Protein 1ZKC (pdb70)

B-factor: mean 27.16, std 9.32, range [16.19, 88.95]

Foldseek 3Di:
DDDFQFDAWWWKWFQKPLGIWIKIWGCNQPVVVLVQQVVCQVVFVQAWWFQFAADAQFKTKIFAPVSPVPHFATPVRFQAAARADPPDFQAAFFFKWFDADFGRGGGGMIMTTGHRDRVCHPVTHTTIGTDDDPVSVVVVNPQDADPVRNGGPDTMGGNHMDTPGDRRVVRVVVVVVVVVVCVVPPD/DQAFDAWWWKWFQKPLGIWIKIWGCNQVVQVLVQQVVCQVVCVQAFWFQFAADAQFKTKTFARVSPVPHFATPVRFFAAARADPPDAQAFFFFKWFDADFGRGGGGMIITTRTRDRVCHPGIHTTIGTPDCPVSVVVVNPQDADPVRNGRPDTMGGNHMDTPGDRRVVSVVVVVVVVVVCVVPPD

Solvent-accessible surface area: 18365 Å² total; per-residue (Å²): 167,116,57,44,90,12,150,30,40,0,30,0,43,0,47,11,55,70,29,55,0,8,0,25,0,30,0,91,66,0,43,64,0,0,13,0,1,1,36,3,2,104,124,124,51,1,55,48,9,33,1,10,86,5,48,153,84,58,2,0,14,0,0,2,62,83,17,90,23,132,16,11,78,6,84,95,29,158,49,10,108,24,3,61,80,144,106,30,44,2,95,32,83,0,18,0,0,2,15,47,108,29,123,88,21,0,88,0,18,0,6,0,0,4,125,37,30,78,158,9,41,160,89,37,0,10,0,0,112,5,52,18,21,94,112,14,0,59,42,0,14,86,12,121,28,54,112,188,72,48,89,20,129,100,89,0,77,0,67,38,19,28,19,3,10,12,7,2,38,94,14,43,57,101,93,61,110,79,161,123,69,114,106,137,118,68,148,106,47,93,12,131,29,39,0,19,3,29,0,50,11,54,82,29,52,0,11,1,30,0,29,0,91,62,0,38,92,0,0,5,0,1,0,26,3,4,92,127,124,54,1,53,49,9,35,2,7,83,6,48,153,80,72,6,0,24,0,0,1,66,84,12,90,21,130,17,8,79,6,89,102,47,153,49,20,145,26,13,50,76,141,107,29,38,2,101,23,90,1,19,0,0,1,11,45,109,28,122,66,21,0,85,0,19,0,5,0,0,4,125,45,31,76,158,10,38,148,87,36,0,10,0,0,107,4,13,0,5,75,107,16,0,57,40,0,15,81,20,115,26,34,118,177,59,37,89,20,125,122,89,0,77,0,66,38,25,43,30,14,34,21,7,0,116,105,10,40,61,97,92,63,113,80,167,159,74,108,118,173,108,63,148

GO terms:
  GO:0061630 ubiquitin protein ligase activity (F, IDA)
  GO:0005634 nucleus (C, IDA)
  GO:0034450 ubiquitin-ubiquitin ligase activity (F, IDA)
  GO:0000209 protein polyubiquitination (P, IDA)
  GO:0005737 cytoplasm (C, IDA)
  GO:0005886 plasma membrane (C, IDA)
  GO:0072659 protein localization to plasma membrane (P, IMP)
  GO:0005515 protein binding (F, IPI)
  GO:0005654 nucleoplasm (C, TAS)
  GO:0005796 Golgi lumen (C, TAS)
  GO:0005654 nucleoplasm (C, IDA)
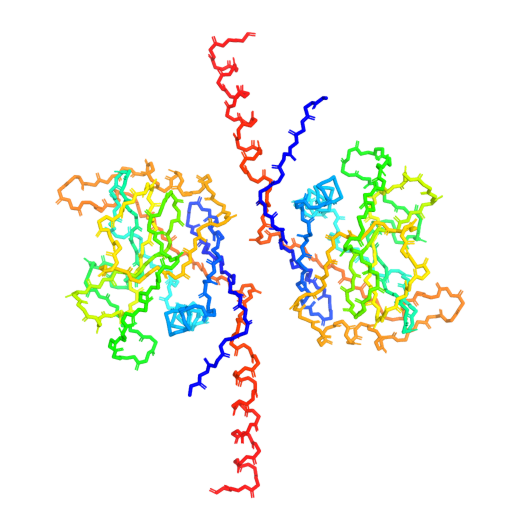  GO:0005634 nucleus (C, TAS)

Structure (mmCIF, N/CA/C/O backbone):
data_1ZKC
#
_entry.id   1ZKC
#
_cell.length_a   65.028
_cell.length_b   65.028
_cell.length_c   201.790
_cell.angle_alpha   90.00
_cell.angle_beta   90.00
_cell.angle_gamma   120.00
#
_symmetry.space_group_name_H-M   'P 31 2 1'
#
loop_
_entity.id
_entity.type
_entity.pdbx_description
1 polymer 'Peptidyl-prolyl cis-trans isomerase like 2'
2 non-polymer BETA-MERCAPTOETHANOL
3 water water
#
loop_
_atom_site.group_PDB
_atom_site.id
_atom_site.type_symbol
_atom_site.label_atom_id
_atom_site.label_alt_id
_atom_site.label_comp_id
_atom_site.label_asym_id
_atom_site.label_entity_id
_atom_site.label_seq_id
_atom_site.pdbx_PDB_ins_code
_atom_site.Cartn_x
_atom_site.Cartn_y
_atom_site.Cartn_z
_atom_site.occupancy
_atom_site.B_iso_or_equiv
_atom_site.auth_seq_id
_atom_site.auth_comp_id
_atom_site.auth_asym_id
_atom_site.auth_atom_id
_atom_site.pdbx_PDB_model_num
ATOM 1 N N . SER A 1 11 ? 34.594 9.264 -12.033 1.00 42.01 271 SER A N 1
ATOM 2 C CA . SER A 1 11 ? 36.035 8.871 -11.941 1.00 41.23 271 SER A CA 1
ATOM 3 C C . SER A 1 11 ? 36.305 7.928 -10.768 1.00 40.59 271 SER A C 1
ATOM 4 O O . SER A 1 11 ? 35.435 7.709 -9.913 1.00 39.67 271 SER A O 1
ATOM 7 N N . SER A 1 12 ? 37.522 7.386 -10.734 1.00 39.72 272 SER A N 1
ATOM 8 C CA . SER A 1 12 ? 37.933 6.474 -9.675 1.00 39.16 272 SER A CA 1
ATOM 9 C C . SER A 1 12 ? 37.861 7.219 -8.346 1.00 38.32 272 SER A C 1
ATOM 10 O O . SER A 1 12 ? 38.208 8.397 -8.264 1.00 38.88 272 SER A O 1
ATOM 13 N N . GLY A 1 13 ? 37.432 6.515 -7.309 1.00 36.85 273 GLY A N 1
ATOM 14 C CA . GLY A 1 13 ? 37.279 7.105 -5.985 1.00 33.33 273 GLY A CA 1
ATOM 15 C C . GLY A 1 13 ? 37.528 6.029 -4.962 1.00 34.88 273 GLY A C 1
ATOM 16 O O . GLY A 1 13 ? 37.532 4.813 -5.296 1.00 32.55 273 GLY A O 1
ATOM 17 N N . LEU A 1 14 ? 37.728 6.483 -3.719 1.00 34.62 274 LEU A N 1
ATOM 18 C CA . LEU A 1 14 ? 38.029 5.613 -2.608 1.00 33.75 274 LEU A CA 1
ATOM 19 C C . LEU A 1 14 ? 36.948 5.828 -1.565 1.00 33.07 274 LEU A C 1
ATOM 20 O O . LEU A 1 14 ? 36.892 6.866 -0.897 1.00 36.53 274 LEU A O 1
ATOM 25 N N . VAL A 1 15 ? 36.059 4.848 -1.483 1.00 26.24 275 VAL A N 1
ATOM 26 C CA . VAL A 1 15 ? 34.881 4.914 -0.622 1.00 24.07 275 VAL A CA 1
ATOM 27 C C . VAL A 1 15 ? 35.285 4.503 0.800 1.00 23.00 275 VAL A C 1
ATOM 28 O O . VAL A 1 15 ? 35.828 3.392 0.994 1.00 21.69 275 VAL A O 1
ATOM 32 N N . PRO A 1 16 ? 35.025 5.374 1.801 1.00 21.77 276 PRO A N 1
ATOM 33 C CA . PRO A 1 16 ? 35.373 4.981 3.167 1.00 22.38 276 PRO A CA 1
ATOM 34 C C . PRO A 1 16 ? 34.323 4.018 3.695 1.00 22.29 276 PRO A C 1
ATOM 35 O O . PRO A 1 16 ? 33.194 3.985 3.191 1.00 23.10 276 PRO A O 1
ATOM 39 N N . ARG A 1 17 ? 34.685 3.270 4.726 1.00 22.68 277 ARG A N 1
ATOM 40 C CA . ARG A 1 17 ? 33.743 2.372 5.364 1.00 23.03 277 ARG A CA 1
ATOM 41 C C . ARG A 1 17 ? 33.766 2.747 6.847 1.00 23.09 277 ARG A C 1
ATOM 42 O O . ARG A 1 17 ? 34.659 2.315 7.566 1.00 25.58 277 ARG A O 1
ATOM 50 N N . GLY A 1 18 ? 32.824 3.590 7.271 1.00 21.91 278 GLY A N 1
ATOM 51 C CA . GLY A 1 18 ? 32.709 3.976 8.683 1.00 23.00 278 GLY A CA 1
ATOM 52 C C . GLY A 1 18 ? 33.473 5.244 9.039 1.00 22.83 278 GLY A C 1
ATOM 53 O O . GLY A 1 18 ? 34.173 5.831 8.207 1.00 22.63 278 GLY A O 1
ATOM 54 N N . SER A 1 19 ? 33.344 5.655 10.299 1.00 22.56 279 SER A N 1
ATOM 55 C CA . SER A 1 19 ? 34.044 6.839 10.781 1.00 22.24 279 SER A CA 1
ATOM 56 C C . SER A 1 19 ? 35.534 6.570 10.965 1.00 22.50 279 SER A C 1
ATOM 57 O O . SER A 1 19 ? 35.953 5.415 11.188 1.00 23.27 279 SER A O 1
ATOM 60 N N . GLY A 1 20 ? 36.335 7.627 10.844 1.00 22.48 280 GLY A N 1
ATOM 61 C CA . GLY A 1 20 ? 37.767 7.530 11.106 1.00 20.74 280 GLY A CA 1
ATOM 62 C C . GLY A 1 20 ? 38.042 8.121 12.467 1.00 22.19 280 GLY A C 1
ATOM 63 O O . GLY A 1 20 ? 37.217 8.877 13.013 1.00 21.48 280 GLY A O 1
ATOM 64 N N . TYR A 1 21 ? 39.207 7.793 13.016 1.00 20.55 281 TYR A N 1
ATOM 65 C CA . TYR A 1 21 ? 39.612 8.309 14.322 1.00 21.04 281 TYR A CA 1
ATOM 66 C C . TYR A 1 21 ? 41.082 8.671 14.266 1.00 20.94 281 TYR A C 1
ATOM 67 O O . TYR A 1 21 ? 41.902 7.889 13.772 1.00 20.61 281 TYR A O 1
ATOM 76 N N . VAL A 1 22 ? 41.392 9.877 14.736 1.00 20.03 282 VAL A N 1
ATOM 77 C CA . VAL A 1 22 ? 42.748 10.422 14.694 1.00 19.09 282 VAL A CA 1
ATOM 78 C C . VAL A 1 22 ? 43.069 11.026 16.052 1.00 20.26 282 VAL A C 1
ATOM 79 O O . VAL A 1 22 ? 42.246 11.761 16.611 1.00 20.92 282 VAL A O 1
ATOM 83 N N . ARG A 1 23 ? 44.259 10.712 16.562 1.00 19.03 283 ARG A N 1
ATOM 84 C CA . ARG A 1 23 ? 44.781 11.367 17.763 1.00 19.55 283 ARG A CA 1
ATOM 85 C C . ARG A 1 23 ? 45.787 12.431 17.348 1.00 20.29 283 ARG A C 1
ATOM 86 O O . ARG A 1 23 ? 46.754 12.156 16.636 1.00 20.60 283 ARG A O 1
ATOM 94 N N . LEU A 1 24 ? 45.560 13.650 17.805 1.00 19.04 284 LEU A N 1
ATOM 95 C CA . LEU A 1 24 ? 46.573 14.680 17.656 1.00 19.01 284 LEU A CA 1
ATOM 96 C C . LEU A 1 24 ? 47.383 14.700 18.933 1.00 21.36 284 LEU A C 1
ATOM 97 O O . LEU A 1 24 ? 46.838 14.965 20.025 1.00 21.80 284 LEU A O 1
ATOM 102 N N . HIS A 1 25 ? 48.670 14.415 18.795 1.00 20.38 285 HIS A N 1
ATOM 103 C CA . HIS A 1 25 ? 49.593 14.460 19.934 1.00 21.44 285 HIS A CA 1
ATOM 104 C C . HIS A 1 25 ? 50.139 15.880 19.983 1.00 22.15 285 HIS A C 1
ATOM 105 O O . HIS A 1 25 ? 51.046 16.235 19.234 1.00 24.31 285 HIS A O 1
ATOM 112 N N . THR A 1 26 ? 49.560 16.699 20.853 1.00 22.27 286 THR A N 1
ATOM 113 C CA . THR A 1 26 ? 49.985 18.102 20.938 1.00 23.09 286 THR A CA 1
ATOM 114 C C . THR A 1 26 ? 50.923 18.305 22.133 1.00 24.14 286 THR A C 1
ATOM 115 O O . THR A 1 26 ? 50.971 17.479 23.051 1.00 24.83 286 THR A O 1
ATOM 119 N N . ASN A 1 27 ? 51.629 19.434 22.149 1.00 24.58 287 ASN A N 1
ATOM 120 C CA . ASN A 1 27 ? 52.431 19.761 23.327 1.00 24.67 287 ASN A CA 1
ATOM 121 C C . ASN A 1 27 ? 51.605 20.150 24.574 1.00 25.43 287 ASN A C 1
ATOM 122 O O . ASN A 1 27 ? 52.174 20.452 25.644 1.00 28.93 287 ASN A O 1
ATOM 127 N N . LYS A 1 28 ? 50.278 20.162 24.437 1.00 24.11 288 LYS A N 1
ATOM 128 C CA . LYS A 1 28 ? 49.366 20.385 25.564 1.00 25.74 288 LYS A CA 1
ATOM 129 C C . LYS A 1 28 ? 48.619 19.112 25.952 1.00 24.41 288 LYS A C 1
ATOM 130 O O . LYS A 1 28 ? 47.785 19.121 26.868 1.00 25.39 288 LYS A O 1
ATOM 136 N N . GLY A 1 29 ? 48.945 18.007 25.277 1.00 24.32 289 GLY A N 1
ATOM 137 C CA . GLY A 1 29 ? 48.295 16.720 25.525 1.00 23.71 289 GLY A CA 1
ATOM 138 C C . GLY A 1 29 ? 47.646 16.151 24.273 1.00 23.61 289 GLY A C 1
ATOM 139 O O . GLY A 1 29 ? 47.782 16.708 23.172 1.00 23.01 289 GLY A O 1
ATOM 140 N N . ASP A 1 30 ? 46.939 15.036 24.439 1.00 23.32 290 ASP A N 1
ATOM 141 C CA . ASP A 1 30 ? 46.349 14.351 23.280 1.00 24.01 290 ASP A CA 1
ATOM 142 C C . ASP A 1 30 ? 44.872 14.728 23.063 1.00 24.84 290 ASP A C 1
ATOM 143 O O . ASP A 1 30 ? 44.063 14.651 23.993 1.00 25.84 290 ASP A O 1
ATOM 148 N N . LEU A 1 31 ? 44.527 15.107 21.834 1.00 22.14 291 LEU A N 1
ATOM 149 C CA . LEU A 1 31 ? 43.128 15.319 21.415 1.00 22.91 291 LEU A CA 1
ATOM 150 C C . LEU A 1 31 ? 42.711 14.171 20.497 1.00 22.41 291 LEU A C 1
ATOM 151 O O . LEU A 1 31 ? 43.403 13.897 19.515 1.00 23.77 291 LEU A O 1
ATOM 156 N N . ASN A 1 32 ? 41.595 13.514 20.801 1.00 21.79 292 ASN A N 1
ATOM 157 C CA . ASN A 1 32 ? 41.024 12.499 19.899 1.00 19.70 292 ASN A CA 1
ATOM 158 C C . ASN A 1 32 ? 39.887 13.094 19.095 1.00 20.75 292 ASN A C 1
ATOM 159 O O . ASN A 1 32 ? 38.997 13.759 19.659 1.00 19.79 292 ASN A O 1
ATOM 164 N N . LEU A 1 33 ? 39.935 12.829 17.790 1.00 19.32 293 LEU A N 1
ATOM 165 C CA . LEU A 1 33 ? 38.952 13.289 16.829 1.00 19.68 293 LEU A CA 1
ATOM 166 C C . LEU A 1 33 ? 38.234 12.116 16.203 1.00 20.47 293 LEU A C 1
ATOM 167 O O . LEU A 1 33 ? 38.884 11.160 15.742 1.00 20.60 293 LEU A O 1
ATOM 172 N N . GLU A 1 34 ? 36.906 12.232 16.132 1.00 19.56 294 GLU A N 1
ATOM 173 C CA . GLU A 1 34 ? 36.054 11.326 15.361 1.00 22.02 294 GLU A CA 1
ATOM 174 C C . GLU A 1 34 ? 35.783 12.042 14.055 1.00 20.21 294 GLU A C 1
ATOM 175 O O . GLU A 1 34 ? 35.354 13.193 14.072 1.00 20.02 294 GLU A O 1
ATOM 181 N N . LEU A 1 35 ? 35.990 11.361 12.934 1.00 20.35 295 LEU A N 1
ATOM 182 C CA . LEU A 1 35 ? 35.756 11.967 11.614 1.00 19.61 295 LEU A CA 1
ATOM 183 C C . LEU A 1 35 ? 34.549 11.320 10.946 1.00 20.21 295 LEU A C 1
ATOM 184 O O . LEU A 1 35 ? 34.412 10.088 10.967 1.00 23.85 295 LEU A O 1
ATOM 189 N N . HIS A 1 36 ? 33.693 12.150 10.345 1.00 18.95 296 HIS A N 1
ATOM 190 C CA . HIS A 1 36 ? 32.426 11.693 9.783 1.00 20.22 296 HIS A CA 1
ATOM 191 C C . HIS A 1 36 ? 32.604 11.236 8.346 1.00 20.30 296 HIS A C 1
ATOM 192 O O . HIS A 1 36 ? 31.998 11.798 7.419 1.00 21.86 296 HIS A O 1
ATOM 199 N N . CYS A 1 37 ? 33.443 10.217 8.166 1.00 20.15 297 CYS A N 1
ATOM 200 C CA . CYS A 1 37 ? 33.949 9.893 6.831 1.00 21.50 297 CYS A CA 1
ATOM 201 C C . CYS A 1 37 ? 32.871 9.487 5.846 1.00 21.82 297 CYS A C 1
ATOM 202 O O . CYS A 1 37 ? 32.946 9.878 4.679 1.00 22.99 297 CYS A O 1
ATOM 205 N N . ASP A 1 38 ? 31.868 8.724 6.306 1.00 21.55 298 ASP A N 1
ATOM 206 C CA . ASP A 1 38 ? 30.768 8.349 5.423 1.00 21.90 298 ASP A CA 1
ATOM 207 C C . ASP A 1 38 ? 30.077 9.593 4.858 1.00 22.25 298 ASP A C 1
ATOM 208 O O . ASP A 1 38 ? 29.734 9.606 3.668 1.00 23.65 298 ASP A O 1
ATOM 213 N N . LEU A 1 39 ? 29.915 10.638 5.686 1.00 22.11 299 LEU A N 1
ATOM 214 C CA . LEU A 1 39 ? 29.215 11.861 5.274 1.00 21.44 299 LEU A CA 1
ATOM 215 C C . LEU A 1 39 ? 30.085 12.843 4.482 1.00 21.30 299 LEU A C 1
ATOM 216 O O . LEU A 1 39 ? 29.597 13.513 3.578 1.00 21.70 299 LEU A O 1
ATOM 221 N N . THR A 1 40 ? 31.362 12.931 4.829 1.00 20.88 300 THR A N 1
ATOM 222 C CA . THR A 1 40 ? 32.270 13.888 4.200 1.00 20.14 300 THR A CA 1
ATOM 223 C C . THR A 1 40 ? 33.515 13.149 3.691 1.00 19.81 300 THR A C 1
ATOM 224 O O . THR A 1 40 ? 34.632 13.323 4.218 1.00 20.11 300 THR A O 1
ATOM 228 N N . PRO A 1 41 ? 33.324 12.289 2.676 1.00 19.64 301 PRO A N 1
ATOM 229 C CA . PRO A 1 41 ? 34.419 11.388 2.285 1.00 20.27 301 PRO A CA 1
ATOM 230 C C . PRO A 1 41 ? 35.663 12.076 1.718 1.00 19.39 301 PRO A C 1
ATOM 231 O O . PRO A 1 41 ? 36.778 11.658 2.023 1.00 21.33 301 PRO A O 1
ATOM 235 N N . LYS A 1 42 ? 35.501 13.135 0.939 1.00 19.76 302 LYS A N 1
ATOM 236 C CA . LYS A 1 42 ? 36.683 13.780 0.343 1.00 19.38 302 LYS A CA 1
ATOM 237 C C . LYS A 1 42 ? 37.468 14.484 1.441 1.00 18.88 302 LYS A C 1
ATOM 238 O O . LYS A 1 42 ? 38.713 14.414 1.501 1.00 20.34 302 LYS A O 1
ATOM 244 N N . THR A 1 43 ? 36.738 15.142 2.344 1.00 19.38 303 THR A N 1
ATOM 245 C CA . THR A 1 43 ? 37.380 15.927 3.397 1.00 18.76 303 THR A CA 1
ATOM 246 C C . THR A 1 43 ? 38.084 15.006 4.411 1.00 19.55 303 THR A C 1
ATOM 247 O O . THR A 1 43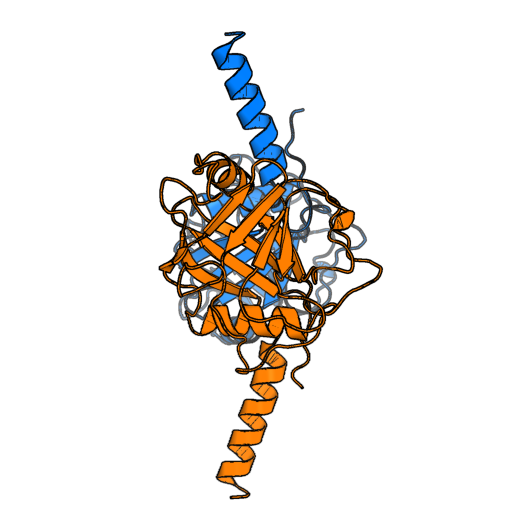 ? 39.217 15.279 4.846 1.00 18.88 303 THR A O 1
ATOM 251 N N . CYS A 1 44 ? 37.424 13.909 4.761 1.00 21.40 304 CYS A N 1
ATOM 252 C CA . CYS A 1 44 ? 38.037 12.918 5.627 1.00 21.82 304 CYS A CA 1
ATOM 253 C C . CYS A 1 44 ? 39.261 12.314 4.913 1.00 20.43 304 CYS A C 1
ATOM 254 O O . CYS A 1 44 ? 40.316 12.178 5.510 1.00 21.54 304 CYS A O 1
ATOM 257 N N . GLU A 1 45 ? 39.139 11.991 3.628 1.00 19.85 305 GLU A N 1
ATOM 258 C CA . GLU A 1 45 ? 40.289 11.379 2.926 1.00 19.21 305 GLU A CA 1
ATOM 259 C C . GLU A 1 45 ? 41.507 12.305 2.939 1.00 18.79 305 GLU A C 1
ATOM 260 O O . GLU A 1 45 ? 42.634 11.877 3.207 1.00 19.84 305 GLU A O 1
ATOM 266 N N . ASN A 1 46 ? 41.272 13.578 2.645 1.00 18.30 306 ASN A N 1
ATOM 267 C CA . ASN A 1 46 ? 42.342 14.570 2.677 1.00 19.20 306 ASN A CA 1
ATOM 268 C C . ASN A 1 46 ? 43.032 14.567 4.035 1.00 18.96 306 ASN A C 1
ATOM 269 O O . ASN A 1 46 ? 44.249 14.463 4.115 1.00 19.51 306 ASN A O 1
ATOM 274 N N . PHE A 1 47 ? 42.256 14.697 5.114 1.00 18.08 307 PHE A N 1
ATOM 275 C CA . PHE A 1 47 ? 42.855 14.858 6.437 1.00 19.16 307 PHE A CA 1
ATOM 276 C C . PHE A 1 47 ? 43.629 13.588 6.858 1.00 19.62 307 PHE A C 1
ATOM 277 O O . PHE A 1 47 ? 44.754 13.660 7.363 1.00 20.04 307 PHE A O 1
ATOM 285 N N . ILE A 1 48 ? 43.020 12.433 6.622 1.00 20.47 308 ILE A N 1
ATOM 286 C CA . ILE A 1 48 ? 43.628 11.138 6.954 1.00 20.88 308 ILE A CA 1
ATOM 287 C C . ILE A 1 48 ? 44.931 10.929 6.194 1.00 19.98 308 ILE A C 1
ATOM 288 O O . ILE A 1 48 ? 45.939 10.565 6.806 1.00 19.99 308 ILE A O 1
ATOM 293 N N . ARG A 1 49 ? 44.928 11.160 4.875 1.00 19.64 309 ARG A N 1
ATOM 294 C CA . ARG A 1 49 ? 46.159 10.907 4.077 1.00 20.61 309 ARG A CA 1
ATOM 295 C C . ARG A 1 49 ? 47.258 11.901 4.451 1.00 21.51 309 ARG A C 1
ATOM 296 O O . ARG A 1 49 ? 48.428 11.529 4.499 1.00 22.08 309 ARG A O 1
ATOM 304 N N . LEU A 1 50 ? 46.887 13.150 4.741 1.00 19.52 310 LEU A N 1
ATOM 305 C CA . LEU A 1 50 ? 47.894 14.123 5.194 1.00 20.15 310 LEU A CA 1
ATOM 306 C C . LEU A 1 50 ? 48.494 13.673 6.532 1.00 20.72 310 LEU A C 1
ATOM 307 O O . LEU A 1 50 ? 49.715 13.733 6.722 1.00 21.36 310 LEU A O 1
ATOM 312 N N . CYS A 1 51 ? 47.646 13.240 7.463 1.00 20.24 311 CYS A N 1
ATOM 313 C CA . CYS A 1 51 ? 48.142 12.740 8.754 1.00 21.52 311 CYS A CA 1
ATOM 314 C C . CYS A 1 51 ? 49.090 11.571 8.535 1.00 22.73 311 CYS A C 1
ATOM 315 O O . CYS A 1 51 ? 50.181 11.560 9.086 1.00 24.54 311 CYS A O 1
ATOM 318 N N . LYS A 1 52 ? 48.678 10.609 7.711 1.00 23.48 312 LYS A N 1
ATOM 319 C CA . LYS A 1 52 ? 49.484 9.401 7.480 1.00 24.75 312 LYS A CA 1
ATOM 320 C C . LYS A 1 52 ? 50.876 9.695 6.929 1.00 26.16 312 LYS A C 1
ATOM 321 O O . LYS A 1 52 ? 51.820 8.928 7.166 1.00 27.97 312 LYS A O 1
ATOM 327 N N . LYS A 1 53 ? 51.014 10.799 6.200 1.00 25.97 313 LYS A N 1
ATOM 328 C CA . LYS A 1 53 ? 52.312 11.150 5.627 1.00 25.90 313 LYS A CA 1
ATOM 329 C C . LYS A 1 53 ? 53.048 12.237 6.447 1.00 24.69 313 LYS A C 1
ATOM 330 O O . LYS A 1 53 ? 53.995 12.874 5.951 1.00 24.01 313 LYS A O 1
ATOM 336 N N . HIS A 1 54 ? 52.625 12.417 7.706 1.00 23.73 314 HIS A N 1
ATOM 337 C CA . HIS A 1 54 ? 53.343 13.284 8.666 1.00 23.40 314 HIS A CA 1
ATOM 338 C C . HIS A 1 54 ? 53.274 14.787 8.318 1.00 21.88 314 HIS A C 1
ATOM 339 O O . HIS A 1 54 ? 54.091 15.610 8.797 1.00 22.83 314 HIS A O 1
ATOM 346 N N . TYR A 1 55 ? 52.273 15.138 7.510 1.00 20.87 315 TYR A N 1
ATOM 347 C CA . TYR A 1 55 ? 52.139 16.490 6.967 1.00 21.22 315 TYR A CA 1
ATOM 348 C C . TYR A 1 55 ? 51.990 17.530 8.077 1.00 21.36 315 TYR A C 1
ATOM 349 O O . TYR A 1 55 ? 52.443 18.669 7.946 1.00 22.58 315 TYR A O 1
ATOM 358 N N . TYR A 1 56 ? 51.337 17.129 9.164 1.00 19.89 316 TYR A N 1
ATOM 359 C CA . TYR A 1 56 ? 51.075 18.040 10.271 1.00 20.48 316 TYR A CA 1
ATOM 360 C C . TYR A 1 56 ? 52.108 18.003 11.399 1.00 21.05 316 TYR A C 1
ATOM 361 O O . TYR A 1 56 ? 51.991 18.757 12.379 1.00 21.48 316 TYR A O 1
ATOM 370 N N . ASP A 1 57 ? 53.115 17.138 11.280 1.00 21.95 317 ASP A N 1
ATOM 371 C CA . ASP A 1 57 ? 54.128 17.024 12.335 1.00 22.08 317 ASP A CA 1
ATOM 372 C C . ASP A 1 57 ? 54.852 18.350 12.490 1.00 23.03 317 ASP A C 1
ATOM 373 O O . ASP A 1 57 ? 55.368 18.894 11.515 1.00 24.10 317 ASP A O 1
ATOM 378 N N . GLY A 1 58 ? 54.880 18.867 13.715 1.00 23.21 318 GLY A N 1
ATOM 379 C CA . GLY A 1 58 ? 55.581 20.103 14.012 1.00 23.90 318 GLY A CA 1
ATOM 380 C C . GLY A 1 58 ? 54.807 21.370 13.706 1.00 24.51 318 GLY A C 1
ATOM 381 O O . GLY A 1 58 ? 55.326 22.472 13.928 1.00 27.54 318 GLY A O 1
ATOM 382 N N . THR A 1 59 ? 53.581 21.237 13.196 1.00 23.04 319 THR A N 1
ATOM 383 C CA . THR A 1 59 ? 52.801 22.424 12.809 1.00 23.38 319 THR A CA 1
ATOM 384 C C . THR A 1 59 ? 52.165 23.025 14.058 1.00 24.13 319 THR A C 1
ATOM 385 O O . THR A 1 59 ? 51.990 22.332 15.079 1.00 25.71 319 THR A O 1
ATOM 389 N N . ILE A 1 60 ? 51.849 24.312 13.994 1.00 23.31 320 ILE A N 1
ATOM 390 C CA . ILE A 1 60 ? 51.292 25.013 15.155 1.00 23.44 320 ILE A CA 1
ATOM 391 C C . ILE A 1 60 ? 49.818 25.359 14.939 1.00 23.50 320 ILE A C 1
ATOM 392 O O . ILE A 1 60 ? 49.305 25.269 13.821 1.00 23.24 320 ILE A O 1
ATOM 397 N N . PHE A 1 61 ? 49.145 25.764 16.014 1.00 21.95 321 PHE A N 1
ATOM 398 C CA . PHE A 1 61 ? 47.834 26.385 15.872 1.00 22.10 321 PHE A CA 1
ATOM 399 C C . PHE A 1 61 ? 48.117 27.878 15.845 1.00 22.08 321 PHE A C 1
ATOM 400 O O . PHE A 1 61 ? 48.483 28.471 16.860 1.00 24.31 321 PHE A O 1
ATOM 408 N N . HIS A 1 62 ? 47.979 28.476 14.666 1.00 20.30 322 HIS A N 1
ATOM 409 C CA . HIS A 1 62 ? 48.470 29.828 14.437 1.00 20.65 322 HIS A CA 1
ATOM 410 C C . HIS A 1 62 ? 47.417 30.880 14.758 1.00 22.09 322 HIS A C 1
ATOM 411 O O . HIS A 1 62 ? 47.720 32.064 14.724 1.00 21.98 322 HIS A O 1
ATOM 418 N N . ARG A 1 63 ? 46.175 30.460 15.009 1.00 22.28 323 ARG A N 1
ATOM 419 C CA . ARG A 1 63 ? 45.070 31.407 15.200 1.00 22.61 323 ARG A CA 1
ATOM 420 C C . ARG A 1 63 ? 44.207 30.857 16.353 1.00 23.05 323 ARG A C 1
ATOM 421 O O . ARG A 1 63 ? 43.730 29.724 16.278 1.00 23.89 323 ARG A O 1
ATOM 429 N N . SER A 1 64 ? 44.055 31.624 17.438 1.00 21.71 324 SER A N 1
ATOM 430 C CA . SER A 1 64 ? 43.245 31.162 18.576 1.00 22.22 324 SER A CA 1
ATOM 431 C C . SER A 1 64 ? 42.446 32.351 19.089 1.00 21.95 324 SER A C 1
ATOM 432 O O . SER A 1 64 ? 43.032 33.372 19.428 1.00 23.94 324 SER A O 1
ATOM 435 N N . ILE A 1 65 ? 41.120 32.217 19.113 1.00 21.57 325 ILE A N 1
ATOM 436 C CA . ILE A 1 65 ? 40.216 33.291 19.527 1.00 22.20 325 ILE A CA 1
ATOM 437 C C . ILE A 1 65 ? 39.295 32.693 20.565 1.00 22.65 325 ILE A C 1
ATOM 438 O O . ILE A 1 65 ? 38.465 31.796 20.273 1.00 21.93 325 ILE A O 1
ATOM 443 N N . ARG A 1 66 ? 39.467 33.162 21.797 1.00 23.82 326 ARG A N 1
ATOM 444 C CA . ARG A 1 66 ? 38.740 32.616 22.926 1.00 25.29 326 ARG A CA 1
ATOM 445 C C . ARG A 1 66 ? 37.248 32.642 22.652 1.00 23.82 326 ARG A C 1
ATOM 446 O O . ARG A 1 66 ? 36.695 33.623 22.122 1.00 23.85 326 ARG A O 1
ATOM 454 N N . ASN A 1 67 ? 36.607 31.541 23.006 1.00 24.59 327 ASN A N 1
ATOM 455 C CA . ASN A 1 67 ? 35.187 31.352 22.820 1.00 25.48 327 ASN A CA 1
ATOM 456 C C . ASN A 1 67 ? 34.732 31.314 21.373 1.00 23.97 327 ASN A C 1
ATOM 457 O O . ASN A 1 67 ? 33.543 31.452 21.096 1.00 25.55 327 ASN A O 1
ATOM 462 N N . PHE A 1 68 ? 35.679 31.092 20.461 1.00 21.40 328 PHE A N 1
ATOM 463 C CA . PHE A 1 68 ? 35.346 31.057 19.041 1.00 21.65 328 PHE A CA 1
ATOM 464 C C . PHE A 1 68 ? 35.968 29.805 18.403 1.00 20.74 328 PHE A C 1
ATOM 465 O O . PHE A 1 68 ? 35.318 28.757 18.343 1.00 20.24 328 PHE A O 1
ATOM 473 N N . VAL A 1 69 ? 37.212 29.905 17.933 1.00 20.38 329 VAL A N 1
ATOM 474 C CA . VAL A 1 69 ? 37.886 28.751 17.301 1.00 19.10 329 VAL A CA 1
ATOM 475 C C . VAL A 1 69 ? 39.376 28.775 17.564 1.00 19.75 329 VAL A C 1
ATOM 476 O O . VAL A 1 69 ? 39.938 29.815 17.911 1.00 21.13 329 VAL A O 1
ATOM 480 N N . ILE A 1 70 ? 40.004 27.618 17.365 1.00 19.17 330 ILE A N 1
ATOM 481 C CA . ILE A 1 70 ? 41.455 27.507 17.304 1.00 19.74 330 ILE A CA 1
ATOM 482 C C . ILE A 1 70 ? 41.788 26.771 16.009 1.00 19.07 330 ILE A C 1
ATOM 483 O O . ILE A 1 70 ? 41.167 25.740 15.687 1.00 19.47 330 ILE A O 1
ATOM 488 N N . GLN A 1 71 ? 42.726 27.330 15.249 1.00 18.75 331 GLN A N 1
ATOM 489 C CA . GLN A 1 71 ? 42.957 26.898 13.867 1.00 18.85 331 GLN A CA 1
ATOM 490 C C . GLN A 1 71 ? 44.424 26.549 13.643 1.00 19.78 331 GLN A C 1
ATOM 491 O O . GLN A 1 71 ? 45.301 27.216 14.190 1.00 19.08 331 GLN A O 1
ATOM 497 N N . GLY A 1 72 ? 44.672 25.485 12.882 1.00 20.02 332 GLY A N 1
ATOM 498 C CA . GLY A 1 72 ? 46.040 25.065 12.553 1.00 19.09 332 GLY A CA 1
ATOM 499 C C . GLY A 1 72 ? 46.086 24.454 11.167 1.00 19.59 332 GLY A C 1
ATOM 500 O O . GLY A 1 72 ? 45.250 24.765 10.319 1.00 18.14 332 GLY A O 1
ATOM 501 N N . GLY A 1 73 ? 47.061 23.571 10.950 1.00 19.32 333 GLY A N 1
ATOM 502 C CA . GLY A 1 73 ? 47.141 22.816 9.704 1.00 19.46 333 GLY A CA 1
ATOM 503 C C . GLY A 1 73 ? 47.933 23.511 8.605 1.00 20.44 333 GLY A C 1
ATOM 504 O O . GLY A 1 73 ? 47.904 23.075 7.457 1.00 20.21 333 GLY A O 1
ATOM 505 N N . ASP A 1 74 ? 48.672 24.566 8.961 1.00 18.90 334 ASP A N 1
ATOM 506 C CA . ASP A 1 74 ? 49.465 25.297 7.966 1.00 19.70 334 ASP A CA 1
ATOM 507 C C . ASP A 1 74 ? 50.956 25.020 8.166 1.00 21.92 334 ASP A C 1
ATOM 508 O O . ASP A 1 74 ? 51.556 25.567 9.086 1.00 22.81 334 ASP A O 1
ATOM 513 N N . PRO A 1 75 ? 51.558 24.180 7.301 1.00 23.23 335 PRO A N 1
ATOM 514 C CA . PRO A 1 75 ? 52.965 23.823 7.542 1.00 24.50 335 PRO A CA 1
ATOM 515 C C . PRO A 1 75 ? 53.937 25.013 7.420 1.00 25.57 335 PRO A C 1
ATOM 516 O O . PRO A 1 75 ? 55.079 24.939 7.916 1.00 28.08 335 PRO A O 1
ATOM 520 N N . THR A 1 76 ? 53.481 26.098 6.795 1.00 23.58 336 THR A N 1
ATOM 521 C CA . THR A 1 76 ? 54.283 27.331 6.700 1.00 24.55 336 THR A CA 1
ATOM 522 C C . THR A 1 76 ? 54.224 28.183 7.976 1.00 25.50 336 THR A C 1
ATOM 523 O O . THR A 1 76 ? 55.063 29.065 8.174 1.00 27.20 336 THR A O 1
ATOM 527 N N . GLY A 1 77 ? 53.206 27.951 8.802 1.00 24.30 337 GLY A N 1
ATOM 528 C CA . GLY A 1 77 ? 52.975 28.745 10.023 1.00 24.76 337 GLY A CA 1
ATOM 529 C C . GLY A 1 77 ? 52.525 30.176 9.756 1.00 25.50 337 GLY A C 1
ATOM 530 O O . GLY A 1 77 ? 52.368 30.963 10.702 1.00 29.28 337 GLY A O 1
ATOM 531 N N . THR A 1 78 ? 52.299 30.524 8.483 1.00 23.85 338 THR A N 1
ATOM 532 C CA . THR A 1 78 ? 51.983 31.930 8.133 1.00 23.48 338 THR A CA 1
ATOM 533 C C . THR A 1 78 ? 50.518 32.296 8.314 1.00 23.22 338 THR A C 1
ATOM 534 O O . THR A 1 78 ? 50.192 33.477 8.450 1.00 25.17 338 THR A O 1
ATOM 538 N N . GLY A 1 79 ? 49.639 31.297 8.247 1.00 20.49 339 GLY A N 1
ATOM 539 C CA . GLY A 1 79 ? 48.189 31.541 8.278 1.00 20.00 339 GLY A CA 1
ATOM 540 C C . GLY A 1 79 ? 47.552 31.382 6.904 1.00 20.83 339 GLY A C 1
ATOM 541 O O . GLY A 1 79 ? 46.316 31.294 6.781 1.00 21.12 339 GLY A O 1
ATOM 542 N N . THR A 1 80 ? 48.378 31.359 5.855 1.00 19.72 340 THR A N 1
ATOM 543 C CA . THR A 1 80 ? 47.814 31.257 4.491 1.00 21.22 340 THR A CA 1
ATOM 544 C C . THR A 1 80 ? 48.387 30.119 3.643 1.00 21.37 340 THR A C 1
ATOM 545 O O . THR A 1 80 ? 48.128 30.039 2.428 1.00 22.08 340 THR A O 1
ATOM 549 N N . GLY A 1 81 ? 49.159 29.242 4.270 1.00 21.67 341 GLY A N 1
ATOM 550 C CA . GLY A 1 81 ? 49.803 28.170 3.525 1.00 20.80 341 GLY A CA 1
ATOM 551 C C . GLY A 1 81 ? 49.124 26.830 3.681 1.00 21.01 341 GLY A C 1
ATOM 552 O O . GLY A 1 81 ? 48.064 26.709 4.335 1.00 20.30 341 GLY A O 1
ATOM 553 N N . GLY A 1 82 ? 49.732 25.828 3.053 1.00 21.84 342 GLY A N 1
ATOM 554 C CA . GLY A 1 82 ? 49.204 24.467 3.053 1.00 23.15 342 GLY A CA 1
ATOM 555 C C . GLY A 1 82 ? 48.686 24.041 1.699 1.00 24.90 342 GLY A C 1
ATOM 556 O O . GLY A 1 82 ? 48.380 24.864 0.838 1.00 26.10 342 GLY A O 1
ATOM 557 N N . GLU A 1 83 ? 48.542 22.738 1.534 1.00 24.84 343 GLU A N 1
ATOM 558 C CA . GLU A 1 83 ? 48.091 22.155 0.275 1.00 25.91 343 GLU A CA 1
ATOM 559 C C . GLU A 1 83 ? 47.241 20.949 0.611 1.00 24.04 343 GLU A C 1
ATOM 560 O O . GLU A 1 83 ? 47.508 20.273 1.604 1.00 22.08 343 GLU A O 1
ATOM 566 N N . SER A 1 84 ? 46.233 20.664 -0.208 1.00 22.21 344 SER A N 1
ATOM 567 C CA . SER A 1 84 ? 45.495 19.407 -0.026 1.00 21.05 344 SER A CA 1
ATOM 568 C C . SER A 1 84 ? 46.397 18.216 -0.371 1.00 21.29 344 SER A C 1
ATOM 569 O O . SER A 1 84 ? 47.491 18.370 -0.934 1.00 21.95 344 SER A O 1
ATOM 572 N N . TYR A 1 85 ? 45.920 17.025 -0.024 1.00 19.97 345 TYR A N 1
ATOM 573 C CA . TYR A 1 85 ? 46.616 15.801 -0.359 1.00 21.16 345 TYR A CA 1
ATOM 574 C C . TYR A 1 85 ? 46.888 15.714 -1.878 1.00 22.90 345 TYR A C 1
ATOM 575 O O . TYR A 1 85 ? 47.973 15.271 -2.296 1.00 25.52 345 TYR A O 1
ATOM 584 N N . TRP A 1 86 ? 45.926 16.161 -2.686 1.00 21.44 346 TRP A N 1
ATOM 585 C CA . TRP A 1 86 ? 46.019 16.037 -4.144 1.00 24.01 346 TRP A CA 1
ATOM 586 C C . TRP A 1 86 ? 46.744 17.199 -4.803 1.00 26.91 346 TRP A C 1
ATOM 587 O O . TRP A 1 86 ? 46.993 17.153 -6.009 1.00 31.52 346 TRP A O 1
ATOM 598 N N . GLY A 1 87 ? 47.090 18.227 -4.031 1.00 26.32 347 GLY A N 1
ATOM 599 C CA . GLY A 1 87 ? 47.696 19.440 -4.574 1.00 28.70 347 GLY A CA 1
ATOM 600 C C . GLY A 1 87 ? 46.650 20.552 -4.591 1.00 31.13 347 GLY A C 1
ATOM 601 O O . GLY A 1 87 ? 46.657 21.467 -3.751 1.00 36.16 347 GLY A O 1
ATOM 602 N N . LYS A 1 88 ? 45.693 20.392 -5.480 1.00 28.94 348 LYS A N 1
ATOM 603 C CA . LYS A 1 88 ? 44.691 21.401 -5.798 1.00 30.01 348 LYS A 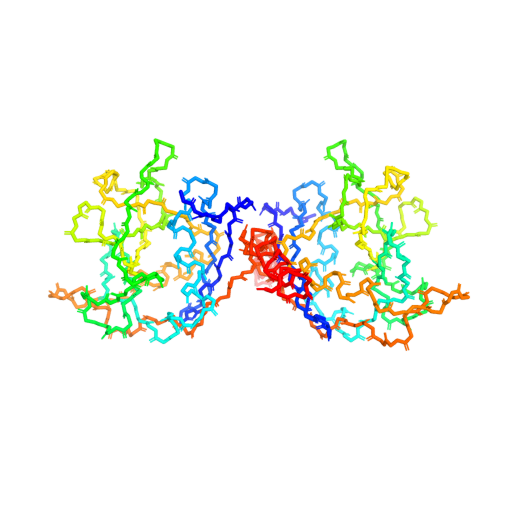CA 1
ATOM 604 C C . LYS A 1 88 ? 43.658 21.558 -4.688 1.00 27.54 348 LYS A C 1
ATOM 605 O O . LYS A 1 88 ? 43.370 20.579 -3.989 1.00 27.46 348 LYS A O 1
ATOM 611 N N . PRO A 1 89 ? 43.060 22.761 -4.571 1.00 23.58 349 PRO A N 1
ATOM 612 C CA . PRO A 1 89 ? 41.985 22.980 -3.582 1.00 21.99 349 PRO A CA 1
ATOM 613 C C . PRO A 1 89 ? 40.757 22.171 -3.963 1.00 21.93 349 PRO A C 1
ATOM 614 O O . PRO A 1 89 ? 40.485 22.009 -5.160 1.00 22.43 349 PRO A O 1
ATOM 618 N N . PHE A 1 90 ? 40.038 21.648 -2.969 1.00 21.19 350 PHE A N 1
ATOM 619 C CA . PHE A 1 90 ? 38.941 20.724 -3.245 1.00 20.46 350 PHE A CA 1
ATOM 620 C C . PHE A 1 90 ? 37.604 21.175 -2.667 1.00 20.09 350 PHE A C 1
ATOM 621 O O . PHE A 1 90 ? 37.530 22.143 -1.882 1.00 19.42 350 PHE A O 1
ATOM 629 N N . LYS A 1 91 ? 36.557 20.453 -3.059 1.00 20.26 351 LYS A N 1
ATOM 630 C CA . LYS A 1 91 ? 35.176 20.895 -2.842 1.00 20.78 351 LYS A CA 1
ATOM 631 C C . LYS A 1 91 ? 34.771 20.932 -1.368 1.00 20.87 351 LYS A C 1
ATOM 632 O O . LYS A 1 91 ? 35.258 20.125 -0.559 1.00 21.42 351 LYS A O 1
ATOM 638 N N . ASP A 1 92 ? 33.828 21.816 -1.054 1.00 21.39 352 ASP A N 1
ATOM 639 C CA . ASP A 1 92 ? 33.074 21.723 0.198 1.00 20.01 352 ASP A CA 1
ATOM 640 C C . ASP A 1 92 ? 32.173 20.499 0.236 1.00 20.30 352 ASP A C 1
ATOM 641 O O . ASP A 1 92 ? 31.719 20.008 -0.806 1.00 22.24 352 ASP A O 1
ATOM 646 N N . GLU A 1 93 ? 31.924 20.019 1.448 1.00 19.91 353 GLU A N 1
ATOM 647 C CA . GLU A 1 93 ? 30.970 18.945 1.653 1.00 20.18 353 GLU A CA 1
ATOM 648 C C . GLU A 1 93 ? 30.027 19.292 2.800 1.00 20.62 353 GLU A C 1
ATOM 649 O O . GLU A 1 93 ? 30.068 18.674 3.866 1.00 21.63 353 GLU A O 1
ATOM 655 N N . PHE A 1 94 ? 29.161 20.276 2.559 1.00 21.68 354 PHE A N 1
ATOM 656 C CA . PHE A 1 94 ? 28.123 20.632 3.532 1.00 22.22 354 PHE A CA 1
ATOM 657 C C . PHE A 1 94 ? 27.052 19.547 3.614 1.00 22.71 354 PHE A C 1
ATOM 658 O O . PHE A 1 94 ? 26.727 18.912 2.616 1.00 23.12 354 PHE A O 1
ATOM 666 N N . ARG A 1 95 ? 26.517 19.330 4.808 1.00 23.62 355 ARG A N 1
ATOM 667 C CA . ARG A 1 95 ? 25.516 18.282 5.012 1.00 24.42 355 ARG A CA 1
ATOM 668 C C . ARG A 1 95 ? 24.504 18.822 5.997 1.00 25.01 355 ARG A C 1
ATOM 669 O O . ARG A 1 95 ? 24.896 19.453 6.981 1.00 24.25 355 ARG A O 1
ATOM 677 N N . PRO A 1 96 ? 23.205 18.566 5.739 1.00 27.72 356 PRO A N 1
ATOM 678 C CA . PRO A 1 96 ? 22.158 19.163 6.576 1.00 28.16 356 PRO A CA 1
ATOM 679 C C . PRO A 1 96 ? 22.197 18.760 8.048 1.00 27.78 356 PRO A C 1
ATOM 680 O O . PRO A 1 96 ? 21.792 19.562 8.910 1.00 28.37 356 PRO A O 1
ATOM 684 N N . ASN A 1 97 ? 22.692 17.556 8.331 1.00 25.82 357 ASN A N 1
ATOM 685 C CA . ASN A 1 97 ? 22.786 17.060 9.715 1.00 27.09 357 ASN A CA 1
ATOM 686 C C . ASN A 1 97 ? 24.115 17.348 10.416 1.00 25.89 357 ASN A C 1
ATOM 687 O O . ASN A 1 97 ? 24.346 16.875 11.545 1.00 27.11 357 ASN A O 1
ATOM 692 N N . LEU A 1 98 ? 24.985 18.113 9.760 1.00 23.08 358 LEU A N 1
ATOM 693 C CA . LEU A 1 98 ? 26.215 18.586 10.422 1.00 22.64 358 LEU A CA 1
ATOM 694 C C . LEU A 1 98 ? 26.213 20.105 10.540 1.00 23.08 358 LEU A C 1
ATOM 695 O O . LEU A 1 98 ? 26.235 20.817 9.531 1.00 23.50 358 LEU A O 1
ATOM 700 N N . SER A 1 99 ? 26.197 20.592 11.778 1.00 20.99 359 SER A N 1
ATOM 701 C CA . SER A 1 99 ? 26.223 22.028 12.037 1.00 21.99 359 SER A CA 1
ATOM 702 C C . SER A 1 99 ? 27.210 22.351 13.161 1.00 20.68 359 SER A C 1
ATOM 703 O O . SER A 1 99 ? 27.655 21.456 13.900 1.00 21.07 359 SER A O 1
ATOM 706 N N . HIS A 1 100 ? 27.548 23.630 13.293 1.00 20.23 360 HIS A N 1
ATOM 707 C CA . HIS A 1 100 ? 28.516 24.059 14.289 1.00 19.98 360 HIS A CA 1
ATOM 708 C C . HIS A 1 100 ? 27.731 24.314 15.580 1.00 22.11 360 HIS A C 1
ATOM 709 O O . HIS A 1 100 ? 27.420 25.478 15.945 1.00 22.48 360 HIS A O 1
ATOM 716 N N . THR A 1 101 ? 27.385 23.211 16.237 1.00 21.73 361 THR A N 1
ATOM 717 C CA . THR A 1 101 ? 26.536 23.235 17.420 1.00 24.16 361 THR A CA 1
ATOM 718 C C . THR A 1 101 ? 27.297 22.481 18.489 1.00 24.83 361 THR A C 1
ATOM 719 O O . THR A 1 101 ? 27.674 21.318 18.297 1.00 25.88 361 THR A O 1
ATOM 723 N N . GLY A 1 102 ? 27.557 23.147 19.604 1.00 25.76 362 GLY A N 1
ATOM 724 C CA . GLY A 1 102 ? 28.319 22.528 20.679 1.00 25.92 362 GLY A CA 1
ATOM 725 C C . GLY A 1 102 ? 29.819 22.748 20.538 1.00 25.80 362 GLY A C 1
ATOM 726 O O . GLY A 1 102 ? 30.300 23.226 19.514 1.00 25.42 362 GLY A O 1
ATOM 727 N N . ARG A 1 103 ? 30.567 22.368 21.564 1.00 23.88 363 ARG A N 1
ATOM 728 C CA . ARG A 1 103 ? 32.003 22.615 21.595 1.00 23.10 363 ARG A CA 1
ATOM 729 C C . ARG A 1 103 ? 32.774 21.487 20.910 1.00 23.39 363 ARG A C 1
ATOM 730 O O . ARG A 1 103 ? 32.405 20.308 21.049 1.00 24.88 363 ARG A O 1
ATOM 738 N N . GLY A 1 104 ? 33.852 21.842 20.209 1.00 21.11 364 GLY A N 1
ATOM 739 C CA . GLY A 1 104 ? 34.782 20.839 19.660 1.00 21.49 364 GLY A CA 1
ATOM 740 C C . GLY A 1 104 ? 34.481 20.358 18.243 1.00 21.04 364 GLY A C 1
ATOM 741 O O . GLY A 1 104 ? 34.929 19.275 17.839 1.00 20.65 364 GLY A O 1
ATOM 742 N N . ILE A 1 105 ? 33.725 21.143 17.472 1.00 19.78 365 ILE A N 1
ATOM 743 C CA . ILE A 1 105 ? 33.396 20.740 16.090 1.00 19.34 365 ILE A CA 1
ATOM 744 C C . ILE A 1 105 ? 34.634 20.967 15.233 1.00 20.01 365 ILE A C 1
ATOM 745 O O . ILE A 1 105 ? 35.293 22.004 15.366 1.00 20.83 365 ILE A O 1
ATOM 750 N N . LEU A 1 106 ? 34.922 20.003 14.350 1.00 18.44 366 LEU A N 1
ATOM 751 C CA . LEU A 1 106 ? 36.127 20.013 13.504 1.00 19.03 366 LEU A CA 1
ATOM 752 C C . LEU A 1 106 ? 35.755 20.365 12.056 1.00 19.00 366 LEU A C 1
ATOM 753 O O . LEU A 1 106 ? 34.958 19.661 11.451 1.00 18.44 366 LEU A O 1
ATOM 758 N N . SER A 1 107 ? 36.309 21.467 11.531 1.00 19.01 367 SER A N 1
ATOM 759 C CA . SER A 1 107 ? 35.910 22.002 10.214 1.00 18.86 367 SER A CA 1
ATOM 760 C C . SER A 1 107 ? 37.106 22.508 9.444 1.00 18.70 367 SER A C 1
ATOM 761 O O . SER A 1 107 ? 38.204 22.685 10.014 1.00 17.56 367 SER A O 1
ATOM 764 N N . MET A 1 108 ? 36.901 22.745 8.142 1.00 18.60 368 MET A N 1
ATOM 765 C CA . MET A 1 108 ? 37.985 23.231 7.280 1.00 17.99 368 MET A CA 1
ATOM 766 C C . MET A 1 108 ? 37.988 24.752 7.162 1.00 17.97 368 MET A C 1
ATOM 767 O O . MET A 1 108 ? 36.932 25.371 6.997 1.00 19.06 368 MET A O 1
ATOM 772 N N . ALA A 1 109 ? 39.181 25.339 7.240 1.00 18.08 369 ALA A N 1
ATOM 773 C CA . ALA A 1 109 ? 39.381 26.740 6.831 1.00 19.01 369 ALA A CA 1
ATOM 774 C C . ALA A 1 109 ? 39.389 26.757 5.311 1.00 18.35 369 ALA A C 1
ATOM 775 O O . ALA A 1 109 ? 39.598 25.712 4.669 1.00 19.94 369 ALA A O 1
ATOM 777 N N . ASN A 1 110 ? 39.146 27.936 4.733 1.00 17.96 370 ASN A N 1
ATOM 778 C CA . ASN A 1 110 ? 39.166 28.081 3.294 1.00 19.61 370 ASN A CA 1
ATOM 779 C C . ASN A 1 110 ? 39.256 29.538 2.877 1.00 19.78 370 ASN A C 1
ATOM 780 O O . ASN A 1 110 ? 39.342 30.434 3.733 1.00 19.20 370 ASN A O 1
ATOM 785 N N . SER A 1 111 ? 39.287 29.765 1.561 1.00 20.15 371 SER A N 1
ATOM 786 C CA . SER A 1 111 ? 39.411 31.129 1.023 1.00 21.68 371 SER A CA 1
ATOM 787 C C . SER A 1 111 ? 38.217 31.483 0.141 1.00 21.30 371 SER A C 1
ATOM 788 O O . SER A 1 111 ? 38.302 32.402 -0.680 1.00 22.32 371 SER A O 1
ATOM 791 N N . GLY A 1 112 ? 37.110 30.773 0.342 1.00 21.67 372 GLY A N 1
ATOM 792 C CA . GLY A 1 112 ? 35.910 30.929 -0.482 1.00 20.56 372 GLY A CA 1
ATOM 793 C C . GLY A 1 112 ? 35.378 29.567 -0.870 1.00 20.25 372 GLY A C 1
ATOM 794 O O . GLY A 1 112 ? 35.930 28.552 -0.452 1.00 21.13 372 GLY A O 1
ATOM 795 N N . PRO A 1 113 ? 34.302 29.529 -1.672 1.00 21.35 373 PRO A N 1
ATOM 796 C CA . PRO A 1 113 ? 33.711 28.247 -2.063 1.00 21.37 373 PRO A CA 1
ATOM 797 C C . PRO A 1 113 ? 34.713 27.278 -2.696 1.00 20.20 373 PRO A C 1
ATOM 798 O O . PRO A 1 113 ? 35.555 27.683 -3.542 1.00 20.31 373 PRO A O 1
ATOM 802 N N . ASN A 1 114 ? 34.619 26.014 -2.280 1.00 19.14 374 ASN A N 1
ATOM 803 C CA . ASN A 1 114 ? 35.380 24.914 -2.893 1.00 18.66 374 ASN A CA 1
ATOM 804 C C . ASN A 1 114 ? 36.875 25.211 -3.006 1.00 19.58 374 ASN A C 1
ATOM 805 O O . ASN A 1 114 ? 37.461 25.095 -4.081 1.00 19.30 374 ASN A O 1
ATOM 810 N N . SER A 1 115 ? 37.490 25.575 -1.883 1.00 18.89 375 SER A N 1
ATOM 811 C CA . SER A 1 115 ? 38.904 25.979 -1.879 1.00 17.26 375 SER A CA 1
ATOM 812 C C . SER A 1 115 ? 39.650 25.362 -0.698 1.00 18.48 375 SER A C 1
ATOM 813 O O . SER A 1 115 ? 40.629 25.924 -0.205 1.00 19.46 375 SER A O 1
ATOM 816 N N . ASN A 1 116 ? 39.220 24.178 -0.283 1.00 18.48 376 ASN A N 1
ATOM 817 C CA . ASN A 1 116 ? 39.842 23.519 0.861 1.00 17.92 376 ASN A CA 1
ATOM 818 C C . ASN A 1 116 ? 41.240 23.014 0.538 1.00 19.40 376 ASN A C 1
ATOM 819 O O . ASN A 1 116 ? 41.478 22.487 -0.549 1.00 20.70 376 ASN A O 1
ATOM 824 N N . ARG A 1 117 ? 42.166 23.213 1.475 1.00 18.31 377 ARG A N 1
ATOM 825 C CA . ARG A 1 117 ? 43.536 22.714 1.310 1.00 18.84 377 ARG A CA 1
ATOM 826 C C . ARG A 1 117 ? 43.908 21.879 2.517 1.00 20.21 377 ARG A C 1
ATOM 827 O O . ARG A 1 117 ? 43.468 20.735 2.586 1.00 20.74 377 ARG A O 1
ATOM 835 N N . SER A 1 118 ? 44.663 22.443 3.474 1.00 18.76 378 SER A N 1
ATOM 836 C CA . SER A 1 118 ? 45.066 21.658 4.659 1.00 19.02 378 SER A CA 1
ATOM 837 C C . SER A 1 118 ? 44.663 22.245 5.997 1.00 18.55 378 SER A C 1
ATOM 838 O O . SER A 1 118 ? 44.696 21.531 7.003 1.00 20.31 378 SER A O 1
ATOM 841 N N . GLN A 1 119 ? 44.360 23.543 6.042 1.00 18.27 379 GLN A N 1
ATOM 842 C CA . GLN A 1 119 ? 44.063 24.171 7.336 1.00 18.50 379 GLN A CA 1
ATOM 843 C C . GLN A 1 119 ? 42.674 23.812 7.851 1.00 18.85 379 GLN A C 1
ATOM 844 O O . GLN A 1 119 ? 41.702 23.704 7.074 1.00 19.60 379 GLN A O 1
ATOM 850 N N . PHE A 1 120 ? 42.598 23.633 9.167 1.00 18.69 380 PHE A N 1
ATOM 851 C CA . PHE A 1 120 ? 41.369 23.206 9.831 1.00 17.06 380 PHE A CA 1
ATOM 852 C C . PHE A 1 120 ? 41.273 23.931 11.180 1.00 18.87 380 PHE A C 1
ATOM 853 O O . PHE A 1 120 ? 42.265 24.482 11.699 1.00 18.30 380 PHE A O 1
ATOM 861 N N . PHE A 1 121 ? 40.076 23.944 11.730 1.00 18.87 381 PHE A N 1
ATOM 862 C CA . PHE A 1 121 ? 39.878 24.516 13.060 1.00 18.36 381 PHE A CA 1
ATOM 863 C C . PHE A 1 121 ? 38.972 23.685 13.915 1.00 19.38 381 PHE A C 1
ATOM 864 O O . PHE A 1 121 ? 38.254 22.813 13.414 1.00 18.03 381 PHE A O 1
ATOM 872 N N . ILE A 1 122 ? 39.036 23.956 15.218 1.00 19.51 382 ILE A N 1
ATOM 873 C CA . ILE A 1 122 ? 38.149 23.306 16.172 1.00 19.84 382 ILE A CA 1
ATOM 874 C C . ILE A 1 122 ? 37.385 24.405 16.899 1.00 19.58 382 ILE A C 1
ATOM 875 O O . ILE A 1 122 ? 37.984 25.405 17.349 1.00 19.49 382 ILE A O 1
ATOM 880 N N . THR A 1 123 ? 36.067 24.250 17.002 1.00 18.77 383 THR A N 1
ATOM 881 C CA . THR A 1 123 ? 35.268 25.296 17.658 1.00 19.22 383 THR A CA 1
ATOM 882 C C . THR A 1 123 ? 35.303 25.171 19.172 1.00 20.78 383 THR A C 1
ATOM 883 O O . THR A 1 123 ? 35.458 24.059 19.713 1.00 19.60 383 THR A O 1
ATOM 887 N N . PHE A 1 124 ? 35.162 26.315 19.849 1.00 20.41 384 PHE A N 1
ATOM 888 C CA . PHE A 1 124 ? 35.079 26.351 21.321 1.00 20.98 384 PHE A CA 1
ATOM 889 C C . PHE A 1 124 ? 33.626 26.396 21.815 1.00 22.42 384 PHE A C 1
ATOM 890 O O . PHE A 1 124 ? 33.335 26.116 22.997 1.00 24.14 384 PHE A O 1
ATOM 898 N N . ARG A 1 125 ? 32.717 26.735 20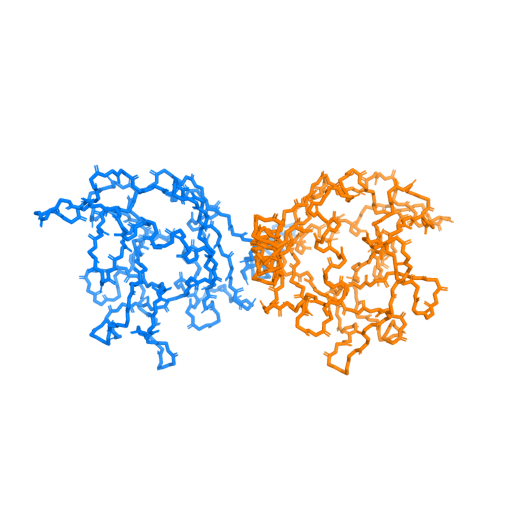.906 1.00 23.11 385 ARG A N 1
ATOM 899 C CA . ARG A 1 125 ? 31.290 26.824 21.199 1.00 24.77 385 ARG A CA 1
ATOM 900 C C . ARG A 1 125 ? 30.491 26.809 19.896 1.00 23.18 385 ARG A C 1
ATOM 901 O O . ARG A 1 125 ? 31.070 26.852 18.796 1.00 23.00 385 ARG A O 1
ATOM 909 N N . SER A 1 126 ? 29.170 26.724 20.020 1.00 21.42 386 SER A N 1
ATOM 910 C CA . SER A 1 126 ? 28.281 26.797 18.864 1.00 21.75 386 SER A CA 1
ATOM 911 C C . SER A 1 126 ? 28.541 28.082 18.068 1.00 21.16 386 SER A C 1
ATOM 912 O O . SER A 1 126 ? 28.808 29.140 18.661 1.00 21.64 386 SER A O 1
ATOM 915 N N . CYS A 1 127 ? 28.436 27.991 16.743 1.00 22.79 387 CYS A N 1
ATOM 916 C CA . CYS A 1 127 ? 28.528 29.166 15.876 1.00 21.11 387 CYS A CA 1
ATOM 917 C C . CYS A 1 127 ? 27.799 28.921 14.559 1.00 21.74 387 CYS A C 1
ATOM 918 O O . CYS A 1 127 ? 28.407 28.519 13.555 1.00 21.70 387 CYS A O 1
ATOM 921 N N . ALA A 1 128 ? 26.488 29.168 14.575 1.00 21.47 388 ALA A N 1
ATOM 922 C CA . ALA A 1 128 ? 25.653 28.900 13.400 1.00 21.65 388 ALA A CA 1
ATOM 923 C C . ALA A 1 128 ? 26.133 29.630 12.148 1.00 21.87 388 ALA A C 1
ATOM 924 O O . ALA A 1 128 ? 25.911 29.141 11.028 1.00 22.89 388 ALA A O 1
ATOM 926 N N . TYR A 1 129 ? 26.768 30.800 12.334 1.00 21.35 389 TYR A N 1
ATOM 927 C CA . TYR A 1 129 ? 27.255 31.599 11.196 1.00 21.24 389 TYR A CA 1
ATOM 928 C C . TYR A 1 129 ? 28.219 30.770 10.336 1.00 19.91 389 TYR A C 1
ATOM 929 O O . TYR A 1 129 ? 28.331 31.008 9.153 1.00 21.13 389 TYR A O 1
ATOM 938 N N . LEU A 1 130 ? 28.910 29.801 10.939 1.00 20.72 390 LEU A N 1
ATOM 939 C CA . LEU A 1 130 ? 29.894 29.010 10.190 1.00 19.17 390 LEU A CA 1
ATOM 940 C C . LEU A 1 130 ? 29.239 27.958 9.284 1.00 20.92 390 LEU A C 1
ATOM 941 O O . LEU A 1 130 ? 29.872 27.460 8.348 1.00 22.14 390 LEU A O 1
ATOM 946 N N . ASP A 1 131 ? 27.983 27.611 9.576 1.00 20.73 391 ASP A N 1
ATOM 947 C CA . ASP A 1 131 ? 27.263 26.584 8.799 1.00 21.41 391 ASP A CA 1
ATOM 948 C C . ASP A 1 131 ? 27.186 26.942 7.319 1.00 20.52 391 ASP A C 1
ATOM 949 O O . ASP A 1 131 ? 26.843 28.068 6.967 1.00 21.98 391 ASP A O 1
ATOM 954 N N . LYS A 1 132 ? 27.484 25.976 6.450 1.00 21.52 392 LYS A N 1
ATOM 955 C CA . LYS A 1 132 ? 27.470 26.191 4.993 1.00 23.69 392 LYS A CA 1
ATOM 956 C C . LYS A 1 132 ? 28.518 27.220 4.523 1.00 22.77 392 LYS A C 1
ATOM 957 O O . LYS A 1 132 ? 28.458 27.722 3.395 1.00 23.55 392 LYS A O 1
ATOM 963 N N . LYS A 1 133 ? 29.478 27.518 5.394 1.00 19.95 393 LYS A N 1
ATOM 964 C CA . LYS A 1 133 ? 30.653 28.296 5.012 1.00 20.77 393 LYS A CA 1
ATOM 965 C C . LYS A 1 133 ? 31.935 27.481 5.152 1.00 20.82 393 LYS A C 1
ATOM 966 O O . LYS A 1 133 ? 32.896 27.709 4.405 1.00 21.96 393 LYS A O 1
ATOM 972 N N . HIS A 1 134 ? 31.951 26.557 6.117 1.00 18.48 394 HIS A N 1
ATOM 973 C CA . HIS A 1 134 ? 33.108 25.694 6.366 1.00 18.56 394 HIS A CA 1
ATOM 974 C C . HIS A 1 134 ? 32.666 24.252 6.464 1.00 18.35 394 HIS A C 1
ATOM 975 O O . HIS A 1 134 ? 31.694 23.956 7.169 1.00 19.88 394 HIS A O 1
ATOM 982 N N . THR A 1 135 ? 33.363 23.338 5.772 1.00 17.78 395 THR A N 1
ATOM 983 C CA . THR A 1 135 ? 32.960 21.933 5.819 1.00 18.75 395 THR A CA 1
ATOM 984 C C . THR A 1 135 ? 33.223 21.382 7.210 1.00 18.78 395 THR A C 1
ATOM 985 O O . THR A 1 135 ? 34.351 21.454 7.707 1.00 20.15 395 THR A O 1
ATOM 989 N N . ILE A 1 136 ? 32.184 20.850 7.849 1.00 17.72 396 ILE A N 1
ATOM 990 C CA . ILE A 1 136 ? 32.383 20.102 9.099 1.00 17.93 396 ILE A CA 1
ATOM 991 C C . ILE A 1 136 ? 32.700 18.646 8.778 1.00 18.93 396 ILE A C 1
ATOM 992 O O . ILE A 1 136 ? 31.951 17.993 8.051 1.00 20.43 396 ILE A O 1
ATOM 997 N N . PHE A 1 137 ? 33.791 18.132 9.333 1.00 18.69 397 PHE A N 1
ATOM 998 C CA . PHE A 1 137 ? 34.184 16.759 9.020 1.00 18.58 397 PHE A CA 1
ATOM 999 C C . PHE A 1 137 ? 34.504 15.897 10.234 1.00 18.46 397 PHE A C 1
ATOM 1000 O O . PHE A 1 137 ? 34.880 14.754 10.084 1.00 20.54 397 PHE A O 1
ATOM 1008 N N . GLY A 1 138 ? 34.331 16.435 11.440 1.00 19.07 398 GLY A N 1
ATOM 1009 C CA . GLY A 1 138 ? 34.458 15.600 12.636 1.00 19.38 398 GLY A CA 1
ATOM 1010 C C . GLY A 1 138 ? 34.162 16.377 13.901 1.00 19.50 398 GLY A C 1
ATOM 1011 O O . GLY A 1 138 ? 33.574 17.470 13.862 1.00 20.20 398 GLY A O 1
ATOM 1012 N N . ARG A 1 139 ? 34.598 15.818 15.026 1.00 18.34 399 ARG A N 1
ATOM 1013 C CA . ARG A 1 139 ? 34.433 16.493 16.314 1.00 21.56 399 ARG A CA 1
ATOM 1014 C C . ARG A 1 139 ? 35.420 15.892 17.283 1.00 20.27 399 ARG A C 1
ATOM 1015 O O . ARG A 1 139 ? 35.858 14.728 17.115 1.00 20.78 399 ARG A O 1
ATOM 1023 N N . VAL A 1 140 ? 35.793 16.686 18.277 1.00 20.00 400 VAL A N 1
ATOM 1024 C CA . VAL A 1 140 ? 36.587 16.182 19.402 1.00 20.84 400 VAL A CA 1
ATOM 1025 C C . VAL A 1 140 ? 35.739 15.208 20.224 1.00 22.24 400 VAL A C 1
ATOM 1026 O O . VAL A 1 140 ? 34.599 15.530 20.597 1.00 23.11 400 VAL A O 1
ATOM 1030 N N . VAL A 1 141 ? 36.308 14.039 20.544 1.00 22.30 401 VAL A N 1
ATOM 1031 C CA . VAL A 1 141 ? 35.610 13.036 21.367 1.00 23.01 401 VAL A CA 1
ATOM 1032 C C . VAL A 1 141 ? 36.415 12.637 22.600 1.00 23.10 401 VAL A C 1
ATOM 1033 O O . VAL A 1 141 ? 35.910 11.932 23.496 1.00 24.53 401 VAL A O 1
ATOM 1037 N N . GLY A 1 142 ? 37.662 13.101 22.651 1.00 22.31 402 GLY A N 1
ATOM 1038 C CA . GLY A 1 142 ? 38.529 12.861 23.806 1.00 22.97 402 GLY A CA 1
ATOM 1039 C C . GLY A 1 142 ? 39.574 13.943 23.938 1.00 23.44 402 GLY A C 1
ATOM 1040 O O . GLY A 1 142 ? 39.981 14.545 22.943 1.00 22.91 402 GLY A O 1
ATOM 1041 N N . GLY A 1 143 ? 40.016 14.181 25.166 1.00 23.71 403 GLY A N 1
ATOM 1042 C CA . GLY A 1 143 ? 40.952 15.270 25.429 1.00 24.70 403 GLY A CA 1
ATOM 1043 C C . GLY A 1 143 ? 40.267 16.618 25.582 1.00 24.66 403 GLY A C 1
ATOM 1044 O O . GLY A 1 143 ? 40.855 17.656 25.263 1.00 26.42 403 GLY A O 1
ATOM 1045 N N . PHE A 1 144 ? 39.041 16.636 26.101 1.00 23.71 404 PHE A N 1
ATOM 1046 C CA . PHE A 1 144 ? 38.376 17.920 26.344 1.00 24.65 404 PHE A CA 1
ATOM 1047 C C . PHE A 1 144 ? 39.160 18.829 27.297 1.00 24.76 404 PHE A C 1
ATOM 1048 O O . PHE A 1 144 ? 39.157 20.048 27.128 1.00 24.06 404 PHE A O 1
ATOM 1056 N N . ASP A 1 145 ? 39.849 18.238 28.272 1.00 25.39 405 ASP A N 1
ATOM 1057 C CA . ASP A 1 145 ? 40.711 19.009 29.162 1.00 26.63 405 ASP A CA 1
ATOM 1058 C C . ASP A 1 145 ? 41.849 19.676 28.382 1.00 26.53 405 ASP A C 1
ATOM 1059 O O . ASP A 1 145 ? 42.223 20.837 28.652 1.00 27.15 405 ASP A O 1
ATOM 1064 N N . VAL A 1 146 ? 42.384 18.952 27.400 1.00 25.70 406 VAL A N 1
ATOM 1065 C CA . VAL A 1 146 ? 43.436 19.476 26.535 1.00 24.59 406 VAL A CA 1
ATOM 1066 C C . VAL A 1 146 ? 42.892 20.641 25.698 1.00 24.39 406 VAL A C 1
ATOM 1067 O O . VAL A 1 146 ? 43.554 21.674 25.590 1.00 24.73 406 VAL A O 1
ATOM 1071 N N . LEU A 1 147 ? 41.690 20.490 25.134 1.00 22.40 407 LEU A N 1
ATOM 1072 C CA . LEU A 1 147 ? 41.092 21.571 24.343 1.00 22.90 407 LEU A CA 1
ATOM 1073 C C . LEU A 1 147 ? 40.939 22.825 25.206 1.00 23.03 407 LEU A C 1
ATOM 1074 O O . LEU A 1 147 ? 41.208 23.937 24.759 1.00 23.84 407 LEU A O 1
ATOM 1079 N N . THR A 1 148 ? 40.509 22.631 26.450 1.00 24.26 408 THR A N 1
ATOM 1080 C CA . THR A 1 148 ? 40.386 23.741 27.391 1.00 24.54 408 THR A CA 1
ATOM 1081 C C . THR A 1 148 ? 41.730 24.402 27.690 1.00 24.84 408 THR A C 1
ATOM 1082 O O . THR A 1 148 ? 41.854 25.643 27.637 1.00 24.37 408 THR A O 1
ATOM 1086 N N . ALA A 1 149 ? 42.740 23.579 27.955 1.00 24.35 409 ALA A N 1
ATOM 1087 C CA . ALA A 1 149 ? 44.106 24.082 28.164 1.00 25.49 409 ALA A CA 1
ATOM 1088 C C . ALA A 1 149 ? 44.593 24.918 26.965 1.00 25.77 409 ALA A C 1
ATOM 1089 O O . ALA A 1 149 ? 45.186 25.991 27.144 1.00 27.66 409 ALA A O 1
ATOM 1091 N N . MET A 1 150 ? 44.307 24.440 25.751 1.00 24.42 410 MET A N 1
ATOM 1092 C CA . MET A 1 150 ? 44.616 25.180 24.532 1.00 24.29 410 MET A CA 1
ATOM 1093 C C . MET A 1 150 ? 43.910 26.533 24.511 1.00 25.00 410 MET A C 1
ATOM 1094 O O . MET A 1 150 ? 44.532 27.554 24.242 1.00 27.06 410 MET A O 1
ATOM 1099 N N . GLU A 1 151 ? 42.616 26.529 24.807 1.00 24.64 411 GLU A N 1
ATOM 1100 C CA . GLU A 1 151 ? 41.815 27.757 24.768 1.00 24.92 411 GLU A CA 1
ATOM 1101 C C . GLU A 1 151 ? 42.392 28.783 25.735 1.00 26.01 411 GLU A C 1
ATOM 1102 O O . GLU A 1 151 ? 42.413 29.976 25.447 1.00 27.15 411 GLU A O 1
ATOM 1108 N N . ASN A 1 152 ? 42.874 28.297 26.872 1.00 27.82 412 ASN A N 1
ATOM 1109 C CA . ASN A 1 152 ? 43.346 29.155 27.959 1.00 28.30 412 ASN A CA 1
ATOM 1110 C C . ASN A 1 152 ? 44.684 29.836 27.713 1.00 29.51 412 ASN A C 1
ATOM 1111 O O . ASN A 1 152 ? 45.055 30.769 28.450 1.00 29.16 412 ASN A O 1
ATOM 1116 N N . VAL A 1 153 ? 45.410 29.393 26.687 1.00 28.84 413 VAL A N 1
ATOM 1117 C CA . VAL A 1 153 ? 46.666 30.060 26.309 1.00 30.19 413 VAL A CA 1
ATOM 1118 C C . VAL A 1 153 ? 46.329 31.437 25.744 1.00 30.72 413 VAL A C 1
ATOM 1119 O O . VAL A 1 153 ? 45.515 31.550 24.830 1.00 28.40 413 VAL A O 1
ATOM 1123 N N . GLU A 1 154 ? 46.950 32.481 26.299 1.00 32.83 414 GLU A N 1
ATOM 1124 C CA . GLU A 1 154 ? 46.746 33.852 25.823 1.00 35.47 414 GLU A CA 1
ATOM 1125 C C . GLU A 1 154 ? 47.246 34.016 24.393 1.00 33.45 414 GLU A C 1
ATOM 1126 O O . GLU A 1 154 ? 48.251 33.423 24.014 1.00 32.37 414 GLU A O 1
ATOM 1132 N N . SER A 1 155 ? 46.551 34.838 23.616 1.00 32.72 415 SER A N 1
ATOM 1133 C CA . SER A 1 155 ? 46.987 35.133 22.261 1.00 34.00 415 SER A CA 1
ATOM 1134 C C . SER A 1 155 ? 47.269 36.623 22.093 1.00 34.63 415 SER A C 1
ATOM 1135 O O . SER A 1 155 ? 46.700 37.455 22.807 1.00 35.68 415 SER A O 1
ATOM 1138 N N . ASP A 1 156 ? 48.155 36.943 21.157 1.00 35.37 416 ASP A N 1
ATOM 1139 C CA . ASP A 1 156 ? 48.429 38.319 20.771 1.00 36.60 416 ASP A CA 1
ATOM 1140 C C . ASP A 1 156 ? 47.146 38.935 20.212 1.00 37.47 416 ASP A C 1
ATOM 1141 O O . ASP A 1 156 ? 46.638 38.471 19.193 1.00 37.19 416 ASP A O 1
ATOM 1146 N N . PRO A 1 157 ? 46.625 40.001 20.860 1.00 39.16 417 PRO A N 1
ATOM 1147 C CA . PRO A 1 157 ? 45.334 40.557 20.414 1.00 39.56 417 PRO A CA 1
ATOM 1148 C C . PRO A 1 157 ? 45.354 41.119 18.990 1.00 40.20 417 PRO A C 1
ATOM 1149 O O . PRO A 1 157 ? 44.310 41.164 18.337 1.00 40.62 417 PRO A O 1
ATOM 1153 N N . LYS A 1 158 ? 46.527 41.514 18.499 1.00 39.78 418 LYS A N 1
ATOM 1154 C CA . LYS A 1 158 ? 46.629 42.012 17.129 1.00 40.92 418 LYS A CA 1
ATOM 1155 C C . LYS A 1 158 ? 46.589 40.912 16.070 1.00 40.26 418 LYS A C 1
ATOM 1156 O O . LYS A 1 158 ? 46.026 41.116 14.995 1.00 42.32 418 LYS A O 1
ATOM 1162 N N . THR A 1 159 ? 47.163 39.747 16.374 1.00 36.63 419 THR A N 1
ATOM 1163 C CA . THR A 1 159 ? 47.334 38.707 15.370 1.00 34.15 419 THR A CA 1
ATOM 1164 C C . THR A 1 159 ? 46.518 37.442 15.649 1.00 31.73 419 THR A C 1
ATOM 1165 O O . THR A 1 159 ? 46.384 36.589 14.769 1.00 29.34 419 THR A O 1
ATOM 1169 N N . ASP A 1 160 ? 46.036 37.298 16.884 1.00 29.47 420 ASP A N 1
ATOM 1170 C CA . ASP A 1 160 ? 45.356 36.070 17.327 1.00 28.78 420 ASP A CA 1
ATOM 1171 C C . ASP A 1 160 ? 46.292 34.862 17.375 1.00 28.30 420 ASP A C 1
ATOM 1172 O O . ASP A 1 160 ? 45.854 33.719 17.490 1.00 27.38 420 ASP A O 1
ATOM 1177 N N . ARG A 1 161 ? 47.589 35.125 17.322 1.00 28.09 421 ARG A N 1
ATOM 1178 C CA . ARG A 1 161 ? 48.575 34.054 17.429 1.00 28.38 421 ARG A CA 1
ATOM 1179 C C . ARG A 1 161 ? 48.829 33.742 18.913 1.00 27.67 421 ARG A C 1
ATOM 1180 O O . ARG A 1 161 ? 49.056 34.661 19.712 1.00 27.87 421 ARG A O 1
ATOM 1188 N N . PRO A 1 162 ? 48.745 32.456 19.315 1.00 26.93 422 PRO A N 1
ATOM 1189 C CA . PRO A 1 162 ? 49.008 32.144 20.739 1.00 27.35 422 PRO A CA 1
ATOM 1190 C C . PRO A 1 162 ? 50.393 32.621 21.186 1.00 28.70 422 PRO A C 1
ATOM 1191 O O . PRO A 1 162 ? 51.366 32.539 20.429 1.00 26.97 422 PRO A O 1
ATOM 1195 N N . LYS A 1 163 ? 50.469 33.121 22.415 1.00 29.97 423 LYS A N 1
ATOM 1196 C CA . LYS A 1 163 ? 51.697 33.742 22.906 1.00 31.89 423 LYS A CA 1
ATOM 1197 C C . LYS A 1 163 ? 52.742 32.707 23.274 1.00 33.68 423 LYS A C 1
ATOM 1198 O O . LYS A 1 163 ? 53.947 32.988 23.196 1.00 35.13 423 LYS A O 1
ATOM 1204 N N . GLU A 1 164 ? 52.281 31.529 23.699 1.00 33.50 424 GLU A 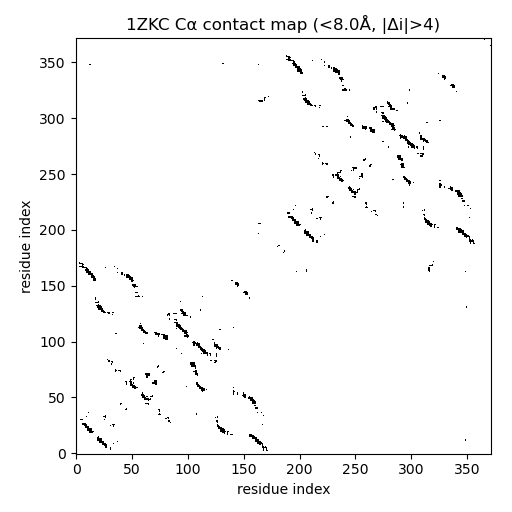N 1
ATOM 1205 C CA . GLU A 1 164 ? 53.129 30.342 23.790 1.00 33.87 424 GLU A CA 1
ATOM 1206 C C . GLU A 1 164 ? 52.649 29.309 22.782 1.00 32.14 424 GLU A C 1
ATOM 1207 O O . GLU A 1 164 ? 51.435 29.062 22.653 1.00 30.51 424 GLU A O 1
ATOM 1213 N N . GLU A 1 165 ? 53.612 28.706 22.099 1.00 30.36 425 GLU A N 1
ATOM 1214 C CA . GLU A 1 165 ? 53.328 27.848 20.948 1.00 28.49 425 GLU A CA 1
ATOM 1215 C C . GLU A 1 165 ? 52.471 26.666 21.341 1.00 27.40 425 GLU A C 1
ATOM 1216 O O . GLU A 1 165 ? 52.749 25.982 22.343 1.00 26.89 425 GLU A O 1
ATOM 1222 N N . ILE A 1 166 ? 51.417 26.450 20.555 1.00 24.75 426 ILE A N 1
ATOM 1223 C CA . ILE A 1 166 ? 50.589 25.254 20.644 1.00 23.81 426 ILE A CA 1
ATOM 1224 C C . ILE A 1 166 ? 50.830 24.456 19.362 1.00 24.14 426 ILE A C 1
ATOM 1225 O O . ILE A 1 166 ? 50.592 24.950 18.264 1.00 25.73 426 ILE A O 1
ATOM 1230 N N . ARG A 1 167 ? 51.318 23.232 19.514 1.00 24.80 427 ARG A N 1
ATOM 1231 C CA . ARG A 1 167 ? 51.989 22.510 18.433 1.00 24.96 427 ARG A CA 1
ATOM 1232 C C . ARG A 1 167 ? 51.460 21.080 18.335 1.00 24.04 427 ARG A C 1
ATOM 1233 O O . ARG A 1 167 ? 51.253 20.427 19.351 1.00 25.06 427 ARG A O 1
ATOM 1241 N N . ILE A 1 168 ? 51.271 20.595 17.111 1.00 23.33 428 ILE A N 1
ATOM 1242 C CA . ILE A 1 168 ? 50.976 19.184 16.893 1.00 22.27 428 ILE A CA 1
ATOM 1243 C C . ILE A 1 168 ? 52.329 18.514 16.695 1.00 23.40 428 ILE A C 1
ATOM 1244 O O . ILE A 1 168 ? 53.028 18.798 15.715 1.00 23.53 428 ILE A O 1
ATOM 1249 N N . ASP A 1 169 ? 52.715 17.649 17.627 1.00 24.75 429 ASP A N 1
ATOM 1250 C CA . ASP A 1 169 ? 53.970 16.911 17.467 1.00 24.46 429 ASP A CA 1
ATOM 1251 C C . ASP A 1 169 ? 53.828 15.753 16.499 1.00 24.60 429 ASP A C 1
ATOM 1252 O O . ASP A 1 169 ? 54.742 15.476 15.706 1.00 25.45 429 ASP A O 1
ATOM 1257 N N . ALA A 1 170 ? 52.685 15.078 16.550 1.00 22.71 430 ALA A N 1
ATOM 1258 C CA . ALA A 1 170 ? 52.488 13.863 15.752 1.00 22.76 430 ALA A CA 1
ATOM 1259 C C . ALA A 1 170 ? 51.003 13.650 15.603 1.00 22.61 430 ALA A C 1
ATOM 1260 O O . ALA A 1 170 ? 50.223 14.224 16.371 1.00 22.53 430 ALA A O 1
ATOM 1262 N N . THR A 1 171 ? 50.616 12.828 14.626 1.00 21.38 431 THR A N 1
ATOM 1263 C CA . THR A 1 171 ? 49.206 12.490 14.415 1.00 22.40 431 THR A CA 1
ATOM 1264 C C . THR A 1 171 ? 49.095 10.985 14.222 1.00 23.93 431 THR A C 1
ATOM 1265 O O . THR A 1 171 ? 49.787 10.426 13.367 1.00 28.42 431 THR A O 1
ATOM 1269 N N . THR A 1 172 ? 48.254 10.311 14.998 1.00 21.93 432 THR A N 1
ATOM 1270 C CA . THR A 1 172 ? 48.070 8.864 14.796 1.00 21.97 432 THR A CA 1
ATOM 1271 C C . THR A 1 172 ? 46.666 8.585 14.292 1.00 20.86 432 THR A C 1
ATOM 1272 O O . THR A 1 172 ? 45.695 8.883 14.977 1.00 21.51 432 THR A O 1
ATOM 1276 N N . VAL A 1 173 ? 46.558 8.039 13.087 1.00 21.43 433 VAL A N 1
ATOM 1277 C CA . VAL A 1 173 ? 45.259 7.608 12.584 1.00 20.51 433 VAL A CA 1
ATOM 1278 C C . VAL A 1 173 ? 45.013 6.233 13.156 1.00 21.45 433 VAL A C 1
ATOM 1279 O O . VAL A 1 173 ? 45.604 5.243 12.682 1.00 22.24 433 VAL A O 1
ATOM 1283 N N . PHE A 1 174 ? 44.200 6.157 14.205 1.00 21.08 434 PHE A N 1
ATOM 1284 C CA . PHE A 1 174 ? 43.994 4.838 14.816 1.00 20.14 434 PHE A CA 1
ATOM 1285 C C . PHE A 1 174 ? 42.831 4.042 14.254 1.00 21.25 434 PHE A C 1
ATOM 1286 O O . PHE A 1 174 ? 42.696 2.840 14.550 1.00 22.47 434 PHE A O 1
ATOM 1294 N N . VAL A 1 175 ? 41.990 4.699 13.442 1.00 19.89 435 VAL A N 1
ATOM 1295 C CA . VAL A 1 175 ? 41.027 3.989 12.602 1.00 20.77 435 VAL A CA 1
ATOM 1296 C C . VAL A 1 175 ? 41.035 4.707 11.264 1.00 20.16 435 VAL A C 1
ATOM 1297 O O . VAL A 1 175 ? 40.643 5.900 11.186 1.00 19.77 435 VAL A O 1
ATOM 1301 N N . ASP A 1 176 ? 41.534 3.989 10.249 1.00 21.33 436 ASP A N 1
ATOM 1302 C CA . ASP A 1 176 ? 41.606 4.480 8.869 1.00 21.55 436 ASP A CA 1
ATOM 1303 C C . ASP A 1 176 ? 40.494 3.821 8.029 1.00 22.07 436 ASP A C 1
ATOM 1304 O O . ASP A 1 176 ? 40.591 2.657 7.670 1.00 22.03 436 ASP A O 1
ATOM 1309 N N . PRO A 1 177 ? 39.417 4.565 7.737 1.00 21.60 437 PRO A N 1
ATOM 1310 C CA . PRO A 1 177 ? 38.265 3.946 7.058 1.00 21.68 437 PRO A CA 1
ATOM 1311 C C . PRO A 1 177 ? 38.474 3.681 5.575 1.00 21.58 437 PRO A C 1
ATOM 1312 O O . PRO A 1 177 ? 37.583 3.109 4.928 1.00 22.37 437 PRO A O 1
ATOM 1316 N N . TYR A 1 178 ? 39.635 4.078 5.048 1.00 21.41 438 TYR A N 1
ATOM 1317 C CA . TYR A 1 178 ? 39.935 3.881 3.611 1.00 21.43 438 TYR A CA 1
ATOM 1318 C C . TYR A 1 178 ? 40.725 2.609 3.363 1.00 21.29 438 TYR A C 1
ATOM 1319 O O . TYR A 1 178 ? 41.115 2.340 2.229 1.00 20.62 438 TYR A O 1
ATOM 1328 N N . GLU A 1 179 ? 40.963 1.818 4.412 1.00 21.00 439 GLU A N 1
ATOM 1329 C CA . GLU A 1 179 ? 41.806 0.606 4.236 1.00 21.18 439 GLU A CA 1
ATOM 1330 C C . GLU A 1 179 ? 41.245 -0.349 3.204 1.00 20.49 439 GLU A C 1
ATOM 1331 O O . GLU A 1 179 ? 41.999 -0.855 2.378 1.00 19.98 439 GLU A O 1
ATOM 1337 N N . GLU A 1 180 ? 39.935 -0.605 3.263 1.00 20.25 440 GLU A N 1
ATOM 1338 C CA . GLU A 1 180 ? 39.304 -1.585 2.358 1.00 20.04 440 GLU A CA 1
ATOM 1339 C C . GLU A 1 180 ? 39.391 -1.102 0.901 1.00 20.25 440 GLU A C 1
ATOM 1340 O O . GLU A 1 180 ? 39.713 -1.890 -0.015 1.00 22.64 440 GLU A O 1
ATOM 1346 N N . ALA A 1 181 ? 39.093 0.179 0.690 1.00 21.54 441 ALA A N 1
ATOM 1347 C CA . ALA A 1 181 ? 39.191 0.785 -0.648 1.00 22.10 441 ALA A CA 1
ATOM 1348 C C . ALA A 1 181 ? 40.629 0.701 -1.173 1.00 21.43 441 ALA A C 1
ATOM 1349 O O . ALA A 1 181 ? 40.874 0.211 -2.299 1.00 22.49 441 ALA A O 1
ATOM 1351 N N . ASP A 1 182 ? 41.585 1.139 -0.355 1.00 19.83 442 ASP A N 1
ATOM 1352 C CA . ASP A 1 182 ? 43.000 1.062 -0.726 1.00 20.45 442 ASP A CA 1
ATOM 1353 C C . ASP A 1 182 ? 43.458 -0.359 -1.032 1.00 20.49 442 ASP A C 1
ATOM 1354 O O . ASP A 1 182 ? 44.201 -0.572 -1.999 1.00 20.90 442 ASP A O 1
ATOM 1359 N N . ALA A 1 183 ? 42.993 -1.311 -0.232 1.00 20.04 443 ALA A N 1
ATOM 1360 C CA . ALA A 1 183 ? 43.384 -2.726 -0.382 1.00 20.58 443 ALA A CA 1
ATOM 1361 C C . ALA A 1 183 ? 42.866 -3.307 -1.698 1.00 20.78 443 ALA A C 1
ATOM 1362 O O . ALA A 1 183 ? 43.588 -4.042 -2.371 1.00 21.46 443 ALA A O 1
ATOM 1364 N N . GLN A 1 184 ? 41.617 -2.994 -2.046 1.00 19.26 444 GLN A N 1
ATOM 1365 C CA . GLN A 1 184 ? 41.056 -3.456 -3.332 1.00 19.77 444 GLN A CA 1
ATOM 1366 C C . GLN A 1 184 ? 41.865 -2.904 -4.493 1.00 21.06 444 GLN A C 1
ATOM 1367 O O . GLN A 1 184 ? 42.249 -3.645 -5.405 1.00 21.98 444 GLN A O 1
ATOM 1373 N N . ILE A 1 185 ? 42.109 -1.598 -4.469 1.00 20.68 445 ILE A N 1
ATOM 1374 C CA . ILE A 1 185 ? 42.884 -0.951 -5.537 1.00 21.73 445 ILE A CA 1
ATOM 1375 C C . ILE A 1 185 ? 44.305 -1.515 -5.653 1.00 21.03 445 ILE A C 1
ATOM 1376 O O . ILE A 1 185 ? 44.788 -1.795 -6.761 1.00 22.48 445 ILE A O 1
ATOM 1381 N N . ALA A 1 186 ? 44.970 -1.686 -4.515 1.00 20.84 446 ALA A N 1
ATOM 1382 C CA . ALA A 1 186 ? 46.335 -2.244 -4.504 1.00 21.65 446 ALA A CA 1
ATOM 1383 C C . ALA A 1 186 ? 46.359 -3.678 -5.057 1.00 21.46 446 ALA A C 1
ATOM 1384 O O . ALA A 1 186 ? 47.237 -4.024 -5.858 1.00 21.82 446 ALA A O 1
ATOM 1386 N N . GLN A 1 187 ? 45.389 -4.495 -4.637 1.00 20.73 447 GLN A N 1
ATOM 1387 C CA . GLN A 1 187 ? 45.289 -5.881 -5.082 1.00 20.93 447 GLN A CA 1
ATOM 1388 C C . GLN A 1 187 ? 45.076 -5.938 -6.592 1.00 21.21 447 GLN A C 1
ATOM 1389 O O . GLN A 1 187 ? 45.750 -6.695 -7.309 1.00 21.53 447 GLN A O 1
ATOM 1395 N N . GLU A 1 188 ? 44.142 -5.126 -7.076 1.00 20.16 448 GLU A N 1
ATOM 1396 C CA . GLU A 1 188 ? 43.804 -5.159 -8.494 1.00 20.67 448 GLU A CA 1
ATOM 1397 C C . GLU A 1 188 ? 44.991 -4.721 -9.360 1.00 21.55 448 GLU A C 1
ATOM 1398 O O . GLU A 1 188 ? 45.272 -5.329 -10.410 1.00 24.27 448 GLU A O 1
ATOM 1404 N N . ARG A 1 189 ? 45.685 -3.678 -8.909 1.00 21.48 449 ARG A N 1
ATOM 1405 C CA . ARG A 1 189 ? 46.914 -3.231 -9.560 1.00 25.31 449 ARG A CA 1
ATOM 1406 C C . ARG A 1 189 ? 47.979 -4.336 -9.551 1.00 24.04 449 ARG A C 1
ATOM 1407 O O . ARG A 1 189 ? 48.619 -4.587 -10.579 1.00 26.30 449 ARG A O 1
ATOM 1415 N N . LYS A 1 190 ? 48.164 -4.995 -8.401 1.00 22.44 450 LYS A N 1
ATOM 1416 C CA . LYS A 1 190 ? 49.178 -6.051 -8.277 1.00 23.85 450 LYS A CA 1
ATOM 1417 C C . LYS A 1 190 ? 48.871 -7.212 -9.242 1.00 23.50 450 LYS A C 1
ATOM 1418 O O . LYS A 1 190 ? 49.749 -7.689 -9.975 1.00 24.14 450 LYS A O 1
ATOM 1424 N N . THR A 1 191 ? 47.610 -7.635 -9.252 1.00 22.30 451 THR A N 1
ATOM 1425 C CA . THR A 1 191 ? 47.151 -8.679 -10.160 1.00 21.44 451 THR A CA 1
ATOM 1426 C C . THR A 1 191 ? 47.401 -8.303 -11.619 1.00 22.00 451 THR A C 1
ATOM 1427 O O . THR A 1 191 ? 47.950 -9.102 -12.386 1.00 22.70 451 THR A O 1
ATOM 1431 N N . GLN A 1 192 ? 47.030 -7.080 -11.988 1.00 22.79 452 GLN A N 1
ATOM 1432 C CA . GLN A 1 192 ? 47.168 -6.621 -13.366 1.00 24.56 452 GLN A CA 1
ATOM 1433 C C . GLN A 1 192 ? 48.655 -6.620 -13.761 1.00 25.41 452 GLN A C 1
ATOM 1434 O O . GLN A 1 192 ? 49.023 -7.088 -14.847 1.00 26.56 452 GLN A O 1
ATOM 1440 N N . LEU A 1 193 ? 49.514 -6.128 -12.872 1.00 24.02 453 LEU A N 1
ATOM 1441 C CA . LEU A 1 193 ? 50.950 -6.114 -13.180 1.00 26.50 453 LEU A CA 1
ATOM 1442 C C . LEU A 1 193 ? 51.504 -7.536 -13.331 1.00 25.88 453 LEU A C 1
ATOM 1443 O O . LEU A 1 193 ? 52.378 -7.788 -14.189 1.00 27.20 453 LEU A O 1
ATOM 1448 N N . LYS A 1 194 ? 50.991 -8.471 -12.532 1.00 25.05 454 LYS A N 1
ATOM 1449 C CA . LYS A 1 194 ? 51.519 -9.838 -12.551 1.00 24.20 454 LYS A CA 1
ATOM 1450 C C . LYS A 1 194 ? 51.089 -10.623 -13.782 1.00 25.33 454 LYS A C 1
ATOM 1451 O O . LYS A 1 194 ? 51.882 -11.395 -14.322 1.00 26.68 454 LYS A O 1
ATOM 1457 N N . VAL A 1 195 ? 49.852 -10.433 -14.239 1.00 23.87 455 VAL A N 1
ATOM 1458 C CA . VAL A 1 195 ? 49.324 -11.329 -15.287 1.00 25.56 455 VAL A CA 1
ATOM 1459 C C . VAL A 1 195 ? 48.743 -10.650 -16.538 1.00 28.26 455 VAL A C 1
ATOM 1460 O O . VAL A 1 195 ? 48.508 -11.320 -17.550 1.00 28.01 455 VAL A O 1
ATOM 1464 N N . ALA A 1 196 ? 48.478 -9.343 -16.472 1.00 30.32 456 ALA A N 1
ATOM 1465 C CA . ALA A 1 196 ? 48.050 -8.594 -17.667 1.00 34.69 456 ALA A CA 1
ATOM 1466 C C . ALA A 1 196 ? 48.875 -7.318 -17.871 1.00 37.86 456 ALA A C 1
ATOM 1467 O O . ALA A 1 196 ? 48.301 -6.220 -17.935 1.00 39.47 456 ALA A O 1
ATOM 1469 N N . PRO A 1 197 ? 50.217 -7.443 -17.947 1.00 40.34 457 PRO A N 1
ATOM 1470 C CA . PRO A 1 197 ? 51.027 -6.226 -18.127 1.00 41.85 457 PRO A CA 1
ATOM 1471 C C . PRO A 1 197 ? 50.841 -5.638 -19.519 1.00 42.81 457 PRO A C 1
ATOM 1472 O O . PRO A 1 197 ? 50.791 -4.416 -19.658 1.00 45.61 457 PRO A O 1
ATOM 1476 N N . GLY B 1 13 ? 30.635 -1.152 40.600 1.00 38.53 273 GLY B N 1
ATOM 1477 C CA . GLY B 1 13 ? 30.897 -1.282 39.130 1.00 34.56 273 GLY B CA 1
ATOM 1478 C C . GLY B 1 13 ? 31.469 -0.026 38.486 1.00 34.99 273 GLY B C 1
ATOM 1479 O O . GLY B 1 13 ? 31.308 1.123 38.996 1.00 31.72 273 GLY B O 1
ATOM 1480 N N . LEU B 1 14 ? 32.150 -0.255 37.356 1.00 33.78 274 LEU B N 1
ATOM 1481 C CA . LEU B 1 14 ? 32.674 0.830 36.553 1.00 33.39 274 LEU B CA 1
ATOM 1482 C C . LEU B 1 14 ? 31.973 0.814 35.208 1.00 32.78 274 LEU B C 1
ATOM 1483 O O . LEU B 1 14 ? 32.179 -0.094 34.390 1.00 34.81 274 LEU B O 1
ATOM 1488 N N . VAL B 1 15 ? 31.102 1.804 35.021 1.00 27.02 275 VAL B N 1
ATOM 1489 C CA . VAL B 1 15 ? 30.263 1.933 33.843 1.00 25.23 275 VAL B CA 1
ATOM 1490 C C . VAL B 1 15 ? 31.062 2.590 32.714 1.00 24.60 275 VAL B C 1
ATOM 1491 O O . VAL B 1 15 ? 31.580 3.710 32.881 1.00 25.02 275 VAL B O 1
ATOM 1495 N N . PRO B 1 16 ? 31.150 1.908 31.555 1.00 24.63 276 PRO B N 1
ATOM 1496 C CA . PRO B 1 16 ? 31.848 2.494 30.409 1.00 23.71 276 PRO B CA 1
ATOM 1497 C C . PRO B 1 16 ? 30.975 3.555 29.769 1.00 23.86 276 PRO B C 1
ATOM 1498 O O . PRO B 1 16 ? 29.753 3.511 29.887 1.00 23.82 276 PRO B O 1
ATOM 1502 N N . ARG B 1 17 ? 31.596 4.503 29.084 1.00 23.98 277 ARG B N 1
ATOM 1503 C CA . ARG B 1 17 ? 30.835 5.459 28.285 1.00 23.36 277 ARG B CA 1
ATOM 1504 C C . ARG B 1 17 ? 31.345 5.420 26.853 1.00 25.07 277 ARG B C 1
ATOM 1505 O O . ARG B 1 17 ? 32.387 5.984 26.540 1.00 26.15 277 ARG B O 1
ATOM 1513 N N . GLY B 1 18 ? 30.632 4.660 26.025 1.00 24.06 278 GLY B N 1
ATOM 1514 C CA . GLY B 1 18 ? 30.954 4.544 24.610 1.00 23.95 278 GLY B CA 1
ATOM 1515 C C . GLY B 1 18 ? 31.907 3.406 24.294 1.00 23.47 278 GLY B C 1
ATOM 1516 O O . GLY B 1 18 ? 32.327 2.657 25.189 1.00 23.77 278 GLY B O 1
ATOM 1517 N N . SER B 1 19 ? 32.255 3.283 23.010 1.00 22.44 279 SER B N 1
ATOM 1518 C CA . SER B 1 19 ? 33.151 2.209 22.557 1.00 22.11 279 SER B CA 1
ATOM 1519 C C . SER B 1 19 ? 34.613 2.471 22.879 1.00 22.19 279 SER B C 1
ATOM 1520 O O . SER B 1 19 ? 35.039 3.613 22.985 1.00 25.65 279 SER B O 1
ATOM 1523 N N . GLY B 1 20 ? 35.383 1.397 23.021 1.00 21.71 280 GLY B N 1
ATOM 1524 C CA . GLY B 1 20 ? 36.812 1.499 23.246 1.00 20.07 280 GLY B CA 1
ATOM 1525 C C . GLY B 1 20 ? 37.567 1.274 21.963 1.00 20.29 280 GLY B C 1
ATOM 1526 O O . GLY B 1 20 ? 37.049 0.637 21.039 1.00 20.18 280 GLY B O 1
ATOM 1527 N N . TYR B 1 21 ? 38.802 1.767 21.920 1.00 20.49 281 TYR B N 1
ATOM 1528 C CA . TYR B 1 21 ? 39.681 1.563 20.773 1.00 20.69 281 TYR B CA 1
ATOM 1529 C C . TYR B 1 21 ? 41.063 1.192 21.252 1.00 21.02 281 TYR B C 1
ATOM 1530 O O . TYR B 1 21 ? 41.668 1.913 22.056 1.00 21.37 281 TYR B O 1
ATOM 1539 N N . VAL B 1 22 ? 41.542 0.050 20.768 1.00 21.85 282 VAL B N 1
ATOM 1540 C CA . VAL B 1 22 ? 42.814 -0.499 21.212 1.00 20.07 282 VAL B CA 1
ATOM 1541 C C . VAL B 1 22 ? 43.616 -0.923 20.002 1.00 21.11 282 VAL B C 1
ATOM 1542 O O . VAL B 1 22 ? 43.065 -1.492 19.052 1.00 21.26 282 VAL B O 1
ATOM 1546 N N . ARG B 1 23 ? 44.912 -0.633 20.034 1.00 19.30 283 ARG B N 1
ATOM 1547 C CA . ARG B 1 23 ? 45.818 -1.104 18.979 1.00 20.09 283 ARG B CA 1
ATOM 1548 C C . ARG B 1 23 ? 46.723 -2.188 19.553 1.00 21.11 283 ARG B C 1
ATOM 1549 O O . ARG B 1 23 ? 47.313 -2.012 20.628 1.00 20.44 283 ARG B O 1
ATOM 1557 N N . LEU B 1 24 ? 46.758 -3.334 18.886 1.00 21.20 284 LEU B N 1
ATOM 1558 C CA . LEU B 1 24 ? 47.733 -4.386 19.202 1.00 19.81 284 LEU B CA 1
ATOM 1559 C C . LEU B 1 24 ? 48.920 -4.189 18.261 1.00 21.02 284 LEU B C 1
ATOM 1560 O O . LEU B 1 24 ? 48.783 -4.302 17.027 1.00 20.75 284 LEU B O 1
ATOM 1565 N N . HIS B 1 25 ? 50.067 -3.853 18.834 1.00 21.12 285 HIS B N 1
ATOM 1566 C CA . HIS B 1 25 ? 51.296 -3.712 18.050 1.00 21.27 285 HIS B CA 1
ATOM 1567 C C . HIS B 1 25 ? 51.916 -5.101 17.969 1.00 23.16 285 HIS B C 1
ATOM 1568 O O . HIS B 1 25 ? 52.638 -5.518 18.886 1.00 22.70 285 HIS B O 1
ATOM 1575 N N . THR B 1 26 ? 51.612 -5.833 16.904 1.00 21.86 286 THR B N 1
ATOM 1576 C CA . THR B 1 26 ? 52.183 -7.183 16.740 1.00 23.19 286 THR B CA 1
ATOM 1577 C C . THR B 1 26 ? 53.486 -7.156 15.942 1.00 22.93 286 THR B C 1
ATOM 1578 O O . THR B 1 26 ? 53.815 -6.156 15.299 1.00 22.35 286 THR B O 1
ATOM 1582 N N . ASN B 1 27 ? 54.219 -8.266 15.945 1.00 21.85 287 ASN B N 1
ATOM 1583 C CA . ASN B 1 27 ? 55.441 -8.339 15.137 1.00 23.61 287 ASN B CA 1
ATOM 1584 C C . ASN B 1 27 ? 55.129 -8.510 13.634 1.00 24.96 287 ASN B C 1
ATOM 1585 O O . ASN B 1 27 ? 56.040 -8.626 12.816 1.00 28.13 287 ASN B O 1
ATOM 1590 N N . LYS B 1 28 ? 53.845 -8.538 13.282 1.00 23.64 288 LYS B N 1
ATOM 1591 C CA . LYS B 1 28 ? 53.409 -8.576 11.878 1.00 25.05 288 LYS B CA 1
ATOM 1592 C C . LYS B 1 28 ? 52.769 -7.253 11.447 1.00 25.18 288 LYS B C 1
ATOM 1593 O O . LYS B 1 28 ? 52.326 -7.105 10.296 1.00 25.80 288 LYS B O 1
ATOM 1599 N N . GLY B 1 29 ? 52.723 -6.304 12.373 1.00 23.54 289 GLY B N 1
ATOM 1600 C CA . GLY B 1 29 ? 52.071 -5.000 12.145 1.00 24.18 289 GLY B CA 1
ATOM 1601 C C . GLY B 1 29 ? 50.984 -4.696 13.160 1.00 23.56 289 GLY B C 1
ATOM 1602 O O . GLY B 1 29 ? 50.756 -5.466 14.105 1.00 23.97 289 GLY B O 1
ATOM 1603 N N . ASP B 1 30 ? 50.312 -3.574 12.961 1.00 22.49 290 ASP B N 1
ATOM 1604 C CA . ASP B 1 30 ? 49.306 -3.091 13.904 1.00 21.34 290 ASP B CA 1
ATOM 1605 C C . ASP B 1 30 ? 47.917 -3.584 13.544 1.00 21.57 290 ASP B C 1
ATOM 1606 O O . ASP B 1 30 ? 47.506 -3.506 12.370 1.00 22.06 290 ASP B O 1
ATOM 1611 N N . LEU B 1 31 ? 47.188 -4.049 14.558 1.00 19.26 291 LEU B N 1
ATOM 1612 C CA . LEU B 1 31 ? 45.749 -4.342 14.434 1.00 19.63 291 LEU B CA 1
ATOM 1613 C C . LEU B 1 31 ? 44.986 -3.296 15.226 1.00 20.30 291 LEU B C 1
ATOM 1614 O O . LEU B 1 31 ? 45.312 -3.041 16.408 1.00 21.63 291 LEU B O 1
ATOM 1619 N N . ASN B 1 32 ? 43.974 -2.694 14.608 1.00 20.13 292 ASN B N 1
ATOM 1620 C CA . ASN B 1 32 ? 43.151 -1.715 15.342 1.00 19.68 292 ASN B CA 1
ATOM 1621 C C . ASN B 1 32 ? 41.801 -2.325 15.654 1.00 20.30 292 ASN B C 1
ATOM 1622 O O . ASN B 1 32 ? 41.153 -2.888 14.767 1.00 20.25 292 ASN B O 1
ATOM 1627 N N . LEU B 1 33 ? 41.411 -2.245 16.924 1.00 19.34 293 LEU B N 1
ATOM 1628 C CA . LEU B 1 33 ? 40.219 -2.928 17.420 1.00 19.39 293 LEU B CA 1
ATOM 1629 C C . LEU B 1 33 ? 39.211 -1.929 17.964 1.00 20.58 293 LEU B C 1
ATOM 1630 O O . LEU B 1 33 ? 39.594 -1.041 18.721 1.00 21.16 293 LEU B O 1
ATOM 1635 N N . GLU B 1 34 ? 37.948 -2.089 17.572 1.00 19.17 294 GLU B N 1
ATOM 1636 C CA . GLU B 1 34 ? 36.803 -1.377 18.169 1.00 19.92 294 GLU B CA 1
ATOM 1637 C C . GLU B 1 34 ? 36.188 -2.342 19.158 1.00 19.19 294 GLU B C 1
ATOM 1638 O O . GLU B 1 34 ? 35.897 -3.489 18.806 1.00 20.67 294 GLU B O 1
ATOM 1644 N N . LEU B 1 35 ? 35.929 -1.860 20.368 1.00 20.42 295 LEU B N 1
ATOM 1645 C CA . LEU B 1 35 ? 35.414 -2.696 21.447 1.00 19.98 295 LEU B CA 1
ATOM 1646 C C . LEU B 1 35 ? 34.020 -2.227 21.808 1.00 20.44 295 LEU B C 1
ATOM 1647 O O . LEU B 1 35 ? 33.801 -1.019 21.978 1.00 22.53 295 LEU B O 1
ATOM 1652 N N . HIS B 1 36 ? 33.086 -3.167 21.944 1.00 18.58 296 HIS B N 1
ATOM 1653 C CA . HIS B 1 36 ? 31.672 -2.811 22.142 1.00 20.16 296 HIS B CA 1
ATOM 1654 C C . HIS B 1 36 ? 31.377 -2.656 23.621 1.00 20.56 296 HIS B C 1
ATOM 1655 O O . HIS B 1 36 ? 30.590 -3.410 24.180 1.00 20.97 296 HIS B O 1
ATOM 1662 N N . CYS B 1 37 ? 32.018 -1.678 24.246 1.00 20.60 297 CYS B N 1
ATOM 1663 C CA . CYS B 1 37 ? 32.048 -1.606 25.698 1.00 20.59 297 CYS B CA 1
ATOM 1664 C C . CYS B 1 37 ? 30.685 -1.361 26.331 1.00 21.20 297 CYS B C 1
ATOM 1665 O O . CYS B 1 37 ? 30.397 -1.923 27.390 1.00 21.21 297 CYS B O 1
ATOM 1668 N N . ASP B 1 38 ? 29.832 -0.548 25.692 1.00 21.49 298 ASP B N 1
ATOM 1669 C CA . ASP B 1 38 ? 28.479 -0.342 26.254 1.00 22.51 298 ASP B CA 1
ATOM 1670 C C . ASP B 1 38 ? 27.721 -1.661 26.363 1.00 24.20 298 ASP B C 1
ATOM 1671 O O . ASP B 1 38 ? 26.977 -1.893 27.324 1.00 25.31 298 ASP B O 1
ATOM 1676 N N . LEU B 1 39 ? 27.904 -2.518 25.361 1.00 23.03 299 LEU B N 1
ATOM 1677 C CA . LEU B 1 39 ? 27.185 -3.789 25.301 1.00 22.93 299 LEU B CA 1
ATOM 1678 C C . LEU B 1 39 ? 27.819 -4.874 26.176 1.00 23.64 299 LEU B C 1
ATOM 1679 O O . LEU B 1 39 ? 27.108 -5.685 26.758 1.00 25.08 299 LEU B O 1
ATOM 1684 N N . THR B 1 40 ? 29.148 -4.914 26.227 1.00 21.64 300 THR B N 1
ATOM 1685 C CA . THR B 1 40 ? 29.879 -5.969 26.942 1.00 20.70 300 THR B CA 1
ATOM 1686 C C . THR B 1 40 ? 30.851 -5.320 27.942 1.00 20.99 300 THR B C 1
ATOM 1687 O O . THR B 1 40 ? 32.084 -5.356 27.775 1.00 21.39 300 THR B O 1
ATOM 1691 N N . PRO B 1 41 ? 30.294 -4.684 28.988 1.00 21.14 301 PRO B N 1
ATOM 1692 C CA . PRO B 1 41 ? 31.130 -3.860 29.856 1.00 20.20 301 PRO B CA 1
ATOM 1693 C C . PRO B 1 41 ? 32.211 -4.618 30.630 1.00 20.21 301 PRO B C 1
ATOM 1694 O O . PRO B 1 41 ? 33.332 -4.129 30.714 1.00 20.99 301 PRO B O 1
ATOM 1698 N N . LYS B 1 42 ? 31.899 -5.796 31.180 1.00 20.26 302 LYS B N 1
ATOM 1699 C CA . LYS B 1 42 ? 32.913 -6.525 31.954 1.00 21.96 302 LYS B CA 1
ATOM 1700 C C . LYS B 1 42 ? 34.012 -7.026 31.026 1.00 20.96 302 LYS B C 1
ATOM 1701 O O . LYS B 1 42 ? 35.183 -7.012 31.380 1.00 20.95 302 LYS B O 1
ATOM 1707 N N . THR B 1 43 ? 33.605 -7.501 29.848 1.00 20.36 303 THR B N 1
ATOM 1708 C CA . THR B 1 43 ? 34.556 -8.137 28.931 1.00 20.11 303 THR B CA 1
ATOM 1709 C C . THR B 1 43 ? 35.512 -7.068 28.374 1.00 19.30 303 THR B C 1
ATOM 1710 O O . THR B 1 43 ? 36.733 -7.270 28.304 1.00 20.65 303 THR B O 1
ATOM 1714 N N . CYS B 1 44 ? 34.955 -5.910 28.021 1.00 19.36 304 CYS B N 1
ATOM 1715 C CA . CYS B 1 44 ? 35.776 -4.797 27.583 1.00 20.52 304 CYS B CA 1
ATOM 1716 C C . CYS B 1 44 ? 36.665 -4.275 28.717 1.00 20.93 304 CYS B C 1
ATOM 1717 O O . CYS B 1 44 ? 37.834 -4.030 28.496 1.00 21.83 304 CYS B O 1
ATOM 1720 N N . GLU B 1 45 ? 36.132 -4.178 29.936 1.00 20.45 305 GLU B N 1
ATOM 1721 C CA . GLU B 1 45 ? 36.939 -3.700 31.078 1.00 20.00 305 GLU B CA 1
ATOM 1722 C C . GLU B 1 45 ? 38.145 -4.610 31.330 1.00 19.90 305 GLU B C 1
ATOM 1723 O O . GLU B 1 45 ? 39.284 -4.153 31.524 1.00 20.71 305 GLU B O 1
ATOM 1729 N N . ASN B 1 46 ? 37.882 -5.908 31.311 1.00 19.77 306 ASN B N 1
ATOM 1730 C CA . ASN B 1 46 ? 38.939 -6.891 31.510 1.00 19.85 306 ASN B CA 1
ATOM 1731 C C . ASN B 1 46 ? 40.053 -6.676 30.487 1.00 20.38 306 ASN B C 1
ATOM 1732 O O . ASN B 1 46 ? 41.222 -6.516 30.840 1.00 19.27 306 ASN B O 1
ATOM 1737 N N . PHE B 1 47 ? 39.681 -6.639 29.209 1.00 19.18 307 PHE B N 1
ATOM 1738 C CA . PHE B 1 47 ? 40.680 -6.543 28.128 1.00 19.27 307 PHE B CA 1
ATOM 1739 C C . PHE B 1 47 ? 41.469 -5.243 28.235 1.00 20.09 307 PHE B C 1
ATOM 1740 O O . PHE B 1 47 ? 42.715 -5.227 28.143 1.00 21.59 307 PHE B O 1
ATOM 1748 N N . ILE B 1 48 ? 40.748 -4.143 28.416 1.00 20.45 308 ILE B N 1
ATOM 1749 C CA . ILE B 1 48 ? 41.394 -2.821 28.492 1.00 20.83 308 ILE B CA 1
ATOM 1750 C C . ILE B 1 48 ? 42.345 -2.723 29.697 1.00 20.65 308 ILE B C 1
ATOM 1751 O O . ILE B 1 48 ? 43.468 -2.255 29.543 1.00 21.51 308 ILE B O 1
ATOM 1756 N N . ARG B 1 49 ? 41.886 -3.140 30.878 1.00 19.98 309 ARG B N 1
ATOM 1757 C CA . ARG B 1 49 ? 42.761 -3.110 32.056 1.00 21.71 309 ARG B CA 1
ATOM 1758 C C . ARG B 1 49 ? 43.978 -4.025 31.922 1.00 22.38 309 ARG B C 1
ATOM 1759 O O . ARG B 1 49 ? 45.095 -3.625 32.325 1.00 23.76 309 ARG B O 1
ATOM 1767 N N . LEU B 1 50 ? 43.794 -5.206 31.317 1.00 20.92 310 LEU B N 1
ATOM 1768 C CA . LEU B 1 50 ? 44.963 -6.074 31.017 1.00 20.22 310 LEU B CA 1
ATOM 1769 C C . LEU B 1 50 ? 45.931 -5.405 30.037 1.00 21.26 310 LEU B C 1
ATOM 1770 O O . LEU B 1 50 ? 47.134 -5.442 30.239 1.00 21.20 310 LEU B O 1
ATOM 1775 N N . CYS B 1 51 ? 45.413 -4.740 29.011 1.00 21.50 311 CYS B N 1
ATOM 1776 C CA . CYS B 1 51 ? 46.284 -4.019 28.078 1.00 22.43 311 CYS B CA 1
ATOM 1777 C C . CYS B 1 51 ? 47.088 -2.934 28.803 1.00 22.86 311 CYS B C 1
ATOM 1778 O O . CYS B 1 51 ? 48.315 -2.817 28.622 1.00 23.88 311 CYS B O 1
ATOM 1781 N N . LYS B 1 52 ? 46.395 -2.156 29.630 1.00 23.27 312 LYS B N 1
ATOM 1782 C CA . LYS B 1 52 ? 47.031 -1.032 30.316 1.00 23.81 312 LYS B CA 1
ATOM 1783 C C . LYS B 1 52 ? 48.161 -1.434 31.262 1.00 25.36 312 LYS B C 1
ATOM 1784 O O . LYS B 1 52 ? 49.138 -0.684 31.425 1.00 27.46 312 LYS B O 1
ATOM 1790 N N . LYS B 1 53 ? 48.032 -2.599 31.888 1.00 23.65 313 LYS B N 1
ATOM 1791 C CA . LYS B 1 53 ? 49.088 -3.067 32.802 1.00 26.44 313 LYS B CA 1
ATOM 1792 C C . LYS B 1 53 ? 50.132 -3.948 32.096 1.00 25.18 313 LYS B C 1
ATOM 1793 O O . LYS B 1 53 ? 50.916 -4.638 32.757 1.00 25.62 313 LYS B O 1
ATOM 1799 N N . HIS B 1 54 ? 50.148 -3.910 30.767 1.00 23.20 314 HIS B N 1
ATOM 1800 C CA . HIS B 1 54 ? 51.165 -4.615 29.962 1.00 23.29 314 HIS B CA 1
ATOM 1801 C C . HIS B 1 54 ? 51.053 -6.136 29.998 1.00 22.88 314 HIS B C 1
ATOM 1802 O O . HIS B 1 54 ? 52.020 -6.846 29.691 1.00 23.00 314 HIS B O 1
ATOM 1809 N N . TYR B 1 55 ? 49.870 -6.635 30.350 1.00 22.35 315 TYR B N 1
ATOM 1810 C CA . TYR B 1 55 ? 49.671 -8.070 30.545 1.00 22.08 315 TYR B CA 1
ATOM 1811 C C . TYR B 1 55 ? 49.914 -8.854 29.256 1.00 21.40 315 TYR B C 1
ATOM 1812 O O . TYR B 1 55 ? 50.372 -10.001 29.289 1.00 22.24 315 TYR B O 1
ATOM 1821 N N . TYR B 1 56 ? 49.570 -8.235 28.124 1.00 20.40 316 TYR B N 1
ATOM 1822 C CA . TYR B 1 56 ? 49.667 -8.913 26.847 1.00 20.85 316 TYR B CA 1
ATOM 1823 C C . TYR B 1 56 ? 51.024 -8.693 26.161 1.00 20.60 316 TYR B C 1
ATOM 1824 O O . TYR B 1 56 ? 51.289 -9.279 25.106 1.00 20.71 316 TYR B O 1
ATOM 1833 N N . ASP B 1 57 ? 51.891 -7.858 26.751 1.00 21.05 317 ASP B N 1
ATOM 1834 C CA . ASP B 1 57 ? 53.197 -7.592 26.122 1.00 21.50 317 ASP B CA 1
ATOM 1835 C C . ASP B 1 57 ? 54.021 -8.879 26.032 1.00 22.66 317 ASP B C 1
ATOM 1836 O O . ASP B 1 57 ? 54.201 -9.582 27.039 1.00 23.80 317 ASP B O 1
ATOM 1841 N N . GLY B 1 58 ? 54.536 -9.154 24.839 1.00 22.95 318 GLY B N 1
ATOM 1842 C CA . GLY B 1 58 ? 55.388 -10.311 24.598 1.00 23.61 318 GLY B CA 1
ATOM 1843 C C . GLY B 1 58 ? 54.614 -11.613 24.484 1.00 24.50 318 GLY B C 1
ATOM 1844 O O . GLY B 1 58 ? 55.219 -12.696 24.373 1.00 27.88 318 GLY B O 1
ATOM 1845 N N . THR B 1 59 ? 53.285 -11.543 24.500 1.00 23.03 319 THR B N 1
ATOM 1846 C CA . THR B 1 59 ? 52.494 -12.776 24.451 1.00 22.34 319 THR B CA 1
ATOM 1847 C C . THR B 1 59 ? 52.280 -13.189 23.006 1.00 22.83 319 THR B C 1
ATOM 1848 O O . THR B 1 59 ? 52.235 -12.333 22.118 1.00 23.85 319 THR B O 1
ATOM 1852 N N . ILE B 1 60 ? 52.160 -14.494 22.771 1.00 20.72 320 ILE B N 1
ATOM 1853 C CA . ILE B 1 60 ? 52.055 -15.007 21.408 1.00 21.09 320 ILE B CA 1
ATOM 1854 C C . ILE B 1 60 ? 50.612 -15.364 21.046 1.00 20.39 320 ILE B C 1
ATOM 1855 O O . ILE B 1 60 ? 49.721 -15.429 21.929 1.00 20.88 320 ILE B O 1
ATOM 1860 N N . PHE B 1 61 ? 50.381 -15.572 19.751 1.00 18.30 321 PHE B N 1
ATOM 1861 C CA . PHE B 1 61 ? 49.135 -16.203 19.286 1.00 18.56 321 PHE B CA 1
ATOM 1862 C C . PHE B 1 61 ? 49.456 -17.687 19.110 1.00 18.94 321 PHE B C 1
ATOM 1863 O O . PHE B 1 61 ? 50.149 -18.068 18.152 1.00 21.23 321 PHE B O 1
ATOM 1871 N N . HIS B 1 62 ? 48.964 -18.512 20.033 1.00 17.91 322 HIS B N 1
ATOM 1872 C CA . HIS B 1 62 ? 49.400 -19.920 20.154 1.00 19.97 322 HIS B CA 1
ATOM 1873 C C . HIS B 1 62 ? 48.597 -20.883 19.288 1.00 19.96 322 HIS B C 1
ATOM 1874 O O . HIS B 1 62 ? 48.959 -22.056 19.149 1.00 21.24 322 HIS B O 1
ATOM 1881 N N . ARG B 1 63 ? 47.498 -20.400 18.712 1.00 19.36 323 ARG B N 1
ATOM 1882 C CA . ARG B 1 63 ? 46.565 -21.270 17.980 1.00 20.17 323 ARG B CA 1
ATOM 1883 C C . ARG B 1 63 ? 46.108 -20.497 16.750 1.00 20.18 323 ARG B C 1
ATOM 1884 O O . ARG B 1 63 ? 45.556 -19.404 16.873 1.00 21.74 323 ARG B O 1
ATOM 1892 N N . SER B 1 64 ? 46.365 -21.040 15.566 1.00 20.07 324 SER B N 1
ATOM 1893 C CA . SER B 1 64 ? 45.979 -20.365 14.329 1.00 20.23 324 SER B CA 1
ATOM 1894 C C . SER B 1 64 ? 45.482 -21.410 13.362 1.00 20.86 324 SER B C 1
ATOM 1895 O O . SER B 1 64 ? 46.222 -22.319 13.016 1.00 22.99 324 SER B O 1
ATOM 1898 N N . ILE B 1 65 ? 44.220 -21.292 12.954 1.00 19.93 325 ILE B N 1
ATOM 1899 C CA . ILE B 1 65 ? 43.610 -22.263 12.056 1.00 21.19 325 ILE B CA 1
ATOM 1900 C C . ILE B 1 65 ? 43.047 -21.497 10.864 1.00 21.50 325 ILE B C 1
ATOM 1901 O O . ILE B 1 65 ? 42.163 -20.629 11.030 1.00 20.46 325 ILE B O 1
ATOM 1906 N N . ARG B 1 66 ? 43.582 -21.795 9.675 1.00 22.13 326 ARG B N 1
ATOM 1907 C CA . ARG B 1 66 ? 43.242 -21.026 8.481 1.00 23.36 326 ARG B CA 1
ATOM 1908 C C . ARG B 1 66 ? 41.731 -21.025 8.252 1.00 21.50 326 ARG B C 1
ATOM 1909 O O . ARG B 1 66 ? 41.076 -22.065 8.352 1.00 21.43 326 ARG B O 1
ATOM 1917 N N . ASN B 1 67 ? 41.195 -19.836 7.962 1.00 22.37 327 ASN B N 1
ATOM 1918 C CA . ASN B 1 67 ? 39.784 -19.644 7.634 1.00 22.17 327 ASN B CA 1
ATOM 1919 C C . ASN B 1 67 ? 38.879 -19.917 8.829 1.00 22.29 327 ASN B C 1
ATOM 1920 O O . ASN B 1 67 ? 37.681 -20.133 8.670 1.00 23.82 327 ASN B O 1
ATOM 1925 N N . PHE B 1 68 ? 39.460 -19.920 10.025 1.00 19.85 328 PHE B N 1
ATOM 1926 C CA . PHE B 1 68 ? 38.686 -20.164 11.244 1.00 20.29 328 PHE B CA 1
ATOM 1927 C C . PHE B 1 68 ? 38.959 -19.069 12.287 1.00 19.73 328 PHE B C 1
ATOM 1928 O O . PHE B 1 68 ? 38.243 -18.054 12.317 1.00 20.15 328 PHE B O 1
ATOM 1936 N N . VAL B 1 69 ? 39.993 -19.242 13.107 1.00 19.20 329 VAL B N 1
ATOM 1937 C CA . VAL B 1 69 ? 40.336 -18.215 14.118 1.00 19.07 329 VAL B CA 1
ATOM 1938 C C . VAL B 1 69 ? 41.846 -18.152 14.342 1.00 18.95 329 VAL B C 1
ATOM 1939 O O . VAL B 1 69 ? 42.565 -19.122 14.042 1.00 19.88 329 VAL B O 1
ATOM 1943 N N . ILE B 1 70 ? 42.309 -17.028 14.901 1.00 18.87 330 ILE B N 1
ATOM 1944 C CA . ILE B 1 70 ? 43.636 -16.952 15.519 1.00 18.52 330 ILE B CA 1
ATOM 1945 C C . ILE B 1 70 ? 43.463 -16.465 16.951 1.00 18.16 330 ILE B C 1
ATOM 1946 O O . ILE B 1 70 ? 42.670 -15.558 17.218 1.00 18.29 330 ILE B O 1
ATOM 1951 N N . GLN B 1 71 ? 44.168 -17.117 17.871 1.00 17.39 331 GLN B N 1
ATOM 1952 C CA . GLN B 1 71 ? 43.870 -16.993 19.302 1.00 17.62 331 GLN B CA 1
ATOM 1953 C C . GLN B 1 71 ? 45.138 -16.752 20.081 1.00 17.58 331 GLN B C 1
ATOM 1954 O O . GLN B 1 71 ? 46.183 -17.393 19.797 1.00 18.45 331 GLN B O 1
ATOM 1960 N N . GLY B 1 72 ? 45.046 -15.847 21.066 1.00 18.45 332 GLY B N 1
ATOM 1961 C CA . GLY B 1 72 ? 46.184 -15.506 21.898 1.00 18.23 332 GLY B CA 1
ATOM 1962 C C . GLY B 1 72 ? 45.722 -15.153 23.296 1.00 18.29 332 GLY B C 1
ATOM 1963 O O . GLY B 1 72 ? 44.664 -15.634 23.767 1.00 17.40 332 GLY B O 1
ATOM 1964 N N . GLY B 1 73 ? 46.518 -14.306 23.946 1.00 18.03 333 GLY B N 1
ATOM 1965 C CA . GLY B 1 73 ? 46.186 -13.760 25.265 1.00 18.15 333 GLY B CA 1
ATOM 1966 C C . GLY B 1 73 ? 46.622 -14.625 26.431 1.00 20.50 333 GLY B C 1
ATOM 1967 O O . GLY B 1 73 ? 46.274 -14.328 27.577 1.00 20.24 333 GLY B O 1
ATOM 1968 N N . ASP B 1 74 ? 47.405 -15.675 26.143 1.00 19.09 334 ASP B N 1
ATOM 1969 C CA . ASP B 1 74 ? 47.909 -16.568 27.194 1.00 20.52 334 ASP B CA 1
ATOM 1970 C C . ASP B 1 74 ? 49.386 -16.254 27.524 1.00 21.94 334 ASP B C 1
ATOM 1971 O O . ASP B 1 74 ? 50.262 -16.617 26.754 1.00 20.78 334 ASP B O 1
ATOM 1976 N N . PRO B 1 75 ? 49.672 -15.609 28.675 1.00 23.20 335 PRO B N 1
ATOM 1977 C CA . PRO B 1 75 ? 51.090 -15.262 28.938 1.00 24.20 335 PRO B CA 1
ATOM 1978 C C . PRO B 1 75 ? 52.052 -16.459 29.128 1.00 25.15 335 PRO B C 1
ATOM 1979 O O . PRO B 1 75 ? 53.292 -16.286 29.065 1.00 25.42 335 PRO B O 1
ATOM 1983 N N . THR B 1 76 ? 51.497 -17.647 29.364 1.00 23.05 336 THR B N 1
ATOM 1984 C CA . THR B 1 76 ? 52.301 -18.864 29.492 1.00 24.32 336 THR B CA 1
ATOM 1985 C C . THR B 1 76 ? 52.628 -19.434 28.115 1.00 23.50 336 THR B C 1
ATOM 1986 O O . THR B 1 76 ? 53.542 -20.262 27.973 1.00 25.74 336 THR B O 1
ATOM 1990 N N . GLY B 1 77 ? 51.855 -19.028 27.107 1.00 22.96 337 GLY B N 1
ATOM 1991 C CA . GLY B 1 77 ? 51.977 -19.589 25.757 1.00 22.42 337 GLY B CA 1
ATOM 1992 C C . GLY B 1 77 ? 51.568 -21.050 25.587 1.00 21.87 337 GLY B C 1
ATOM 1993 O O . GLY B 1 77 ? 51.694 -21.606 24.495 1.00 25.20 337 GLY B O 1
ATOM 1994 N N . THR B 1 78 ? 51.016 -21.664 26.638 1.00 20.86 338 THR B N 1
ATOM 1995 C CA . THR B 1 78 ? 50.622 -23.088 26.589 1.00 22.29 338 THR B CA 1
ATOM 1996 C C . THR B 1 78 ? 49.322 -23.349 25.837 1.00 22.84 338 THR B C 1
ATOM 1997 O O . THR B 1 78 ? 49.126 -24.444 25.285 1.00 24.86 338 THR B O 1
ATOM 2001 N N . GLY B 1 79 ? 48.421 -22.360 25.833 1.00 21.29 339 GLY B N 1
ATOM 2002 C CA . GLY B 1 79 ? 47.058 -22.592 25.374 1.00 19.62 339 GLY B CA 1
ATOM 2003 C C . GLY B 1 79 ? 46.030 -22.723 26.498 1.00 21.19 339 GLY B C 1
ATOM 2004 O O . GLY B 1 79 ? 44.818 -22.683 26.243 1.00 22.79 339 GLY B O 1
ATOM 2005 N N . THR B 1 80 ? 46.484 -22.933 27.736 1.00 19.85 340 THR B N 1
ATOM 2006 C CA . THR B 1 80 ? 45.538 -23.067 28.847 1.00 21.15 340 THR B CA 1
ATOM 2007 C C . THR B 1 80 ? 45.789 -22.117 30.025 1.00 20.63 340 THR B C 1
ATOM 2008 O O . THR B 1 80 ? 45.151 -22.239 31.088 1.00 21.01 340 THR B O 1
ATOM 2012 N N . GLY B 1 81 ? 46.704 -21.168 29.844 1.00 20.28 341 GLY B N 1
ATOM 2013 C CA . GLY B 1 81 ? 47.020 -20.236 30.921 1.00 19.86 341 GLY B CA 1
ATOM 2014 C C . GLY B 1 81 ? 46.296 -18.912 30.808 1.00 21.48 341 GLY B C 1
ATOM 2015 O O . GLY B 1 81 ? 45.492 -18.705 29.899 1.00 22.62 341 GLY B O 1
ATOM 2016 N N . GLY B 1 82 ? 46.591 -18.024 31.750 1.00 21.10 342 GLY B N 1
ATOM 2017 C CA . GLY B 1 82 ? 45.980 -16.699 31.787 1.00 22.47 342 GLY B CA 1
ATOM 2018 C C . GLY B 1 82 ? 45.006 -16.569 32.944 1.00 24.05 342 GLY B C 1
ATOM 2019 O O . GLY B 1 82 ? 44.451 -17.559 33.425 1.00 24.33 342 GLY B O 1
ATOM 2020 N N . GLU B 1 83 ? 44.792 -15.338 33.386 1.00 23.98 343 GLU B N 1
ATOM 2021 C CA . GLU B 1 83 ? 43.763 -15.064 34.377 1.00 26.05 343 GLU B CA 1
ATOM 2022 C C . GLU B 1 83 ? 43.130 -13.709 34.060 1.00 24.25 343 GLU B C 1
ATOM 2023 O O . GLU B 1 83 ? 43.735 -12.869 33.373 1.00 22.96 343 GLU B O 1
ATOM 2029 N N . SER B 1 84 ? 41.911 -13.504 34.542 1.00 24.47 344 SER B N 1
ATOM 2030 C CA . SER B 1 84 ? 41.216 -12.219 34.317 1.00 24.51 344 SER B CA 1
ATOM 2031 C C . SER B 1 84 ? 41.893 -11.117 35.125 1.00 23.27 344 SER B C 1
ATOM 2032 O O . SER B 1 84 ? 42.666 -11.389 36.067 1.00 24.74 344 SER B O 1
ATOM 2035 N N . TYR B 1 85 ? 41.566 -9.874 34.796 1.00 22.59 345 TYR B N 1
ATOM 2036 C CA . TYR B 1 85 ? 42.061 -8.741 35.548 1.00 25.02 345 TYR B CA 1
ATOM 2037 C C . TYR B 1 85 ? 41.821 -8.952 37.045 1.00 26.30 345 TYR B C 1
ATOM 2038 O O . TYR B 1 85 ? 42.683 -8.628 37.862 1.00 28.16 345 TYR B O 1
ATOM 2047 N N . TRP B 1 86 ? 40.654 -9.508 37.380 1.00 24.65 346 TRP B N 1
ATOM 2048 C CA . TRP B 1 86 ? 40.216 -9.618 38.775 1.00 26.47 346 TRP B CA 1
ATOM 2049 C C . TRP B 1 86 ? 40.782 -10.841 39.493 1.00 27.65 346 TRP B C 1
ATOM 2050 O O . TRP B 1 86 ? 40.720 -10.907 40.720 1.00 31.64 346 TRP B O 1
ATOM 2061 N N . GLY B 1 87 ? 41.322 -11.804 38.751 1.00 28.18 347 GLY B N 1
ATOM 2062 C CA . GLY B 1 87 ? 41.897 -12.988 39.392 1.00 29.88 347 GLY B CA 1
ATOM 2063 C C . GLY B 1 87 ? 41.005 -14.210 39.335 1.00 32.86 347 GLY B C 1
ATOM 2064 O O . GLY B 1 87 ? 41.484 -15.338 39.372 1.00 38.46 347 GLY B O 1
ATOM 2065 N N . LYS B 1 88 ? 39.707 -14.013 39.258 1.00 33.40 348 LYS B N 1
ATOM 2066 C CA . LYS B 1 88 ? 38.832 -15.142 39.041 1.00 36.27 348 LYS B CA 1
ATOM 2067 C C . LYS B 1 88 ? 38.100 -14.999 37.717 1.00 31.04 348 LYS B C 1
ATOM 2068 O O . LYS B 1 88 ? 37.993 -13.888 37.184 1.00 30.00 348 LYS B O 1
ATOM 2074 N N . PRO B 1 89 ? 37.589 -16.118 37.190 1.00 28.25 349 PRO B N 1
ATOM 2075 C CA . PRO B 1 89 ? 36.924 -16.067 35.894 1.00 27.22 349 PRO B CA 1
ATOM 2076 C C . PRO B 1 89 ? 35.650 -15.244 35.966 1.00 26.98 349 PRO B C 1
ATOM 2077 O O . PRO B 1 89 ? 35.035 -15.140 37.039 1.00 28.92 349 PRO B O 1
ATOM 2081 N N . PHE B 1 90 ? 35.272 -14.631 34.852 1.00 24.40 350 PHE B N 1
ATOM 2082 C CA . PHE B 1 90 ? 34.080 -13.801 34.849 1.00 23.80 350 PHE B CA 1
ATOM 2083 C C . PHE B 1 90 ? 33.036 -14.271 33.838 1.00 23.96 350 PHE B C 1
ATOM 2084 O O . PHE B 1 90 ? 33.339 -15.076 32.932 1.00 24.77 350 PHE B O 1
ATOM 2092 N N . LYS B 1 91 ? 31.814 -13.752 33.987 1.00 23.93 351 LYS B N 1
ATOM 2093 C CA . LYS B 1 91 ? 30.651 -14.248 33.267 1.00 22.79 351 LYS B CA 1
ATOM 2094 C C . LYS B 1 91 ? 30.671 -13.877 31.791 1.00 22.48 351 LYS B C 1
ATOM 2095 O O . LYS B 1 91 ? 31.267 -12.870 31.405 1.00 22.96 351 LYS B O 1
ATOM 2101 N N . ASP B 1 92 ? 30.017 -14.704 30.985 1.00 21.05 352 ASP B N 1
ATOM 2102 C CA . ASP B 1 92 ? 29.766 -14.396 29.584 1.00 22.18 352 ASP B CA 1
ATOM 2103 C C . ASP B 1 92 ? 28.839 -13.185 29.457 1.00 22.37 352 ASP B C 1
ATOM 2104 O O . ASP B 1 92 ? 28.025 -12.877 30.372 1.00 22.69 352 ASP B O 1
ATOM 2109 N N . GLU B 1 93 ? 28.950 -12.503 28.318 1.00 21.64 353 GLU B N 1
ATOM 2110 C CA . GLU B 1 93 ? 28.066 -11.377 28.027 1.00 22.12 353 GLU B CA 1
ATOM 2111 C C . GLU B 1 93 ? 27.543 -11.533 26.609 1.00 21.82 353 GLU B C 1
ATOM 2112 O O . GLU B 1 93 ? 27.922 -10.787 25.714 1.00 22.02 353 GLU B O 1
ATOM 2118 N N . PHE B 1 94 ? 26.686 -12.525 26.400 1.00 21.70 354 PHE B N 1
ATOM 2119 C CA . PHE B 1 94 ? 26.072 -12.729 25.080 1.00 21.77 354 PHE B CA 1
ATOM 2120 C C . PHE B 1 94 ? 25.013 -11.674 24.849 1.00 22.70 354 PHE B C 1
ATOM 2121 O O . PHE B 1 94 ? 24.294 -11.291 25.791 1.00 24.30 354 PHE B O 1
ATOM 2129 N N . ARG B 1 95 ? 24.918 -11.208 23.606 1.00 22.80 355 ARG B N 1
ATOM 2130 C CA . ARG B 1 95 ? 23.989 -10.150 23.255 1.00 22.50 355 ARG B CA 1
ATOM 2131 C C . ARG B 1 95 ? 23.291 -10.494 21.951 1.00 24.64 355 ARG B C 1
ATOM 2132 O O . ARG B 1 95 ? 23.915 -11.031 21.024 1.00 24.69 355 ARG B O 1
ATOM 2140 N N . PRO B 1 96 ? 21.988 -10.183 21.859 1.00 26.57 356 PRO B N 1
ATOM 2141 C CA . PRO B 1 96 ? 21.227 -10.594 20.674 1.00 26.95 356 PRO B CA 1
ATOM 2142 C C . PRO B 1 96 ? 21.753 -9.984 19.381 1.00 26.69 356 PRO B C 1
ATOM 2143 O O . PRO B 1 96 ? 21.617 -10.610 18.325 1.00 29.60 356 PRO B O 1
ATOM 2147 N N . ASN B 1 97 ? 22.337 -8.785 19.458 1.00 25.62 357 ASN B N 1
ATOM 2148 C CA . ASN B 1 97 ? 22.820 -8.073 18.267 1.00 27.50 357 ASN B CA 1
ATOM 2149 C C . ASN B 1 97 ? 24.295 -8.309 17.915 1.00 26.46 357 ASN B C 1
ATOM 2150 O O . ASN B 1 97 ? 24.837 -7.701 16.970 1.00 27.84 357 ASN B O 1
ATOM 2155 N N . LEU B 1 98 ? 24.942 -9.202 18.651 1.00 24.24 358 LEU B N 1
ATOM 2156 C CA . LEU B 1 98 ? 26.337 -9.525 18.384 1.00 22.98 358 LEU B CA 1
ATOM 2157 C C . LEU B 1 98 ? 26.432 -10.988 17.978 1.00 23.32 358 LEU B C 1
ATOM 2158 O O . LEU B 1 98 ? 26.118 -11.881 18.760 1.00 24.46 358 LEU B O 1
ATOM 2163 N N . SER B 1 99 ? 26.846 -11.212 16.739 1.00 20.91 359 SER B N 1
ATOM 2164 C CA . SER B 1 99 ? 27.018 -12.554 16.192 1.00 21.55 359 SER B CA 1
ATOM 2165 C C . SER B 1 99 ? 28.354 -12.623 15.439 1.00 20.83 359 SER B C 1
ATOM 2166 O O . SER B 1 99 ? 28.920 -11.567 15.081 1.00 21.91 359 SER B O 1
ATOM 2169 N N . HIS B 1 100 ? 28.887 -13.838 15.246 1.00 21.21 360 HIS B N 1
ATOM 2170 C CA . HIS B 1 100 ? 30.162 -14.028 14.539 1.00 19.99 360 HIS B CA 1
ATOM 2171 C C . HIS B 1 100 ? 29.855 -14.013 13.034 1.00 20.70 360 HIS B C 1
ATOM 2172 O O . HIS B 1 100 ? 29.880 -15.056 12.360 1.00 20.93 360 HIS B O 1
ATOM 2179 N N . THR B 1 101 ? 29.574 -12.814 12.524 1.00 21.42 361 THR B N 1
ATOM 2180 C CA . THR B 1 101 ? 28.987 -12.621 11.183 1.00 22.55 361 THR B CA 1
ATOM 2181 C C . THR B 1 101 ? 29.965 -12.496 10.003 1.00 23.77 361 THR B C 1
ATOM 2182 O O . THR B 1 101 ? 29.546 -12.429 8.848 1.00 26.69 361 THR B O 1
ATOM 2186 N N . GLY B 1 102 ? 31.256 -12.465 10.270 1.00 22.64 362 GLY B N 1
ATOM 2187 C CA . GLY B 1 102 ? 32.208 -12.204 9.196 1.00 22.01 362 GLY B CA 1
ATOM 2188 C C . GLY B 1 102 ? 33.615 -12.261 9.737 1.00 21.61 362 GLY B C 1
ATOM 2189 O O . GLY B 1 102 ? 33.830 -12.641 10.884 1.00 21.97 362 GLY B O 1
ATOM 2190 N N . ARG B 1 103 ? 34.573 -11.904 8.891 1.00 21.68 363 ARG B N 1
ATOM 2191 C CA . ARG B 1 103 ? 35.982 -11.916 9.261 1.00 20.26 363 ARG B CA 1
ATOM 2192 C C . ARG B 1 103 ? 36.244 -10.772 10.226 1.00 20.18 363 ARG B C 1
ATOM 2193 O O . ARG B 1 103 ? 35.667 -9.687 10.078 1.00 21.86 363 ARG B O 1
ATOM 2201 N N . GLY B 1 104 ? 37.090 -11.013 11.218 1.00 18.30 364 GLY B N 1
ATOM 2202 C CA . GLY B 1 104 ? 37.558 -9.934 12.095 1.00 18.84 364 GLY B CA 1
ATOM 2203 C C . GLY B 1 104 ? 36.821 -9.728 13.421 1.00 19.82 364 GLY B C 1
ATOM 2204 O O . GLY B 1 104 ? 37.039 -8.726 14.091 1.00 19.71 364 GLY B O 1
ATOM 2205 N N . ILE B 1 105 ? 35.958 -10.672 13.798 1.00 18.03 365 ILE B N 1
ATOM 2206 C CA . ILE B 1 105 ? 35.193 -10.574 15.052 1.00 18.44 365 ILE B CA 1
ATOM 2207 C C . ILE B 1 105 ? 36.146 -10.936 16.194 1.00 18.50 365 ILE B C 1
ATOM 2208 O O . ILE B 1 105 ? 36.905 -11.904 16.071 1.00 19.67 365 ILE B O 1
ATOM 2213 N N . LEU B 1 106 ? 36.081 -10.168 17.284 1.00 17.93 366 LEU B N 1
ATOM 2214 C CA . LEU B 1 106 ? 36.973 -10.293 18.437 1.00 18.09 366 LEU B CA 1
ATOM 2215 C C . LEU B 1 106 ? 36.150 -10.893 19.578 1.00 18.93 366 LEU B C 1
ATOM 2216 O O . LEU B 1 106 ? 35.132 -10.310 19.988 1.00 18.20 366 LEU B O 1
ATOM 2221 N N . SER B 1 107 ? 36.565 -12.059 20.067 1.00 18.98 367 SER B N 1
ATOM 2222 C CA . SER B 1 107 ? 35.777 -12.811 21.051 1.00 17.79 367 SER B CA 1
ATOM 2223 C C . SER B 1 107 ? 36.646 -13.460 22.127 1.00 18.77 367 SER B C 1
ATOM 2224 O O . SER B 1 107 ? 37.867 -13.588 21.959 1.00 19.33 367 SER B O 1
ATOM 2227 N N . MET B 1 108 ? 36.008 -13.846 23.238 1.00 17.61 368 MET B N 1
ATOM 2228 C CA . MET B 1 108 ? 36.712 -14.556 24.324 1.00 17.26 368 MET B CA 1
ATOM 2229 C C . MET B 1 108 ? 36.817 -16.066 24.146 1.00 18.42 368 MET B C 1
ATOM 2230 O O . MET B 1 108 ? 35.821 -16.742 23.886 1.00 19.45 368 MET B O 1
ATOM 2235 N N . ALA B 1 109 ? 38.018 -16.603 24.337 1.00 18.88 369 ALA B N 1
ATOM 2236 C CA . ALA B 1 109 ? 38.165 -18.056 24.530 1.00 19.54 369 ALA B CA 1
ATOM 2237 C C . ALA B 1 109 ? 37.761 -18.386 25.957 1.00 20.38 369 ALA B C 1
ATOM 2238 O O . ALA B 1 109 ? 37.722 -17.513 26.821 1.00 20.34 369 ALA B O 1
ATOM 2240 N N . ASN B 1 110 ? 37.436 -19.645 26.211 1.00 19.91 370 ASN B N 1
ATOM 2241 C CA . ASN B 1 110 ? 37.002 -20.025 27.567 1.00 21.23 370 ASN B CA 1
ATOM 2242 C C . ASN B 1 110 ? 37.039 -21.536 27.744 1.00 21.45 370 ASN B C 1
ATOM 2243 O O . ASN B 1 110 ? 37.421 -22.270 26.823 1.00 21.12 370 ASN B O 1
ATOM 2248 N N . SER B 1 111 ? 36.677 -21.998 28.938 1.00 21.44 371 SER B N 1
ATOM 2249 C CA . SER B 1 111 ? 36.678 -23.440 29.212 1.00 23.08 371 SER B CA 1
ATOM 2250 C C . SER B 1 111 ? 35.251 -23.948 29.492 1.00 24.44 371 SER B C 1
ATOM 2251 O O . SER B 1 111 ? 35.066 -24.973 30.165 1.00 25.27 371 SER B O 1
ATOM 2254 N N . GLY B 1 112 ? 34.256 -23.227 28.953 1.00 23.46 372 GLY B N 1
ATOM 2255 C CA . GLY B 1 112 ? 32.840 -23.494 29.191 1.00 24.16 372 GLY B CA 1
ATOM 2256 C C . GLY B 1 112 ? 32.143 -22.264 29.756 1.00 23.35 372 GLY B C 1
ATOM 2257 O O . GLY B 1 112 ? 32.759 -21.186 29.848 1.00 24.35 372 GLY B O 1
ATOM 2258 N N . PRO B 1 113 ? 30.870 -22.415 30.174 1.00 25.10 373 PRO B N 1
ATOM 2259 C CA . PRO B 1 113 ? 30.100 -21.250 30.652 1.00 24.30 373 PRO B CA 1
ATOM 2260 C C . PRO B 1 113 ? 30.800 -20.429 31.722 1.00 25.11 373 PRO B C 1
ATOM 2261 O O . PRO B 1 113 ? 31.397 -20.982 32.649 1.00 23.78 373 PRO B O 1
ATOM 2265 N N . ASN B 1 114 ? 30.750 -19.109 31.576 1.00 23.93 374 ASN B N 1
ATOM 2266 C CA . ASN B 1 114 ? 31.207 -18.182 32.616 1.00 23.88 374 ASN B CA 1
ATOM 2267 C C . ASN B 1 114 ? 32.598 -18.456 33.152 1.00 23.80 374 ASN B C 1
ATOM 2268 O O . ASN B 1 114 ? 32.822 -18.492 34.385 1.00 24.06 374 ASN B O 1
ATOM 2273 N N . SER B 1 115 ? 33.543 -18.620 32.225 1.00 22.74 375 SER B N 1
ATOM 2274 C CA . SER B 1 115 ? 34.919 -18.974 32.604 1.00 22.64 375 SER B CA 1
ATOM 2275 C C . SER B 1 115 ? 35.925 -18.100 31.868 1.00 22.64 375 SER B C 1
ATOM 2276 O O . SER B 1 115 ? 37.028 -18.535 31.559 1.00 22.15 375 SER B O 1
ATOM 2279 N N . ASN B 1 116 ? 35.539 -16.852 31.597 1.00 22.36 376 ASN B N 1
ATOM 2280 C CA . ASN B 1 116 ? 36.440 -15.954 30.870 1.00 21.27 376 ASN B CA 1
ATOM 2281 C C . ASN B 1 116 ? 37.625 -15.552 31.710 1.00 21.50 376 ASN B C 1
ATOM 2282 O O . ASN B 1 116 ? 37.455 -15.227 32.884 1.00 21.16 376 ASN B O 1
ATOM 2287 N N . ARG B 1 117 ? 38.814 -15.597 31.100 1.00 19.80 377 ARG B N 1
ATOM 2288 C CA . ARG B 1 117 ? 40.038 -15.206 31.765 1.00 20.08 377 ARG B CA 1
ATOM 2289 C C . ARG B 1 117 ? 40.780 -14.140 30.953 1.00 20.40 377 ARG B C 1
ATOM 2290 O O . ARG B 1 117 ? 40.364 -12.961 30.971 1.00 21.23 377 ARG B O 1
ATOM 2298 N N . SER B 1 118 ? 41.833 -14.511 30.226 1.00 19.24 378 SER B N 1
ATOM 2299 C CA . SER B 1 118 ? 42.537 -13.511 29.401 1.00 19.61 378 SER B CA 1
ATOM 2300 C C . SER B 1 118 ? 42.635 -13.872 27.913 1.00 18.53 378 SER B C 1
ATOM 2301 O O . SER B 1 118 ? 43.032 -13.037 27.110 1.00 19.97 378 SER B O 1
ATOM 2304 N N . GLN B 1 119 ? 42.342 -15.118 27.544 1.00 18.36 379 GLN B N 1
ATOM 2305 C CA . GLN B 1 119 ? 42.513 -15.510 26.137 1.00 17.38 379 GLN B CA 1
ATOM 2306 C C . GLN B 1 119 ? 41.376 -15.036 25.272 1.00 19.22 379 GLN B C 1
ATOM 2307 O O . GLN B 1 119 ? 40.209 -15.058 25.679 1.00 19.66 379 GLN B O 1
ATOM 2313 N N . PHE B 1 120 ? 41.736 -14.643 24.059 1.00 18.01 380 PHE B N 1
ATOM 2314 C CA . PHE B 1 120 ? 40.784 -14.111 23.105 1.00 17.26 380 PHE B CA 1
ATOM 2315 C C . PHE B 1 120 ? 41.169 -14.572 21.694 1.00 17.16 380 PHE B C 1
ATOM 2316 O O . PHE B 1 120 ? 42.302 -15.047 21.444 1.00 18.76 380 PHE B O 1
ATOM 2324 N N . PHE B 1 121 ? 40.236 -14.439 20.769 1.00 17.85 381 PHE B N 1
ATOM 2325 C CA . PHE B 1 121 ? 40.548 -14.755 19.395 1.00 17.75 381 PHE B CA 1
ATOM 2326 C C . PHE B 1 121 ? 39.917 -13.778 18.425 1.00 19.09 381 PHE B C 1
ATOM 2327 O O . PHE B 1 121 ? 39.001 -13.025 18.768 1.00 16.95 381 PHE B O 1
ATOM 2335 N N . ILE B 1 122 ? 40.422 -13.815 17.202 1.00 18.64 382 ILE B N 1
ATOM 2336 C CA . ILE B 1 122 ? 39.860 -13.026 16.100 1.00 17.23 382 ILE B CA 1
ATOM 2337 C C . ILE B 1 122 ? 39.458 -14.027 15.013 1.00 17.47 382 ILE B C 1
ATOM 2338 O O . ILE B 1 122 ? 40.242 -14.924 14.662 1.00 17.48 382 ILE B O 1
ATOM 2343 N N . THR B 1 123 ? 38.238 -13.902 14.494 1.00 17.65 383 THR B N 1
ATOM 2344 C CA . THR B 1 123 ? 37.780 -14.817 13.447 1.00 18.32 383 THR B CA 1
ATOM 2345 C C . THR B 1 123 ? 38.387 -14.466 12.094 1.00 19.92 383 THR B C 1
ATOM 2346 O O . THR B 1 123 ? 38.649 -13.287 11.800 1.00 19.96 383 THR B O 1
ATOM 2350 N N . PHE B 1 124 ? 38.600 -15.488 11.262 1.00 20.28 384 PHE B N 1
ATOM 2351 C CA . PHE B 1 124 ? 39.040 -15.248 9.880 1.00 20.86 384 PHE B CA 1
ATOM 2352 C C . PHE B 1 124 ? 37.849 -15.283 8.902 1.00 20.96 384 PHE B C 1
ATOM 2353 O O . PHE B 1 124 ? 37.993 -14.899 7.751 1.00 22.04 384 PHE B O 1
ATOM 2361 N N . ARG B 1 125 ? 36.687 -15.724 9.395 1.00 21.46 385 ARG B N 1
ATOM 2362 C CA . ARG B 1 125 ? 35.472 -15.984 8.597 1.00 24.10 385 ARG B CA 1
ATOM 2363 C C . ARG B 1 125 ? 34.276 -16.006 9.552 1.00 21.61 385 ARG B C 1
ATOM 2364 O O . ARG B 1 125 ? 34.440 -16.266 10.755 1.00 22.29 385 ARG B O 1
ATOM 2372 N N . SER B 1 126 ? 33.082 -15.744 9.021 1.00 20.56 386 SER B N 1
ATOM 2373 C CA . SER B 1 126 ? 31.847 -15.938 9.781 1.00 21.64 386 SER B CA 1
ATOM 2374 C C . SER B 1 126 ? 31.815 -17.344 10.404 1.00 20.58 386 SER B C 1
ATOM 2375 O O . SER B 1 126 ? 32.281 -18.307 9.798 1.00 22.53 386 SER B O 1
ATOM 2378 N N . CYS B 1 127 ? 31.251 -17.462 11.608 1.00 20.87 387 CYS B N 1
ATOM 2379 C CA . CYS B 1 127 ? 31.106 -18.787 12.226 1.00 20.91 387 CYS B CA 1
ATOM 2380 C C . CYS B 1 127 ? 30.005 -18.748 13.261 1.00 21.38 387 CYS B C 1
ATOM 2381 O O . CYS B 1 127 ? 30.275 -18.597 14.455 1.00 21.58 387 CYS B O 1
ATOM 2384 N N . ALA B 1 128 ? 28.760 -18.873 12.793 1.00 21.94 388 ALA B N 1
ATOM 2385 C CA . ALA B 1 128 ? 27.592 -18.802 13.701 1.00 23.46 388 ALA B CA 1
ATOM 2386 C C . ALA B 1 128 ? 27.655 -19.789 14.855 1.00 22.84 388 ALA B C 1
ATOM 2387 O O . ALA B 1 128 ? 27.110 -19.509 15.916 1.00 23.53 388 ALA B O 1
ATOM 2389 N N . TYR B 1 129 ? 28.324 -20.928 14.653 1.00 21.62 389 TYR B N 1
ATOM 2390 C CA . TYR B 1 129 ? 28.460 -21.950 15.711 1.00 23.54 389 TYR B CA 1
ATOM 2391 C C . TYR B 1 129 ? 29.026 -21.342 17.005 1.00 22.76 389 TYR B C 1
ATOM 2392 O O . TYR B 1 129 ? 28.679 -21.777 18.123 1.00 25.22 389 TYR B O 1
ATOM 2401 N N . LEU B 1 130 ? 29.872 -20.319 16.860 1.00 21.26 390 LEU B N 1
ATOM 2402 C CA . LEU B 1 130 ? 30.555 -19.750 18.027 1.00 20.95 390 LEU B CA 1
ATOM 2403 C C . LEU B 1 130 ? 29.613 -18.871 18.857 1.00 21.93 390 LEU B C 1
ATOM 2404 O O . LEU B 1 130 ? 29.912 -18.552 20.013 1.00 22.70 390 LEU B O 1
ATOM 2409 N N . ASP B 1 131 ? 28.485 -18.471 18.264 1.00 22.49 391 ASP B N 1
ATOM 2410 C CA . ASP B 1 131 ? 27.526 -17.597 18.960 1.00 23.81 391 ASP B CA 1
ATOM 2411 C C . ASP B 1 131 ? 27.022 -18.307 20.216 1.00 25.19 391 ASP B C 1
ATOM 2412 O O . ASP B 1 131 ? 26.751 -19.521 20.177 1.00 25.81 391 ASP B O 1
ATOM 2417 N N . LYS B 1 132 ? 26.900 -17.551 21.306 1.00 24.70 392 LYS B N 1
ATOM 2418 C CA . LYS B 1 132 ? 26.407 -18.067 22.598 1.00 27.17 392 LYS B CA 1
ATOM 2419 C C . LYS B 1 132 ? 27.313 -19.181 23.169 1.00 26.24 392 LYS B C 1
ATOM 2420 O O . LYS B 1 132 ? 26.915 -19.905 24.099 1.00 25.29 392 LYS B O 1
ATOM 2426 N N . LYS B 1 133 ? 28.516 -19.316 22.598 1.00 24.35 393 LYS B N 1
ATOM 2427 C CA . LYS B 1 133 ? 29.597 -20.087 23.222 1.00 24.49 393 LYS B CA 1
ATOM 2428 C C . LYS B 1 133 ? 30.753 -19.175 23.633 1.00 24.05 393 LYS B C 1
ATOM 2429 O O . LYS B 1 133 ? 31.438 -19.444 24.626 1.00 26.57 393 LYS B O 1
ATOM 2435 N N . HIS B 1 134 ? 30.963 -18.097 22.873 1.00 21.24 394 HIS B N 1
ATOM 2436 C CA . HIS B 1 134 ? 32.039 -17.147 23.150 1.00 20.79 394 HIS B CA 1
ATOM 2437 C C . HIS B 1 134 ? 31.531 -15.711 23.154 1.00 20.93 394 HIS B C 1
ATOM 2438 O O . HIS B 1 134 ? 30.846 -15.297 22.214 1.00 20.70 394 HIS B O 1
ATOM 2445 N N . THR B 1 135 ? 31.887 -14.950 24.187 1.00 20.13 395 THR B N 1
ATOM 2446 C CA . THR B 1 135 ? 31.490 -13.547 24.255 1.00 20.10 395 THR B CA 1
ATOM 2447 C C . THR B 1 135 ? 32.172 -12.746 23.160 1.00 19.69 395 THR B C 1
ATOM 2448 O O . THR B 1 135 ? 33.394 -12.687 23.110 1.00 20.22 395 THR B O 1
ATOM 2452 N N . ILE B 1 136 ? 31.371 -12.138 22.282 1.00 19.55 396 ILE B N 1
ATOM 2453 C CA . ILE B 1 136 ? 31.904 -11.205 21.276 1.00 18.58 396 ILE B CA 1
ATOM 2454 C C . ILE B 1 136 ? 32.029 -9.846 21.946 1.00 19.21 396 ILE B C 1
ATOM 2455 O O . ILE B 1 136 ? 31.051 -9.360 22.534 1.00 19.90 396 ILE B O 1
ATOM 2460 N N . PHE B 1 137 ? 33.207 -9.228 21.870 1.00 18.27 397 PHE B N 1
ATOM 2461 C CA . PHE B 1 137 ? 33.399 -7.935 22.531 1.00 19.93 397 PHE B CA 1
ATOM 2462 C C . PHE B 1 137 ? 34.033 -6.845 21.663 1.00 20.17 397 PHE B C 1
ATOM 2463 O O . PHE B 1 137 ? 34.291 -5.746 22.133 1.00 21.64 397 PHE B O 1
ATOM 2471 N N . GLY B 1 138 ? 34.254 -7.139 20.381 1.00 19.67 398 GLY B N 1
ATOM 2472 C CA . GLY B 1 138 ? 34.755 -6.127 19.476 1.00 19.19 398 GLY B CA 1
ATOM 2473 C C . GLY B 1 138 ? 34.914 -6.636 18.053 1.00 19.93 398 GLY B C 1
ATOM 2474 O O . GLY B 1 138 ? 34.430 -7.737 17.681 1.00 19.75 398 GLY B O 1
ATOM 2475 N N . ARG B 1 139 ? 35.614 -5.837 17.256 1.00 18.98 399 ARG B N 1
ATOM 2476 C CA . ARG B 1 139 ? 35.944 -6.266 15.899 1.00 19.06 399 ARG B CA 1
ATOM 2477 C C . ARG B 1 139 ? 37.163 -5.523 15.403 1.00 18.30 399 ARG B C 1
ATOM 2478 O O . ARG B 1 139 ? 37.486 -4.416 15.880 1.00 20.22 399 ARG B O 1
ATOM 2486 N N . VAL B 1 140 ? 37.849 -6.135 14.444 1.00 19.30 400 VAL B N 1
ATOM 2487 C CA . VAL B 1 140 ? 38.976 -5.472 13.772 1.00 18.71 400 VAL B CA 1
ATOM 2488 C C . VAL B 1 140 ? 38.439 -4.372 12.871 1.00 20.48 400 VAL B C 1
ATOM 2489 O O . VAL B 1 140 ? 37.545 -4.624 12.047 1.00 21.24 400 VAL B O 1
ATOM 2493 N N . VAL B 1 141 ? 38.962 -3.155 13.038 1.00 20.18 401 VAL B N 1
ATOM 2494 C CA . VAL B 1 141 ? 38.589 -2.026 12.158 1.00 21.07 401 VAL B CA 1
ATOM 2495 C C . VAL B 1 141 ? 39.803 -1.440 11.404 1.00 22.09 401 VAL B C 1
ATOM 2496 O O . VAL B 1 141 ? 39.687 -0.437 10.666 1.00 22.59 401 VAL B O 1
ATOM 2500 N N . GLY B 1 142 ? 40.962 -2.071 11.573 1.00 21.87 402 GLY B N 1
ATOM 2501 C CA . GLY B 1 142 ? 42.175 -1.640 10.873 1.00 23.11 402 GLY B CA 1
ATOM 2502 C C . GLY B 1 142 ? 43.249 -2.702 10.977 1.00 23.50 402 GLY B C 1
ATOM 2503 O O . GLY B 1 142 ? 43.268 -3.495 11.925 1.00 22.86 402 GLY B O 1
ATOM 2504 N N . GLY B 1 143 ? 44.145 -2.733 10.000 1.00 24.85 403 GLY B N 1
ATOM 2505 C CA . GLY B 1 143 ? 45.144 -3.796 9.959 1.00 24.47 403 GLY B CA 1
ATOM 2506 C C . GLY B 1 143 ? 44.596 -5.078 9.356 1.00 25.02 403 GLY B C 1
ATOM 2507 O O . GLY B 1 143 ? 45.012 -6.197 9.724 1.00 25.60 403 GLY B O 1
ATOM 2508 N N . PHE B 1 144 ? 43.646 -4.945 8.430 1.00 25.40 404 PHE B N 1
ATOM 2509 C CA . PHE B 1 144 ? 43.123 -6.096 7.724 1.00 24.79 404 PHE B CA 1
ATOM 2510 C C . PHE B 1 144 ? 44.242 -6.807 6.967 1.00 23.92 404 PHE B C 1
ATOM 2511 O O . PHE B 1 144 ? 44.235 -8.032 6.874 1.00 22.61 404 PHE B O 1
ATOM 2519 N N . ASP B 1 145 ? 45.207 -6.047 6.437 1.00 24.84 405 ASP B N 1
ATOM 2520 C CA . ASP B 1 145 ? 46.365 -6.684 5.783 1.00 25.15 405 ASP B CA 1
ATOM 2521 C C . ASP B 1 145 ? 47.243 -7.457 6.772 1.00 24.00 405 ASP B C 1
ATOM 2522 O O . ASP B 1 145 ? 47.776 -8.521 6.449 1.00 22.09 405 ASP B O 1
ATOM 2527 N N . VAL B 1 146 ? 47.368 -6.902 7.974 1.00 24.22 406 VAL B N 1
ATOM 2528 C CA . VAL B 1 146 ? 48.133 -7.522 9.066 1.00 23.44 406 VAL B CA 1
ATOM 2529 C C . VAL B 1 146 ? 47.457 -8.840 9.467 1.00 22.27 406 VAL B C 1
ATOM 2530 O O . VAL B 1 146 ? 48.129 -9.870 9.650 1.00 22.15 406 VAL B O 1
ATOM 2534 N N . LEU B 1 147 ? 46.129 -8.813 9.598 1.00 21.42 407 LEU B N 1
ATOM 2535 C CA . LEU B 1 147 ? 45.383 -10.011 9.950 1.00 20.92 407 LEU B CA 1
ATOM 2536 C C . LEU B 1 147 ? 45.593 -11.116 8.903 1.00 22.03 407 LEU B C 1
ATOM 2537 O O . LEU B 1 147 ? 45.809 -12.267 9.246 1.00 21.29 407 LEU B O 1
ATOM 2542 N N . THR B 1 148 ? 45.542 -10.753 7.618 1.00 21.02 408 THR B N 1
ATOM 2543 C CA . THR B 1 148 ? 45.855 -11.701 6.557 1.00 21.87 408 THR B CA 1
ATOM 2544 C C . THR B 1 148 ? 47.307 -12.250 6.628 1.00 21.07 408 THR B C 1
ATOM 2545 O O . THR B 1 148 ? 47.535 -13.450 6.470 1.00 21.78 408 THR B O 1
ATOM 2549 N N . ALA B 1 149 ? 48.270 -11.366 6.885 1.00 20.77 409 ALA B N 1
ATOM 2550 C CA . ALA B 1 149 ? 49.672 -11.777 7.037 1.00 21.15 409 ALA B CA 1
ATOM 2551 C C . ALA B 1 149 ? 49.765 -12.793 8.195 1.00 21.93 409 ALA B C 1
ATOM 2552 O O . ALA B 1 149 ? 50.464 -13.815 8.099 1.00 23.62 409 ALA B O 1
ATOM 2554 N N . MET B 1 150 ? 49.042 -12.514 9.279 1.00 21.83 410 MET B N 1
ATOM 2555 C CA . MET B 1 150 ? 49.010 -13.435 10.430 1.00 21.72 410 MET B CA 1
ATOM 2556 C C . MET B 1 150 ? 48.448 -14.794 10.005 1.00 21.97 410 MET B C 1
ATOM 2557 O O . MET B 1 150 ? 49.050 -15.846 10.281 1.00 22.23 410 MET B O 1
ATOM 2562 N N . GLU B 1 151 ? 47.331 -14.769 9.274 1.00 23.39 411 GLU B N 1
ATOM 2563 C CA . GLU B 1 151 ? 46.668 -15.997 8.827 1.00 23.88 411 GLU B CA 1
ATOM 2564 C C . GLU B 1 151 ? 47.609 -16.850 7.987 1.00 23.53 411 GLU B C 1
ATOM 2565 O O . GLU B 1 151 ? 47.603 -18.084 8.070 1.00 23.50 411 GLU B O 1
ATOM 2571 N N . ASN B 1 152 ? 48.444 -16.176 7.206 1.00 23.26 412 ASN B N 1
ATOM 2572 C CA . ASN B 1 152 ? 49.297 -16.851 6.236 1.00 22.87 412 ASN B CA 1
ATOM 2573 C C . ASN B 1 152 ? 50.593 -17.391 6.806 1.00 24.63 412 ASN B C 1
ATOM 2574 O O . ASN B 1 152 ? 51.366 -18.027 6.077 1.00 25.20 412 ASN B O 1
ATOM 2579 N N . VAL B 1 153 ? 50.846 -17.161 8.099 1.00 22.67 413 VAL B N 1
ATOM 2580 C CA . VAL B 1 153 ? 51.990 -17.818 8.732 1.00 21.92 413 VAL B CA 1
ATOM 2581 C C . VAL B 1 153 ? 51.647 -19.311 8.873 1.00 22.65 413 VAL B C 1
ATOM 2582 O O . VAL B 1 153 ? 50.593 -19.675 9.411 1.00 22.88 413 VAL B O 1
ATOM 2586 N N . GLU B 1 154 ? 52.516 -20.182 8.376 1.00 23.61 414 GLU B N 1
ATOM 2587 C CA . GLU B 1 154 ? 52.241 -21.620 8.467 1.00 25.37 414 GLU B CA 1
ATOM 2588 C C . GLU B 1 154 ? 52.177 -22.087 9.912 1.00 23.45 414 GLU B C 1
ATOM 2589 O O . GLU B 1 154 ? 52.939 -21.603 10.758 1.00 25.55 414 GLU B O 1
ATOM 2595 N N . SER B 1 155 ? 51.271 -23.022 10.185 1.00 24.13 415 SER B N 1
ATOM 2596 C CA . SER B 1 155 ? 51.189 -23.644 11.506 1.00 25.56 415 SER B CA 1
ATOM 2597 C C . SER B 1 155 ? 51.469 -25.130 11.417 1.00 25.21 415 SER B C 1
ATOM 2598 O O . SER B 1 155 ? 51.302 -25.747 10.348 1.00 24.84 415 SER B O 1
ATOM 2601 N N . ASP B 1 156 ? 51.920 -25.702 12.531 1.00 23.31 416 ASP B N 1
ATOM 2602 C CA . ASP B 1 156 ? 52.121 -27.146 12.632 1.00 23.76 416 ASP B CA 1
ATOM 2603 C C . ASP B 1 156 ? 50.739 -27.772 12.660 1.00 25.05 416 ASP B C 1
ATOM 2604 O O . ASP B 1 156 ? 49.968 -27.508 13.582 1.00 25.94 416 ASP B O 1
ATOM 2609 N N . PRO B 1 157 ? 50.402 -28.596 11.650 1.00 25.65 417 PRO B N 1
ATOM 2610 C CA . PRO B 1 157 ? 49.066 -29.224 11.612 1.00 26.31 417 PRO B CA 1
ATOM 2611 C C . PRO B 1 157 ? 48.753 -30.080 12.844 1.00 26.81 417 PRO B C 1
ATOM 2612 O O . PRO B 1 157 ? 47.577 -30.284 13.185 1.00 28.21 417 PRO B O 1
ATOM 2616 N N . LYS B 1 158 ? 49.788 -30.580 13.513 1.00 27.05 418 LYS B N 1
ATOM 2617 C CA . LYS B 1 158 ? 49.578 -31.453 14.665 1.00 28.58 418 LYS B CA 1
ATOM 2618 C C . LYS B 1 158 ? 49.159 -30.655 15.897 1.00 28.00 418 LYS B C 1
ATOM 2619 O O . LYS B 1 158 ? 48.595 -31.216 16.829 1.00 30.15 418 LYS B O 1
ATOM 2625 N N . THR B 1 159 ? 49.451 -29.352 15.914 1.00 24.48 419 THR B N 1
ATOM 2626 C CA . THR B 1 159 ? 49.262 -28.560 17.139 1.00 23.88 419 THR B CA 1
ATOM 2627 C C . THR B 1 159 ? 48.483 -27.259 16.898 1.00 23.41 419 THR B C 1
ATOM 2628 O O . THR B 1 159 ? 48.021 -26.633 17.849 1.00 23.02 419 THR B O 1
ATOM 2632 N N . ASP B 1 160 ? 48.371 -26.865 15.629 1.00 21.58 420 ASP B N 1
ATOM 2633 C CA . ASP B 1 160 ? 47.839 -25.557 15.239 1.00 22.23 420 ASP B CA 1
ATOM 2634 C C . ASP B 1 160 ? 48.665 -24.367 15.773 1.00 22.39 420 ASP B C 1
ATOM 2635 O O . ASP B 1 160 ? 48.178 -23.225 15.801 1.00 22.24 420 ASP B O 1
ATOM 2640 N N . ARG B 1 161 ? 49.918 -24.618 16.148 1.00 21.59 421 ARG B N 1
ATOM 2641 C CA . ARG B 1 161 ? 50.792 -23.534 16.638 1.00 20.92 421 ARG B CA 1
ATOM 2642 C C . ARG B 1 161 ? 51.566 -22.952 15.458 1.00 21.95 421 ARG B C 1
ATOM 2643 O O . ARG B 1 161 ? 52.189 -23.718 14.697 1.00 22.75 421 ARG B O 1
ATOM 2651 N N . PRO B 1 162 ? 51.536 -21.613 15.279 1.00 20.76 422 PRO B N 1
ATOM 2652 C CA . PRO B 1 162 ? 52.358 -21.037 14.187 1.00 20.63 422 PRO B CA 1
ATOM 2653 C C . PRO B 1 162 ? 53.819 -21.487 14.263 1.00 21.39 422 PRO B C 1
ATOM 2654 O O . PRO B 1 162 ? 54.404 -21.573 15.351 1.00 22.06 422 PRO B O 1
ATOM 2658 N N . LYS B 1 163 ? 54.391 -21.797 13.107 1.00 22.08 423 LYS B N 1
ATOM 2659 C CA . LYS B 1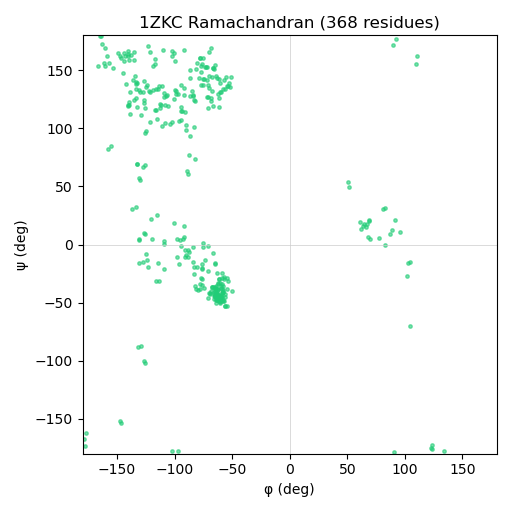 163 ? 55.779 -22.284 13.042 1.00 21.59 423 LYS B CA 1
ATOM 2660 C C . LYS B 1 163 ? 56.797 -21.190 13.341 1.00 22.78 423 LYS B C 1
ATOM 2661 O O . LYS B 1 163 ? 57.940 -21.478 13.726 1.00 23.70 423 LYS B O 1
ATOM 2667 N N . GLU B 1 164 ? 56.384 -19.939 13.140 1.00 22.66 424 GLU B N 1
ATOM 2668 C CA . GLU B 1 164 ? 57.176 -18.778 13.510 1.00 23.64 424 GLU B CA 1
ATOM 2669 C C . GLU B 1 164 ? 56.294 -17.939 14.425 1.00 22.61 424 GLU B C 1
ATOM 2670 O O . GLU B 1 164 ? 55.100 -17.777 14.158 1.00 22.75 424 GLU B O 1
ATOM 2676 N N . GLU B 1 165 ? 56.884 -17.433 15.498 1.00 22.05 425 GLU B N 1
ATOM 2677 C CA . GLU B 1 165 ? 56.132 -16.750 16.531 1.00 22.98 425 GLU B CA 1
ATOM 2678 C C . GLU B 1 165 ? 55.394 -15.529 15.985 1.00 22.74 425 GLU B C 1
ATOM 2679 O O . GLU B 1 165 ? 55.981 -14.695 15.264 1.00 22.61 425 GLU B O 1
ATOM 2685 N N . ILE B 1 166 ? 54.102 -15.448 16.324 1.00 20.88 426 ILE B N 1
ATOM 2686 C CA . ILE B 1 166 ? 53.293 -14.250 16.061 1.00 20.47 426 ILE B CA 1
ATOM 2687 C C . ILE B 1 166 ? 53.004 -13.712 17.449 1.00 20.30 426 ILE B C 1
ATOM 2688 O O . ILE B 1 166 ? 52.440 -14.422 18.276 1.00 20.76 426 ILE B O 1
ATOM 2693 N N . ARG B 1 167 ? 53.409 -12.483 17.728 1.00 22.14 427 ARG B N 1
ATOM 2694 C CA . ARG B 1 167 ? 53.285 -11.985 19.099 1.00 24.43 427 ARG B CA 1
ATOM 2695 C C . ARG B 1 167 ? 52.835 -10.548 19.185 1.00 23.81 427 ARG B C 1
ATOM 2696 O O . ARG B 1 167 ? 52.949 -9.776 18.213 1.00 23.57 427 ARG B O 1
ATOM 2704 N N . ILE B 1 168 ? 52.294 -10.221 20.353 1.00 21.96 428 ILE B N 1
ATOM 2705 C CA . ILE B 1 168 ? 51.904 -8.868 20.665 1.00 21.57 428 ILE B CA 1
ATOM 2706 C C . ILE B 1 168 ? 53.096 -8.263 21.376 1.00 22.44 428 ILE B C 1
ATOM 2707 O O . ILE B 1 168 ? 53.458 -8.691 22.479 1.00 22.77 428 ILE B O 1
ATOM 2712 N N . ASP B 1 169 ? 53.700 -7.265 20.745 1.00 22.20 429 ASP B N 1
ATOM 2713 C CA . ASP B 1 169 ? 54.831 -6.571 21.349 1.00 22.37 429 ASP B CA 1
ATOM 2714 C C . ASP B 1 169 ? 54.363 -5.552 22.388 1.00 23.43 429 ASP B C 1
ATOM 2715 O O . ASP B 1 169 ? 54.976 -5.377 23.450 1.00 24.12 429 ASP B O 1
ATOM 2720 N N . ALA B 1 170 ? 53.272 -4.873 22.073 1.00 21.62 430 ALA B N 1
ATOM 2721 C CA . ALA B 1 170 ? 52.743 -3.831 22.940 1.00 21.85 430 ALA B CA 1
ATOM 2722 C C . ALA B 1 170 ? 51.296 -3.580 22.585 1.00 21.36 430 ALA B C 1
ATOM 2723 O O . ALA B 1 170 ? 50.802 -4.069 21.557 1.00 21.89 430 ALA B O 1
ATOM 2725 N N . THR B 1 171 ? 50.627 -2.818 23.439 1.00 21.25 431 THR B N 1
ATOM 2726 C CA . THR B 1 171 ? 49.238 -2.418 23.203 1.00 22.10 431 THR B CA 1
ATOM 2727 C C . THR B 1 171 ? 49.119 -0.929 23.493 1.00 23.75 431 THR B C 1
ATOM 2728 O O . THR B 1 171 ? 49.800 -0.388 24.392 1.00 26.09 431 THR B O 1
ATOM 2732 N N . THR B 1 172 ? 48.269 -0.254 22.729 1.00 21.54 432 THR B N 1
ATOM 2733 C CA . THR B 1 172 ? 47.959 1.149 23.037 1.00 21.95 432 THR B CA 1
ATOM 2734 C C . THR B 1 172 ? 46.459 1.291 23.129 1.00 22.56 432 THR B C 1
ATOM 2735 O O . THR B 1 172 ? 45.753 0.943 22.192 1.00 22.71 432 THR B O 1
ATOM 2739 N N . VAL B 1 173 ? 45.968 1.792 24.259 1.00 22.65 433 VAL B N 1
ATOM 2740 C CA . VAL B 1 173 ? 44.544 2.065 24.386 1.00 22.65 433 VAL B CA 1
ATOM 2741 C C . VAL B 1 173 ? 44.287 3.496 23.940 1.00 23.18 433 VAL B C 1
ATOM 2742 O O . VAL B 1 173 ? 44.604 4.449 24.668 1.00 24.69 433 VAL B O 1
ATOM 2746 N N . PHE B 1 174 ? 43.753 3.645 22.727 1.00 21.48 434 PHE B N 1
ATOM 2747 C CA . PHE B 1 174 ? 43.488 4.997 22.203 1.00 20.89 434 PHE B CA 1
ATOM 2748 C C . PHE B 1 174 ? 42.234 5.624 22.774 1.00 21.50 434 PHE B C 1
ATOM 2749 O O . PHE B 1 174 ? 42.180 6.840 22.955 1.00 22.42 434 PHE B O 1
ATOM 2757 N N . VAL B 1 175 ? 41.220 4.805 23.056 1.00 20.87 435 VAL B N 1
ATOM 2758 C CA . VAL B 1 175 ? 40.008 5.307 23.716 1.00 20.82 435 VAL B CA 1
ATOM 2759 C C . VAL B 1 175 ? 39.670 4.349 24.843 1.00 21.82 435 VAL B C 1
ATOM 2760 O O . VAL B 1 175 ? 39.417 3.177 24.612 1.00 22.65 435 VAL B O 1
ATOM 2764 N N . ASP B 1 176 ? 39.681 4.880 26.063 1.00 22.28 436 ASP B N 1
ATOM 2765 C CA . ASP B 1 176 ? 39.419 4.102 27.259 1.00 22.64 436 ASP B CA 1
ATOM 2766 C C . ASP B 1 176 ? 38.062 4.586 27.787 1.00 22.42 436 ASP B C 1
ATOM 2767 O O . ASP B 1 176 ? 37.974 5.677 28.373 1.00 23.64 436 ASP B O 1
ATOM 2772 N N . PRO B 1 177 ? 36.992 3.808 27.533 1.00 23.02 437 PRO B N 1
ATOM 2773 C CA . PRO B 1 177 ? 35.644 4.193 27.948 1.00 24.31 437 PRO B CA 1
ATOM 2774 C C . PRO B 1 177 ? 35.437 4.223 29.464 1.00 23.96 437 PRO B C 1
ATOM 2775 O O . PRO B 1 177 ? 34.362 4.644 29.909 1.00 23.30 437 PRO B O 1
ATOM 2779 N N . TYR B 1 178 ? 36.427 3.766 30.236 1.00 23.59 438 TYR B N 1
ATOM 2780 C CA . TYR B 1 178 ? 36.289 3.705 31.689 1.00 23.58 438 TYR B CA 1
ATOM 2781 C C . TYR B 1 178 ? 36.927 4.912 32.373 1.00 23.63 438 TYR B C 1
ATOM 2782 O O . TYR B 1 178 ? 36.964 4.967 33.605 1.00 22.91 438 TYR B O 1
ATOM 2791 N N . GLU B 1 179 ? 37.421 5.871 31.580 1.00 23.29 439 GLU B N 1
ATOM 2792 C CA . GLU B 1 179 ? 38.159 7.018 32.126 1.00 23.52 439 GLU B CA 1
ATOM 2793 C C . GLU B 1 179 ? 37.324 7.775 33.144 1.00 22.44 439 GLU B C 1
ATOM 2794 O O . GLU B 1 179 ? 37.796 8.067 34.253 1.00 22.61 439 GLU B O 1
ATOM 2800 N N . GLU B 1 180 ? 36.087 8.080 32.769 1.00 22.01 440 GLU B N 1
ATOM 2801 C CA . GLU B 1 180 ? 35.219 8.900 33.635 1.00 21.29 440 GLU B CA 1
ATOM 2802 C C . GLU B 1 180 ? 34.870 8.163 34.949 1.00 21.62 440 GLU B C 1
ATOM 2803 O O . GLU B 1 180 ? 34.963 8.749 36.040 1.00 22.60 440 GLU B O 1
ATOM 2809 N N . ALA B 1 181 ? 34.478 6.892 34.826 1.00 20.82 441 ALA B N 1
ATOM 2810 C CA . ALA B 1 181 ? 34.213 6.021 35.984 1.00 20.45 441 ALA B CA 1
ATOM 2811 C C . ALA B 1 181 ? 35.428 5.954 36.898 1.00 21.08 441 ALA B C 1
ATOM 2812 O O . ALA B 1 181 ? 35.327 6.206 38.107 1.00 20.42 441 ALA B O 1
ATOM 2814 N N . ASP B 1 182 ? 36.586 5.629 36.315 1.00 20.53 442 ASP B N 1
ATOM 2815 C CA . ASP B 1 182 ? 37.837 5.556 37.085 1.00 21.31 442 ASP B CA 1
ATOM 2816 C C . ASP B 1 182 ? 38.160 6.884 37.778 1.00 21.38 442 ASP B C 1
ATOM 2817 O O . ASP B 1 182 ? 38.600 6.899 38.944 1.00 21.94 442 ASP B O 1
ATOM 2822 N N . ALA B 1 183 ? 37.937 7.989 37.070 1.00 21.06 443 ALA B N 1
ATOM 2823 C CA . ALA B 1 183 ? 38.204 9.333 37.634 1.00 21.35 443 ALA B CA 1
ATOM 2824 C C . ALA B 1 183 ? 37.293 9.637 38.820 1.00 20.91 443 ALA B C 1
ATOM 2825 O O . ALA B 1 183 ? 37.746 10.201 39.835 1.00 21.34 443 ALA B O 1
ATOM 2827 N N . GLN B 1 184 ? 36.024 9.244 38.720 1.00 19.55 444 GLN B N 1
ATOM 2828 C CA . GLN B 1 184 ? 35.105 9.464 39.841 1.00 19.46 444 GLN B CA 1
ATOM 2829 C C . GLN B 1 184 ? 35.539 8.657 41.075 1.00 20.61 444 GLN B C 1
ATOM 2830 O O . GLN B 1 184 ? 35.644 9.188 42.177 1.00 21.51 444 GLN B O 1
ATOM 2836 N N . ILE B 1 185 ? 35.831 7.380 40.874 1.00 19.95 445 ILE B N 1
ATOM 2837 C CA . ILE B 1 185 ? 36.224 6.528 41.992 1.00 20.57 445 ILE B CA 1
ATOM 2838 C C . ILE B 1 185 ? 37.535 7.018 42.623 1.00 21.02 445 ILE B C 1
ATOM 2839 O O . ILE B 1 185 ? 37.660 7.062 43.861 1.00 22.00 445 ILE B O 1
ATOM 2844 N N . ALA B 1 186 ? 38.501 7.406 41.781 1.00 22.63 446 ALA B N 1
ATOM 2845 C CA . ALA B 1 186 ? 39.792 7.919 42.273 1.00 22.77 446 ALA B CA 1
ATOM 2846 C C . ALA B 1 186 ? 39.622 9.193 43.105 1.00 22.76 446 ALA B C 1
ATOM 2847 O O . ALA B 1 186 ? 40.220 9.313 44.177 1.00 22.93 446 ALA B O 1
ATOM 2849 N N . GLN B 1 187 ? 38.792 10.119 42.619 1.00 21.50 447 GLN B N 1
ATOM 2850 C CA . GLN B 1 187 ? 38.534 11.370 43.323 1.00 22.93 447 GLN B CA 1
ATOM 2851 C C . GLN B 1 187 ? 37.843 11.086 44.662 1.00 22.55 447 GLN B C 1
ATOM 2852 O O . GLN B 1 187 ? 38.199 11.637 45.705 1.00 22.47 447 GLN B O 1
ATOM 2858 N N . GLU B 1 188 ? 36.826 10.238 44.624 1.00 21.16 448 GLU B N 1
ATOM 2859 C CA . GLU B 1 188 ? 36.060 9.973 45.835 1.00 21.70 448 GLU B CA 1
ATOM 2860 C C . GLU B 1 188 ? 36.944 9.292 46.879 1.00 22.72 448 GLU B C 1
ATOM 2861 O O . GLU B 1 188 ? 36.853 9.614 48.056 1.00 23.81 448 GLU B O 1
ATOM 2867 N N . ARG B 1 189 ? 37.829 8.382 46.447 1.00 22.22 449 ARG B N 1
ATOM 2868 C CA . ARG B 1 189 ? 38.752 7.723 47.374 1.00 24.90 449 ARG B CA 1
ATOM 2869 C C . ARG B 1 189 ? 39.729 8.737 47.970 1.00 23.67 449 ARG B C 1
ATOM 2870 O O . ARG B 1 189 ? 40.000 8.707 49.173 1.00 26.22 449 ARG B O 1
ATOM 2878 N N . LYS B 1 190 ? 40.254 9.622 47.124 1.00 23.29 450 LYS B N 1
ATOM 2879 C CA . LYS B 1 190 ? 41.209 10.650 47.548 1.00 25.22 450 LYS B CA 1
ATOM 2880 C C . LYS B 1 190 ? 40.596 11.572 48.606 1.00 24.38 450 LYS B C 1
ATOM 2881 O O . LYS B 1 190 ? 41.215 11.884 49.630 1.00 23.37 450 LYS B O 1
ATOM 2887 N N . THR B 1 191 ? 39.358 11.984 48.346 1.00 24.08 451 THR B N 1
ATOM 2888 C 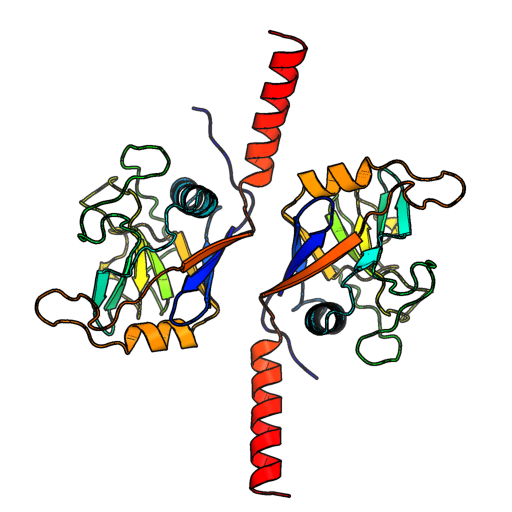CA . THR B 1 191 ? 38.637 12.879 49.242 1.00 23.07 451 THR B CA 1
ATOM 2889 C C . THR B 1 191 ? 38.408 12.185 50.588 1.00 23.67 451 THR B C 1
ATOM 2890 O O . THR B 1 191 ? 38.743 12.729 51.644 1.00 24.50 451 THR B O 1
ATOM 2894 N N . GLN B 1 192 ? 37.881 10.962 50.535 1.00 23.44 452 GLN B N 1
ATOM 2895 C CA . GLN B 1 192 ? 37.590 10.176 51.743 1.00 25.08 452 GLN B CA 1
ATOM 2896 C C . GLN B 1 192 ? 38.843 10.010 52.606 1.00 26.56 452 GLN B C 1
ATOM 2897 O O . GLN B 1 192 ? 38.794 10.196 53.820 1.00 28.37 452 GLN B O 1
ATOM 2903 N N . LEU B 1 193 ? 39.970 9.689 51.978 1.00 26.02 453 LEU B N 1
ATOM 2904 C CA . LEU B 1 193 ? 41.190 9.414 52.748 1.00 28.90 453 LEU B CA 1
ATOM 2905 C C . LEU B 1 193 ? 41.702 10.671 53.436 1.00 29.39 453 LEU B C 1
ATOM 2906 O O . LEU B 1 193 ? 42.240 10.612 54.555 1.00 30.22 453 LEU B O 1
ATOM 2911 N N . LYS B 1 194 ? 41.551 11.800 52.751 1.00 28.14 454 LYS B N 1
ATOM 2912 C CA . LYS B 1 194 ? 41.985 13.097 53.260 1.00 30.39 454 LYS B CA 1
ATOM 2913 C C . LYS B 1 194 ? 41.109 13.590 54.411 1.00 31.29 454 LYS B C 1
ATOM 2914 O O . LYS B 1 194 ? 41.635 14.038 55.435 1.00 32.74 454 LYS B O 1
ATOM 2920 N N . VAL B 1 195 ? 39.788 13.497 54.253 1.00 29.67 455 VAL B N 1
ATOM 2921 C CA . VAL B 1 195 ? 38.854 14.128 55.205 1.00 30.84 455 VAL B CA 1
ATOM 2922 C C . VAL B 1 195 ? 38.069 13.184 56.112 1.00 33.79 455 VAL B C 1
ATOM 2923 O O . VAL B 1 195 ? 37.551 13.618 57.153 1.00 33.45 455 VAL B O 1
ATOM 2927 N N . ALA B 1 196 ? 37.955 11.919 55.706 1.00 35.21 456 ALA B N 1
ATOM 2928 C CA . ALA B 1 196 ? 37.208 10.907 56.468 1.00 38.57 456 ALA B CA 1
ATOM 2929 C C . ALA B 1 196 ? 38.027 9.619 56.648 1.00 40.85 456 ALA B C 1
ATOM 2930 O O . ALA B 1 196 ? 37.581 8.539 56.249 1.00 41.65 456 ALA B O 1
ATOM 2932 N N . PRO B 1 197 ? 39.227 9.724 57.252 1.00 42.66 457 PRO B N 1
ATOM 2933 C CA . PRO B 1 197 ? 40.050 8.524 57.440 1.00 44.50 457 PRO B CA 1
ATOM 2934 C C . PRO B 1 197 ? 39.358 7.496 58.335 1.00 45.76 457 PRO B C 1
ATOM 2935 O O . PRO B 1 197 ? 39.488 6.293 58.095 1.00 48.54 457 PRO B O 1
#

Radius of gyration: 22.8 Å; Cα contacts (8 Å, |Δi|>4): 883; chains: 2; bounding box: 36×74×76 Å

InterPro domains:
  IPR002130 Cyclophilin-type peptidyl-prolyl cis-trans isomerase domain [PF00160] (281-432)
  IPR002130 Cyclophilin-type peptidyl-prolyl cis-trans isomerase domain [PR00153] (295-310)
  IPR002130 Cyclophilin-type peptidyl-prolyl cis-trans isomerase domain [PR00153] (321-333)
  IPR002130 Cyclophilin-type peptidyl-prolyl cis-trans isomerase domain [PR00153] (364-379)
  IPR002130 Cyclophilin-type peptidyl-prolyl cis-trans isomerase domain [PR00153] (379-391)
  IPR002130 Cyclophilin-type peptidyl-prolyl cis-trans isomerase domain [PR00153] (392-407)
  IPR002130 Cyclophilin-type peptidyl-prolyl cis-trans isomerase domain [PS50072] (285-433)
  IPR003613 U-box domain [PS51698] (35-108)
  IPR003613 U-box domain [SM00504] (42-101)
  IPR013083 Zinc finger, RING/FYVE/PHD-type [G3DSA:3.30.40.10] (41-96)
  IPR020892 Cyclophilin-type peptidyl-prolyl cis-trans isomerase, conserved site [PS00170] (316-333)
  IPR026951 Peptidyl-prolyl cis-trans isomerase like 2, U-box domain [cd16663] (38-110)
  IPR029000 Cycl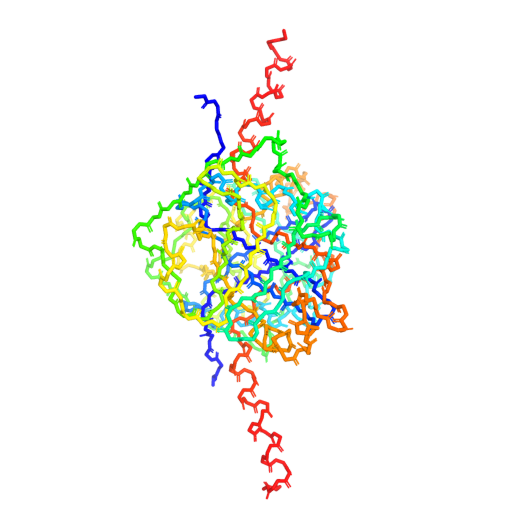ophilin-like domain superfamily [G3DSA:2.40.100.10] (258-439)
  IPR029000 Cyclophilin-like domain superfamily [SSF50891] (281-448)
  IPR044666 Cyclophilin-type peptidyl-prolyl cis-trans isomerase, cyclophilin A-like [PTHR45625] (277-442)

Secondary structure (DSSP, 8-state):
-------S-EEEEEEETTEEEEEEE-TTTSHHHHHHHHHHHHTTTTTTEEEEEEETTTEEEE--TTSSSS---BTTBS-B-----TT--S-STTEEEE--SSTT-B-S-EEEESS--GGGTTTS-EEEEEEE-HHHHHHHHHS-B-TTT--BSS--EEEEEEEEE-TTHHHHHHHHHHHHHHHHH--/-----S-EEEEEEEBTEEEEEEE-TTTSHHHHHHHHHHHHTTTTTTEEEEEEETTTEEEE--TTSSSS----TTSS-B-----TT----STTEEEE--SSTT-B-S-EEEESS--GGGTTTS-EEEEEEE-HHHHHHHHTS-EETTTTEESS--EEEEEEEEE-TTHHHHHHHHHHHHHHHHH--

Nearest PDB structures (foldseek):
  1zkc-assembly2_B  TM=1.002E+00  e=1.251E-36  Homo sapiens
  7dvq-assembly1_9  TM=9.469E-01  e=1.056E-36  Homo sapiens
  7abi-assembly1_t  TM=9.962E-01  e=8.577E-33  Homo sapiens
  8i0p-assembly1_9  TM=9.582E-01  e=1.096E-31  Homo sapiens
  1xyh-assembly1_A  TM=9.814E-01  e=1.096E-22  Homo sapiens

CATH classification: 2.40.100.10

Sequence (372 aa):
SSGLVPRGSGYVRLHTNKGDLNLELHCDLTPKTCENFIRLCKKHYYDGTIFHRSIRNFVIQGGDPTGTGTGGESYWGKPFKDEFRPNLSHTGRGILSMANSGPNSNRSQFFITFRSCAYLDKKHTIFGRVVGGFDVLTAMENVESDPKTDRPKEEIRIDATTVFVDPYEEADAQIAQERKTQLKVAPGLVPRGSGYVRLHTNKGDLNLELHCDLTPKTCENFIRLCKKHYYDGTIFHRSIRNFVIQGGDPTGTGTGGESYWGKPFKDEFRPNLSHTGRGILSMANSGPNSNRSQFFITFRSCAYLDKKHTIFGRVVGGFDVLTAMENVESDPKTDRPKEEIRIDATTVFVDPYEEADAQIAQERKTQLKVAP

Organism: Homo sapiens (NCBI:txid9606)